Protein AF-0000000084903619 (afdb_homodimer)

pLDDT: mean 91.12, std 10.57, range [47.5, 98.88]

Structure (mmCIF, N/CA/C/O backbone):
data_AF-0000000084903619-model_v1
#
loop_
_entity.id
_entity.type
_entity.pdbx_description
1 polymer 'DNA damage-regulated autophagy modulator protein 2'
#
loop_
_atom_site.group_PDB
_atom_site.id
_atom_site.type_symbol
_atom_site.label_atom_id
_atom_site.label_alt_id
_atom_site.label_comp_id
_atom_site.label_asym_id
_atom_site.label_entity_id
_atom_site.label_seq_id
_atom_site.pdbx_PDB_ins_code
_atom_site.Cartn_x
_atom_site.Cartn_y
_atom_site.Cartn_z
_atom_site.occupancy
_atom_site.B_iso_or_equiv
_atom_site.auth_seq_id
_atom_site.auth_comp_id
_atom_site.auth_asym_id
_atom_site.auth_atom_id
_atom_site.pdbx_PDB_model_num
ATOM 1 N N . MET A 1 1 ? 3.465 -8.672 -31.781 1 47.5 1 MET A N 1
ATOM 2 C CA . MET A 1 1 ? 4.848 -8.477 -31.359 1 47.5 1 MET A CA 1
ATOM 3 C C . MET A 1 1 ? 4.906 -8.039 -29.906 1 47.5 1 MET A C 1
ATOM 5 O O . MET A 1 1 ? 4.336 -7.012 -29.531 1 47.5 1 MET A O 1
ATOM 9 N N . GLU A 1 2 ? 5.09 -8.898 -29.031 1 70.62 2 GLU A N 1
ATOM 10 C CA . GLU A 1 2 ? 5.184 -8.531 -27.625 1 70.62 2 GLU A CA 1
ATOM 11 C C . GLU A 1 2 ? 6.438 -7.703 -27.344 1 70.62 2 GLU A C 1
ATOM 13 O O . GLU A 1 2 ? 7.512 -8.008 -27.875 1 70.62 2 GLU A O 1
ATOM 18 N N . PHE A 1 3 ? 6.355 -6.449 -26.906 1 75.69 3 PHE A N 1
ATOM 19 C CA . PHE A 1 3 ? 7.484 -5.609 -26.531 1 75.69 3 PHE A CA 1
ATOM 20 C C . PHE A 1 3 ? 8.352 -6.316 -25.484 1 75.69 3 PHE A C 1
ATOM 22 O O . PHE A 1 3 ? 7.863 -7.145 -24.719 1 75.69 3 PHE A O 1
ATOM 29 N N . TRP A 1 4 ? 9.617 -6.031 -25.609 1 75.56 4 TRP A N 1
ATOM 30 C CA . TRP A 1 4 ? 10.602 -6.695 -24.75 1 75.56 4 TRP A CA 1
ATOM 31 C C . TRP A 1 4 ? 10.188 -6.602 -23.297 1 75.56 4 TRP A C 1
ATOM 33 O O . TRP A 1 4 ? 10.438 -7.527 -22.516 1 75.56 4 TRP A O 1
ATOM 43 N N . PHE A 1 5 ? 9.461 -5.539 -22.922 1 79.44 5 PHE A N 1
ATOM 44 C CA . PHE A 1 5 ? 9.094 -5.336 -21.531 1 79.44 5 PHE A CA 1
ATOM 45 C C . PHE A 1 5 ? 7.801 -6.066 -21.188 1 79.44 5 PHE A C 1
ATOM 47 O O . PHE A 1 5 ? 7.367 -6.078 -20.047 1 79.44 5 PHE A O 1
ATOM 54 N N . GLN A 1 6 ? 7.238 -6.703 -22.094 1 76.94 6 GLN A N 1
ATOM 55 C CA . GLN A 1 6 ? 6 -7.449 -21.875 1 76.94 6 GLN A CA 1
ATOM 56 C C . GLN A 1 6 ? 6.266 -8.953 -21.844 1 76.94 6 GLN A C 1
ATOM 58 O O . GLN A 1 6 ? 5.355 -9.742 -21.578 1 76.94 6 GLN A O 1
ATOM 63 N N . ARG A 1 7 ? 7.523 -9.242 -22.156 1 82.69 7 ARG A N 1
ATOM 64 C CA . ARG A 1 7 ? 7.871 -10.664 -22.141 1 82.69 7 ARG A CA 1
ATOM 65 C C . ARG A 1 7 ? 7.93 -11.188 -20.703 1 82.69 7 ARG A C 1
ATOM 67 O O . ARG A 1 7 ? 8.539 -10.562 -19.828 1 82.69 7 ARG A O 1
ATOM 74 N N . GLY A 1 8 ? 7.219 -12.25 -20.594 1 86.19 8 GLY A N 1
ATOM 75 C CA . GLY A 1 8 ? 7.199 -12.82 -19.25 1 86.19 8 GLY A CA 1
ATOM 76 C C . GLY A 1 8 ? 6.68 -11.859 -18.203 1 86.19 8 GLY A C 1
ATOM 77 O O . GLY A 1 8 ? 5.617 -11.258 -18.375 1 86.19 8 GLY A O 1
ATOM 78 N N . MET A 1 9 ? 7.449 -11.789 -17.203 1 89.75 9 MET A N 1
ATOM 79 C CA . MET A 1 9 ? 7.051 -10.922 -16.094 1 89.75 9 MET A CA 1
ATOM 80 C C . MET A 1 9 ? 7.898 -9.656 -16.062 1 89.75 9 MET A C 1
ATOM 82 O O . MET A 1 9 ? 7.965 -8.969 -15.047 1 89.75 9 MET A O 1
ATOM 86 N N . ALA A 1 10 ? 8.523 -9.305 -17.156 1 91.75 10 ALA A N 1
ATOM 87 C CA . ALA A 1 10 ? 9.477 -8.188 -17.203 1 91.75 10 ALA A CA 1
ATOM 88 C C . ALA A 1 10 ? 8.766 -6.859 -16.969 1 91.75 10 ALA A C 1
ATOM 90 O O . ALA A 1 10 ? 9.406 -5.863 -16.625 1 91.75 10 ALA A O 1
ATOM 91 N N . PHE A 1 11 ? 7.523 -6.84 -17.172 1 93.38 11 PHE A N 1
ATOM 92 C CA . PHE A 1 11 ? 6.77 -5.605 -16.984 1 93.38 11 PHE A CA 1
ATOM 93 C C . PHE A 1 11 ? 6.867 -5.141 -15.531 1 93.38 11 PHE A C 1
ATOM 95 O O . PHE A 1 11 ? 6.879 -3.936 -15.266 1 93.38 11 PHE A O 1
ATOM 102 N N . LEU A 1 12 ? 7.008 -6.055 -14.641 1 95.06 12 LEU A N 1
ATOM 103 C CA . LEU A 1 12 ? 6.922 -5.73 -13.219 1 95.06 12 LEU A CA 1
ATOM 104 C C . LEU A 1 12 ? 8.141 -4.938 -12.766 1 95.06 12 LEU A C 1
ATOM 106 O O . LEU A 1 12 ? 8.008 -3.844 -12.211 1 95.06 12 LEU A O 1
ATOM 110 N N . PRO A 1 13 ? 9.375 -5.383 -13.031 1 96.19 13 PRO A N 1
ATOM 111 C CA . PRO A 1 13 ? 10.523 -4.559 -12.648 1 96.19 13 PRO A CA 1
ATOM 112 C C . PRO A 1 13 ? 10.594 -3.248 -13.438 1 96.19 13 PRO A C 1
ATOM 114 O O . PRO A 1 13 ? 11.039 -2.229 -12.906 1 96.19 13 PRO A O 1
ATOM 117 N N . VAL A 1 14 ? 10.195 -3.246 -14.672 1 97.19 14 VAL A N 1
ATOM 118 C CA . VAL A 1 14 ? 10.164 -2.014 -15.453 1 97.19 14 VAL A CA 1
ATOM 119 C C . VAL A 1 14 ? 9.195 -1.022 -14.82 1 97.19 14 VAL A C 1
ATOM 121 O O . VAL A 1 14 ? 9.523 0.149 -14.633 1 97.19 14 VAL A O 1
ATOM 124 N N . PHE A 1 15 ? 8.031 -1.496 -14.516 1 97.94 15 PHE A N 1
ATOM 125 C CA . PHE A 1 15 ? 7.039 -0.649 -13.859 1 97.94 15 PHE A CA 1
ATOM 126 C C . PHE A 1 15 ? 7.582 -0.091 -12.555 1 97.94 15 PHE A C 1
ATOM 128 O O . PHE A 1 15 ? 7.445 1.104 -12.273 1 97.94 15 PHE A O 1
ATOM 135 N N . LEU A 1 16 ? 8.172 -0.926 -11.734 1 98.19 16 LEU A N 1
ATOM 136 C CA . LEU A 1 16 ? 8.711 -0.509 -10.445 1 98.19 16 LEU A CA 1
ATOM 137 C C . LEU A 1 16 ? 9.734 0.608 -10.617 1 98.19 16 LEU A C 1
ATOM 139 O O . LEU A 1 16 ? 9.656 1.635 -9.938 1 98.19 16 LEU A O 1
ATOM 143 N N . VAL A 1 17 ? 10.664 0.448 -11.523 1 98.12 17 VAL A N 1
ATOM 144 C CA . VAL A 1 17 ? 11.75 1.403 -11.727 1 98.12 17 VAL A CA 1
ATOM 145 C C . VAL A 1 17 ? 11.18 2.727 -12.234 1 98.12 17 VAL A C 1
ATOM 147 O O . VAL A 1 17 ? 11.453 3.787 -11.664 1 98.12 17 VAL A O 1
ATOM 150 N N . VAL A 1 18 ? 10.352 2.666 -13.219 1 98.12 18 VAL A N 1
ATOM 151 C CA . VAL A 1 18 ? 9.805 3.875 -13.836 1 98.12 18 VAL A CA 1
ATOM 152 C C . VAL A 1 18 ? 8.891 4.59 -12.844 1 98.12 18 VAL A C 1
ATOM 154 O O . VAL A 1 18 ? 9 5.805 -12.656 1 98.12 18 VAL A O 1
ATOM 157 N N . TRP A 1 19 ? 8.031 3.863 -12.195 1 98.62 19 TRP A N 1
ATOM 158 C CA . TRP A 1 19 ? 7.07 4.438 -11.258 1 98.62 19 TRP A CA 1
ATOM 159 C C . TRP A 1 19 ? 7.785 5.09 -10.078 1 98.62 19 TRP A C 1
ATOM 161 O O . TRP A 1 19 ? 7.395 6.172 -9.625 1 98.62 19 TRP A O 1
ATOM 171 N N . THR A 1 20 ? 8.836 4.48 -9.562 1 98.56 20 THR A N 1
ATOM 172 C CA . THR A 1 20 ? 9.555 5.027 -8.422 1 98.56 20 THR A CA 1
ATOM 173 C C . THR A 1 20 ? 10.328 6.289 -8.812 1 98.56 20 THR A C 1
ATOM 175 O O . THR A 1 20 ? 10.344 7.27 -8.07 1 98.56 20 THR A O 1
ATOM 178 N N . TYR A 1 21 ? 10.906 6.273 -9.992 1 98 21 TYR A N 1
ATOM 179 C CA . TYR A 1 21 ? 11.547 7.488 -10.484 1 98 21 TYR A CA 1
ATOM 180 C C . TYR A 1 21 ? 10.539 8.617 -10.641 1 98 21 TYR A C 1
ATOM 182 O O . TYR A 1 21 ? 10.82 9.766 -10.289 1 98 21 TYR A O 1
ATOM 190 N N . LEU A 1 22 ? 9.406 8.281 -11.148 1 98.5 22 LEU A N 1
ATOM 191 C CA . LEU A 1 22 ? 8.352 9.273 -11.297 1 98.5 22 LEU A CA 1
ATOM 192 C C . LEU A 1 22 ? 7.898 9.789 -9.938 1 98.5 22 LEU A C 1
ATOM 194 O O . LEU A 1 22 ? 7.602 10.977 -9.789 1 98.5 22 LEU A O 1
ATOM 198 N N . THR A 1 23 ? 7.82 8.922 -8.961 1 98.44 23 THR A N 1
ATOM 199 C CA . THR A 1 23 ? 7.441 9.32 -7.609 1 98.44 23 THR A CA 1
ATOM 200 C C . THR A 1 23 ? 8.375 10.406 -7.082 1 98.44 23 THR A C 1
ATOM 202 O O . THR A 1 23 ? 7.922 11.461 -6.629 1 98.44 23 THR A O 1
ATOM 205 N N . PHE A 1 24 ? 9.711 10.219 -7.191 1 98.06 24 PHE A N 1
ATOM 206 C CA . PHE A 1 24 ? 10.703 11.164 -6.691 1 98.06 24 PHE A CA 1
ATOM 207 C C . PHE A 1 24 ? 10.68 12.461 -7.5 1 98.06 24 PHE A C 1
ATOM 209 O O . PHE A 1 24 ? 10.781 13.555 -6.938 1 98.06 24 PHE A O 1
ATOM 216 N N . THR A 1 25 ? 10.461 12.312 -8.766 1 97.81 25 THR A N 1
ATOM 217 C CA . THR A 1 25 ? 10.469 13.477 -9.648 1 97.81 25 THR A CA 1
ATOM 218 C C . THR A 1 25 ? 9.242 14.352 -9.406 1 97.81 25 THR A C 1
ATOM 220 O O . THR A 1 25 ? 9.359 15.57 -9.273 1 97.81 25 THR A O 1
ATOM 223 N N . VAL A 1 26 ? 8.086 13.75 -9.289 1 98.44 26 VAL A N 1
ATOM 224 C CA . VAL A 1 26 ? 6.836 14.484 -9.109 1 98.44 26 VAL A CA 1
ATOM 225 C C . VAL A 1 26 ? 6.844 15.195 -7.758 1 98.44 26 VAL A C 1
ATOM 227 O O . VAL A 1 26 ? 6.543 16.391 -7.676 1 98.44 26 VAL A O 1
ATOM 230 N N . SER A 1 27 ? 7.188 14.484 -6.73 1 97.75 27 SER A N 1
ATOM 231 C CA . SER A 1 27 ? 7.223 15.109 -5.41 1 97.75 27 SER A CA 1
ATOM 232 C C . SER A 1 27 ? 8.258 16.219 -5.355 1 97.75 27 SER A C 1
ATOM 234 O O . SER A 1 27 ? 8.023 17.266 -4.746 1 97.75 27 SER A O 1
ATOM 236 N N . TYR A 1 28 ? 9.43 16.047 -6.012 1 98 28 TYR A N 1
ATOM 237 C CA . TYR A 1 28 ? 10.477 17.062 -6.09 1 98 28 TYR A CA 1
ATOM 238 C C . TYR A 1 28 ? 9.961 18.328 -6.77 1 98 28 TYR A C 1
ATOM 240 O O . TYR A 1 28 ? 10.117 19.438 -6.242 1 98 28 TYR A O 1
ATOM 248 N N . ILE A 1 29 ? 9.328 18.109 -7.906 1 98.5 29 ILE A N 1
ATOM 249 C CA . ILE A 1 29 ? 8.844 19.25 -8.688 1 98.5 29 ILE A CA 1
ATOM 250 C C . ILE A 1 29 ? 7.805 20.016 -7.883 1 98.5 29 ILE A C 1
ATOM 252 O O . ILE A 1 29 ? 7.859 21.25 -7.812 1 98.5 29 ILE A O 1
ATOM 256 N N . ILE A 1 30 ? 6.887 19.344 -7.23 1 98.19 30 ILE A N 1
ATOM 257 C CA . ILE A 1 30 ? 5.84 20.016 -6.461 1 98.19 30 ILE A CA 1
ATOM 258 C C . ILE A 1 30 ? 6.461 20.75 -5.27 1 98.19 30 ILE A C 1
ATOM 260 O O . ILE A 1 30 ? 6.16 21.922 -5.027 1 98.19 30 ILE A O 1
ATOM 264 N N . ALA A 1 31 ? 7.328 20.094 -4.547 1 98.12 31 ALA A N 1
ATOM 265 C CA . ALA A 1 31 ? 7.926 20.672 -3.34 1 98.12 31 ALA A CA 1
ATOM 266 C C . ALA A 1 31 ? 8.75 21.906 -3.67 1 98.12 31 ALA A C 1
ATOM 268 O O . ALA A 1 31 ? 8.68 22.922 -2.959 1 98.12 31 ALA A O 1
ATOM 269 N N . VAL A 1 32 ? 9.516 21.875 -4.695 1 97.94 32 VAL A N 1
ATOM 270 C CA . VAL A 1 32 ? 10.344 23.016 -5.105 1 97.94 32 VAL A CA 1
ATOM 271 C C . VAL A 1 32 ? 9.453 24.141 -5.605 1 97.94 32 VAL A C 1
ATOM 273 O O . VAL A 1 32 ? 9.664 25.312 -5.258 1 97.94 32 VAL A O 1
ATOM 276 N N . SER A 1 33 ? 8.445 23.766 -6.41 1 98.25 33 SER A N 1
ATOM 277 C CA . SER A 1 33 ? 7.555 24.766 -6.973 1 98.25 33 SER A CA 1
ATOM 278 C C . SER A 1 33 ? 6.793 25.5 -5.875 1 98.25 33 SER A C 1
ATOM 280 O O . SER A 1 33 ? 6.5 26.688 -6.012 1 98.25 33 SER A O 1
ATOM 282 N N . ARG A 1 34 ? 6.516 24.828 -4.777 1 97.69 34 ARG A N 1
ATOM 283 C CA . ARG A 1 34 ? 5.77 25.422 -3.672 1 97.69 34 ARG A CA 1
ATOM 284 C C . ARG A 1 34 ? 6.703 26.109 -2.682 1 97.69 34 ARG A C 1
ATOM 286 O O . ARG A 1 34 ? 6.246 26.703 -1.709 1 97.69 34 ARG A O 1
ATOM 293 N N . GLY A 1 35 ? 8.039 25.922 -2.861 1 97.81 35 GLY A N 1
ATOM 294 C CA . GLY A 1 35 ? 9.023 26.547 -1.988 1 97.81 35 GLY A CA 1
ATOM 295 C C . GLY A 1 35 ? 9.211 25.797 -0.677 1 97.81 35 GLY A C 1
ATOM 296 O O . GLY A 1 35 ? 9.734 26.359 0.288 1 97.81 35 GLY A O 1
ATOM 297 N N . ASP A 1 36 ? 8.711 24.562 -0.673 1 96.56 36 ASP A N 1
ATOM 298 C CA . ASP A 1 36 ? 8.805 23.766 0.552 1 96.56 36 ASP A CA 1
ATOM 299 C C . ASP A 1 36 ? 10.234 23.281 0.78 1 96.56 36 ASP A C 1
ATOM 301 O O . ASP A 1 36 ? 10.641 23.031 1.919 1 96.56 36 ASP A O 1
ATOM 305 N N . VAL A 1 37 ? 10.984 23.125 -0.295 1 96.5 37 VAL A N 1
ATOM 306 C CA . VAL A 1 37 ? 12.398 22.766 -0.237 1 96.5 37 VAL A CA 1
ATOM 307 C C . VAL A 1 37 ? 13.18 23.578 -1.273 1 96.5 37 VAL A C 1
ATOM 309 O O . VAL A 1 37 ? 12.586 24.156 -2.184 1 96.5 37 VAL A O 1
ATOM 312 N N . ASP A 1 38 ? 14.5 23.594 -1.056 1 95.81 38 ASP A N 1
ATOM 313 C CA . ASP A 1 38 ? 15.359 24.266 -2.025 1 95.81 38 ASP A CA 1
ATOM 314 C C . ASP A 1 38 ? 15.633 23.375 -3.234 1 95.81 38 ASP A C 1
ATOM 316 O O . ASP A 1 38 ? 15.781 22.156 -3.092 1 95.81 38 ASP A O 1
ATOM 320 N N . PRO A 1 39 ? 15.641 23.984 -4.414 1 95.31 39 PRO A N 1
ATOM 321 C CA . PRO A 1 39 ? 16.031 23.172 -5.566 1 95.31 39 PRO A CA 1
ATOM 322 C C . PRO A 1 39 ? 17.438 22.625 -5.449 1 95.31 39 PRO A C 1
ATOM 324 O O . PRO A 1 39 ? 18.234 23.109 -4.637 1 95.31 39 PRO A O 1
ATOM 327 N N . GLY A 1 40 ? 17.828 21.703 -6.262 1 93.31 40 GLY A N 1
ATOM 328 C CA . GLY A 1 40 ? 19.109 21 -6.191 1 93.31 40 GLY A CA 1
ATOM 329 C C . GLY A 1 40 ? 19 19.609 -5.602 1 93.31 40 GLY A C 1
ATOM 330 O O . GLY A 1 40 ? 18.391 18.719 -6.203 1 93.31 40 GLY A O 1
ATOM 331 N N . PHE A 1 41 ? 19.609 19.516 -4.301 1 93 41 PHE A N 1
ATOM 332 C CA . PHE A 1 41 ? 19.609 18.172 -3.715 1 93 41 PHE A CA 1
ATOM 333 C C . PHE A 1 41 ? 19.016 18.203 -2.309 1 93 41 PHE A C 1
ATOM 335 O O . PHE A 1 41 ? 19.75 18.062 -1.324 1 93 41 PHE A O 1
ATOM 342 N N . PRO A 1 42 ? 17.734 18.328 -2.324 1 95.75 42 PRO A N 1
ATOM 343 C CA . PRO A 1 42 ? 17.109 18.078 -1.025 1 95.75 42 PRO A CA 1
ATOM 344 C C . PRO A 1 42 ? 17.078 16.578 -0.677 1 95.75 42 PRO A C 1
ATOM 346 O O . PRO A 1 42 ? 17.281 15.734 -1.549 1 95.75 42 PRO A O 1
ATOM 349 N N . TYR A 1 43 ? 16.906 16.312 0.594 1 95.69 43 TYR A N 1
ATOM 350 C CA . TYR A 1 43 ? 16.594 14.922 0.901 1 95.69 43 TYR A CA 1
ATOM 351 C C . TYR A 1 43 ? 15.352 14.461 0.142 1 95.69 43 TYR A C 1
ATOM 353 O O . TYR A 1 43 ? 14.391 15.227 -0.012 1 95.69 43 TYR A O 1
ATOM 361 N N . ILE A 1 44 ? 15.344 13.234 -0.267 1 96.62 44 ILE A N 1
ATOM 362 C CA . ILE A 1 44 ? 14.188 12.664 -0.94 1 96.62 44 ILE A CA 1
ATOM 363 C C . ILE A 1 44 ? 12.961 12.766 -0.033 1 96.62 44 ILE A C 1
ATOM 365 O O . ILE A 1 44 ? 11.883 13.156 -0.479 1 96.62 44 ILE A O 1
ATOM 369 N N . SER A 1 45 ? 13.094 12.453 1.231 1 95.19 45 SER A N 1
ATOM 370 C CA . SER A 1 45 ? 11.992 12.484 2.189 1 95.19 45 SER A CA 1
ATOM 371 C C . SER A 1 45 ? 11.445 13.898 2.359 1 95.19 45 SER A C 1
ATOM 373 O O . SER A 1 45 ? 10.258 14.086 2.629 1 95.19 45 SER A O 1
ATOM 375 N N . ASP A 1 46 ? 12.328 14.953 2.207 1 96.19 46 ASP A N 1
ATOM 376 C CA . ASP A 1 46 ? 11.891 16.344 2.326 1 96.19 46 ASP A CA 1
ATOM 377 C C . ASP A 1 46 ? 10.898 16.703 1.222 1 96.19 46 ASP A C 1
ATOM 379 O O . ASP A 1 46 ? 9.992 17.516 1.433 1 96.19 46 ASP A O 1
ATOM 383 N N . THR A 1 47 ? 11.07 16.109 0.09 1 97.06 47 THR A N 1
ATOM 384 C CA . THR A 1 47 ? 10.203 16.422 -1.045 1 97.06 47 THR A CA 1
ATOM 385 C C . THR A 1 47 ? 8.805 15.852 -0.833 1 97.06 47 THR A C 1
ATOM 387 O O . THR A 1 47 ? 7.867 16.219 -1.548 1 97.06 47 THR A O 1
ATOM 390 N N . GLY A 1 48 ? 8.648 15.008 0.125 1 96.31 48 GLY A N 1
ATOM 391 C CA . GLY A 1 48 ? 7.355 14.445 0.476 1 96.31 48 GLY A CA 1
ATOM 392 C C . GLY A 1 48 ? 6.957 14.711 1.915 1 96.31 48 GLY A C 1
ATOM 393 O O . GLY A 1 48 ? 6.262 13.906 2.533 1 96.31 48 GLY A O 1
ATOM 394 N N . ALA A 1 49 ? 7.375 15.789 2.473 1 94.44 49 ALA A N 1
ATOM 395 C CA . ALA A 1 49 ? 7.203 16.016 3.904 1 94.44 49 ALA A CA 1
ATOM 396 C C . ALA A 1 49 ? 5.926 16.812 4.188 1 94.44 49 ALA A C 1
ATOM 398 O O . ALA A 1 49 ? 5.312 16.641 5.242 1 94.44 49 ALA A O 1
ATOM 399 N N . ARG A 1 50 ? 5.504 17.609 3.242 1 94.38 50 ARG A N 1
ATOM 400 C CA . ARG A 1 50 ? 4.375 18.516 3.473 1 94.38 50 ARG A CA 1
ATOM 401 C C . ARG A 1 50 ? 3.225 18.188 2.521 1 94.38 50 ARG A C 1
ATOM 403 O O . ARG A 1 50 ? 3.449 17.797 1.374 1 94.38 50 ARG A O 1
ATOM 410 N N . ARG A 1 51 ? 2.064 18.438 3.008 1 93.56 51 ARG A N 1
ATOM 411 C CA . ARG A 1 51 ? 0.897 18.312 2.141 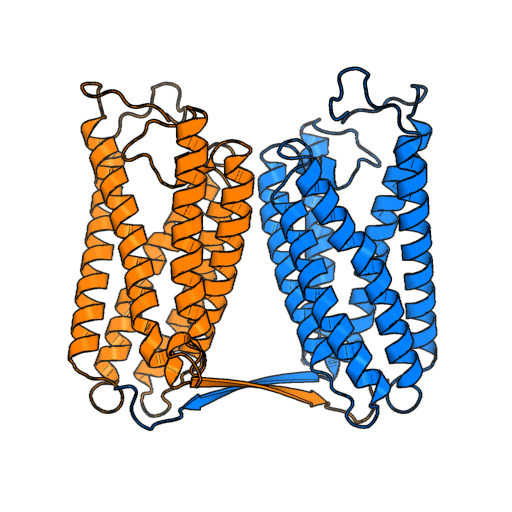1 93.56 51 ARG A CA 1
ATOM 412 C C . ARG A 1 51 ? 0.835 19.453 1.134 1 93.56 51 ARG A C 1
ATOM 414 O O . ARG A 1 51 ? 1.156 20.594 1.465 1 93.56 51 ARG A O 1
ATOM 421 N N . PRO A 1 52 ? 0.521 19.109 -0.117 1 95.5 52 PRO A N 1
ATOM 422 C CA . PRO A 1 52 ? -0.112 17.891 -0.619 1 95.5 52 PRO A CA 1
ATOM 423 C C . PRO A 1 52 ? 0.897 16.891 -1.17 1 95.5 52 PRO A C 1
ATOM 425 O O . PRO A 1 52 ? 0.536 15.75 -1.476 1 95.5 52 PRO A O 1
ATOM 428 N N . GLU A 1 53 ? 2.143 17.344 -1.392 1 96.75 53 GLU A N 1
ATOM 429 C CA . GLU A 1 53 ? 3.125 16.453 -2.002 1 96.75 53 GLU A CA 1
ATOM 430 C C . GLU A 1 53 ? 3.365 15.219 -1.138 1 96.75 53 GLU A C 1
ATOM 432 O O . GLU A 1 53 ? 3.684 14.148 -1.652 1 96.75 53 GLU A O 1
ATOM 437 N N . SER A 1 54 ? 3.17 15.359 0.146 1 97.19 54 SER A N 1
ATOM 438 C CA . SER A 1 54 ? 3.338 14.18 0.992 1 97.19 54 SER A CA 1
ATOM 439 C C . SER A 1 54 ? 2.289 13.117 0.679 1 97.19 54 SER A C 1
ATOM 441 O O . SER A 1 54 ? 2.574 11.922 0.734 1 97.19 54 SER A O 1
ATOM 443 N N . SER A 1 55 ? 1.049 13.516 0.368 1 97.88 55 SER A N 1
ATOM 444 C CA . SER A 1 55 ? -0.004 12.586 -0.012 1 97.88 55 SER A CA 1
ATOM 445 C C . SER A 1 55 ? 0.324 11.883 -1.326 1 97.88 55 SER A C 1
ATOM 447 O O . SER A 1 55 ? 0.134 10.672 -1.456 1 97.88 55 SER A O 1
ATOM 449 N N . ILE A 1 56 ? 0.781 12.664 -2.258 1 98.19 56 ILE A N 1
ATOM 450 C CA . ILE A 1 56 ? 1.157 12.133 -3.561 1 98.19 56 ILE A CA 1
ATOM 451 C C . ILE A 1 56 ? 2.342 11.18 -3.406 1 98.19 56 ILE A C 1
ATOM 453 O O . ILE A 1 56 ? 2.326 10.07 -3.938 1 98.19 56 ILE A O 1
ATOM 457 N N . PHE A 1 57 ? 3.369 11.68 -2.676 1 98.44 57 PHE A N 1
ATOM 458 C CA . PHE A 1 57 ? 4.535 10.859 -2.375 1 98.44 57 PHE A CA 1
ATOM 459 C C . PHE A 1 57 ? 4.125 9.555 -1.714 1 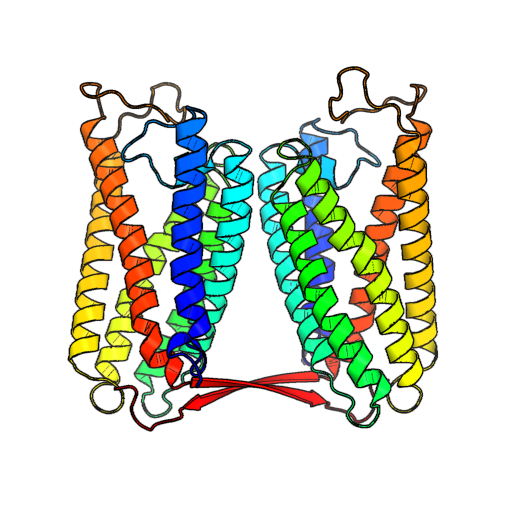98.44 57 PHE A C 1
ATOM 461 O O . PHE A 1 57 ? 4.555 8.477 -2.135 1 98.44 57 PHE A O 1
ATOM 468 N N . GLY A 1 58 ? 3.277 9.633 -0.706 1 98.38 58 GLY A N 1
ATOM 469 C CA . GLY A 1 58 ? 2.811 8.445 0.003 1 98.38 58 GLY A CA 1
ATOM 470 C C . GLY A 1 58 ? 2.066 7.473 -0.889 1 98.38 58 GLY A C 1
ATOM 471 O O . GLY A 1 58 ? 2.336 6.27 -0.86 1 98.38 58 GLY A O 1
ATOM 472 N N . GLN A 1 59 ? 1.148 7.945 -1.676 1 98.69 59 GLN A N 1
ATOM 473 C CA . GLN A 1 59 ? 0.379 7.113 -2.594 1 98.69 59 GLN A CA 1
ATOM 474 C C . GLN A 1 59 ? 1.295 6.363 -3.557 1 98.69 59 GLN A C 1
ATOM 476 O O . GLN A 1 59 ? 1.188 5.145 -3.703 1 98.69 59 GLN A O 1
ATOM 481 N N . MET A 1 60 ? 2.162 7.125 -4.156 1 98.75 60 MET A N 1
ATOM 482 C CA . MET A 1 60 ? 2.996 6.547 -5.207 1 98.75 60 MET A CA 1
ATOM 483 C C . MET A 1 60 ? 4.047 5.613 -4.621 1 98.75 60 MET A C 1
ATOM 485 O O . MET A 1 60 ? 4.344 4.562 -5.195 1 98.75 60 MET A O 1
ATOM 489 N N . LEU A 1 61 ? 4.594 6.004 -3.494 1 98.81 61 LEU A N 1
ATOM 490 C CA . LEU A 1 61 ? 5.637 5.18 -2.898 1 98.81 61 LEU A CA 1
ATOM 491 C C . LEU A 1 61 ? 5.051 3.893 -2.326 1 98.81 61 LEU A C 1
ATOM 493 O O . LEU A 1 61 ? 5.703 2.846 -2.346 1 98.81 61 LEU A O 1
ATOM 497 N N . ASN A 1 62 ? 3.818 3.902 -1.799 1 98.88 62 ASN A N 1
ATOM 498 C CA . ASN A 1 62 ? 3.164 2.668 -1.375 1 98.88 62 ASN A CA 1
ATOM 499 C C . ASN A 1 62 ? 2.938 1.721 -2.549 1 98.88 62 ASN A C 1
ATOM 501 O O . ASN A 1 62 ? 3.061 0.503 -2.404 1 98.88 62 ASN A O 1
ATOM 505 N N . ILE A 1 63 ? 2.594 2.262 -3.66 1 98.69 63 ILE A N 1
ATOM 506 C CA . ILE A 1 63 ? 2.471 1.437 -4.859 1 98.69 63 ILE A CA 1
ATOM 507 C C . ILE A 1 63 ? 3.828 0.827 -5.207 1 98.69 63 ILE A C 1
ATOM 509 O O . ILE A 1 63 ? 3.91 -0.347 -5.574 1 98.69 63 ILE A O 1
ATOM 513 N N . SER A 1 64 ? 4.887 1.626 -5.062 1 98.75 64 SER A N 1
ATOM 514 C CA . SER A 1 64 ? 6.234 1.106 -5.277 1 98.75 64 SER A CA 1
ATOM 515 C C . SER A 1 64 ? 6.547 -0.035 -4.312 1 98.75 64 SER A C 1
ATOM 517 O O . SER A 1 64 ? 7.156 -1.032 -4.703 1 98.75 64 SER A O 1
ATOM 519 N N . ALA A 1 65 ? 6.145 0.134 -3.062 1 98.75 65 ALA A N 1
ATOM 520 C CA . ALA A 1 65 ? 6.402 -0.894 -2.059 1 98.75 65 ALA A CA 1
ATOM 521 C C . ALA A 1 65 ? 5.738 -2.213 -2.439 1 98.75 65 ALA A C 1
ATOM 523 O O . ALA A 1 65 ? 6.352 -3.279 -2.328 1 98.75 65 ALA A O 1
ATOM 524 N N . VAL A 1 66 ? 4.555 -2.15 -2.906 1 98.38 66 VAL A N 1
ATOM 525 C CA . VAL A 1 66 ? 3.814 -3.348 -3.295 1 98.38 66 VAL A CA 1
ATOM 526 C C . VAL A 1 66 ? 4.449 -3.969 -4.535 1 98.38 66 VAL A C 1
ATOM 528 O O . VAL A 1 66 ? 4.629 -5.188 -4.605 1 98.38 66 VAL A O 1
ATOM 531 N N . ALA A 1 67 ? 4.742 -3.129 -5.516 1 98.06 67 ALA A N 1
ATOM 532 C CA . ALA A 1 67 ? 5.395 -3.619 -6.727 1 98.06 67 ALA A CA 1
ATOM 533 C C . ALA A 1 67 ? 6.734 -4.273 -6.402 1 98.06 67 ALA A C 1
ATOM 535 O O . ALA A 1 67 ? 7.086 -5.301 -6.984 1 98.06 67 ALA A O 1
ATOM 536 N N . ALA A 1 68 ? 7.461 -3.633 -5.508 1 98.62 68 ALA A N 1
ATOM 537 C CA . ALA A 1 68 ? 8.742 -4.199 -5.098 1 98.62 68 ALA A CA 1
ATOM 538 C C . ALA A 1 68 ? 8.555 -5.562 -4.438 1 98.62 68 ALA A C 1
ATOM 540 O O . ALA A 1 68 ? 9.297 -6.504 -4.715 1 98.62 68 ALA A O 1
ATOM 541 N N . LEU A 1 69 ? 7.598 -5.648 -3.59 1 98 69 LEU A N 1
ATOM 542 C CA . LEU A 1 69 ? 7.328 -6.922 -2.93 1 98 69 LEU A CA 1
ATOM 543 C C . LEU A 1 69 ? 6.984 -8 -3.951 1 98 69 LEU A C 1
ATOM 545 O O . LEU A 1 69 ? 7.461 -9.133 -3.848 1 98 69 LEU A O 1
ATOM 549 N N . ALA A 1 70 ? 6.148 -7.648 -4.922 1 95.62 70 ALA A N 1
ATOM 550 C CA . ALA A 1 70 ? 5.801 -8.594 -5.98 1 95.62 70 ALA A CA 1
ATOM 551 C C . ALA A 1 70 ? 7.043 -9.039 -6.746 1 95.62 70 ALA A C 1
ATOM 553 O O . ALA A 1 70 ? 7.219 -10.234 -7.02 1 95.62 70 ALA A O 1
ATOM 554 N N . CYS A 1 71 ? 7.895 -8.109 -7.078 1 95.75 71 CYS A N 1
ATOM 555 C CA . CYS A 1 71 ? 9.125 -8.414 -7.797 1 95.75 71 CYS A CA 1
ATOM 556 C C . CYS A 1 71 ? 10 -9.375 -6.992 1 95.75 71 CYS A C 1
ATOM 558 O O . CYS A 1 71 ? 10.469 -10.383 -7.52 1 95.75 71 CYS A O 1
ATOM 560 N N . LEU A 1 72 ? 10.148 -9.078 -5.758 1 96.5 72 LEU A N 1
ATOM 561 C CA . LEU A 1 72 ? 11.055 -9.859 -4.914 1 96.5 72 LEU A CA 1
ATOM 562 C C . LEU A 1 72 ? 10.469 -11.234 -4.621 1 96.5 72 LEU A C 1
ATOM 564 O O . LEU A 1 72 ? 11.211 -12.211 -4.477 1 96.5 72 LEU A O 1
ATOM 568 N N . TYR A 1 73 ? 9.203 -11.336 -4.586 1 94.12 73 TYR A N 1
ATOM 569 C CA . TYR A 1 73 ? 8.547 -12.633 -4.418 1 94.12 73 TYR A CA 1
ATOM 570 C C . TYR A 1 73 ? 8.766 -13.516 -5.641 1 94.12 73 TYR A C 1
ATOM 572 O O . TYR A 1 73 ? 9.062 -14.703 -5.508 1 94.12 73 TYR A O 1
ATOM 580 N N . ILE A 1 74 ? 8.539 -12.922 -6.758 1 91.31 74 ILE A N 1
ATOM 581 C CA . ILE A 1 74 ? 8.75 -13.68 -7.988 1 91.31 74 ILE A CA 1
ATOM 582 C C . ILE A 1 74 ? 10.203 -14.148 -8.062 1 91.31 74 ILE A C 1
ATOM 584 O O . ILE A 1 74 ? 10.469 -15.289 -8.453 1 91.31 74 ILE A O 1
ATOM 588 N N . ARG A 1 75 ? 11.078 -13.25 -7.723 1 91.31 75 ARG A N 1
ATOM 589 C CA . ARG A 1 75 ? 12.484 -13.641 -7.691 1 91.31 75 ARG A CA 1
ATOM 590 C C . ARG A 1 75 ? 12.711 -14.805 -6.734 1 91.31 75 ARG A C 1
ATOM 592 O O . ARG A 1 75 ? 13.453 -15.742 -7.047 1 91.31 75 ARG A O 1
ATOM 599 N N . TYR A 1 76 ? 12.148 -14.734 -5.598 1 91.62 76 TYR A N 1
ATOM 600 C CA . TYR A 1 76 ? 12.242 -15.797 -4.602 1 91.62 76 TYR A CA 1
ATOM 601 C C . TYR A 1 76 ? 11.727 -17.109 -5.168 1 91.62 76 TYR A C 1
ATOM 603 O O . TYR A 1 76 ? 12.305 -18.172 -4.91 1 91.62 76 TYR A O 1
ATOM 611 N N . LYS A 1 77 ? 10.672 -17.094 -5.961 1 86.81 77 LYS A N 1
ATOM 612 C CA . LYS A 1 77 ? 10.039 -18.312 -6.48 1 86.81 77 LYS A CA 1
ATOM 613 C C . LYS A 1 77 ? 10.828 -18.875 -7.656 1 86.81 77 LYS A C 1
ATOM 615 O O . LYS A 1 77 ? 10.562 -20 -8.102 1 86.81 77 LYS A O 1
ATOM 620 N N . GLN A 1 78 ? 11.742 -18.078 -8.094 1 77.5 78 GLN A N 1
ATOM 621 C CA . GLN A 1 78 ? 12.602 -18.625 -9.141 1 77.5 78 GLN A CA 1
ATOM 622 C C . GLN A 1 78 ? 13.539 -19.688 -8.578 1 77.5 78 GLN A C 1
ATOM 624 O O . GLN A 1 78 ? 14.445 -19.391 -7.809 1 77.5 78 GLN A O 1
ATOM 629 N N . GLN A 1 79 ? 13.117 -20.781 -7.867 1 61.81 79 GLN A N 1
ATOM 630 C CA . GLN A 1 79 ? 13.82 -21.844 -7.141 1 61.81 79 GLN A CA 1
ATOM 631 C C . GLN A 1 79 ? 14.828 -22.547 -8.039 1 61.81 79 GLN A C 1
ATOM 633 O O . GLN A 1 79 ? 14.562 -22.75 -9.227 1 61.81 79 GLN A O 1
ATOM 638 N N . TRP A 1 80 ? 15.969 -22.531 -7.438 1 64.81 80 TRP A N 1
ATOM 639 C CA . TRP A 1 80 ? 16.953 -23.359 -8.141 1 64.81 80 TRP A CA 1
ATOM 640 C C . TRP A 1 80 ? 17.312 -24.594 -7.312 1 64.81 80 TRP A C 1
ATOM 642 O O . TRP A 1 80 ? 18.219 -24.531 -6.48 1 64.81 80 TRP A O 1
ATOM 652 N N . GLU A 1 81 ? 16.406 -25.594 -7.371 1 60.62 81 GLU A N 1
ATOM 653 C CA . GLU A 1 81 ? 16.453 -26.797 -6.559 1 60.62 81 GLU A CA 1
ATOM 654 C C . GLU A 1 81 ? 17.859 -27.391 -6.504 1 60.62 81 GLU A C 1
ATOM 656 O O . GLU A 1 81 ? 18.234 -28.016 -5.512 1 60.62 81 GLU A O 1
ATOM 661 N N . LYS A 1 82 ? 18.594 -27.188 -7.5 1 67.38 82 LYS A N 1
ATOM 662 C CA . LYS A 1 82 ? 19.891 -27.844 -7.59 1 67.38 82 LYS A CA 1
ATOM 663 C C . LYS A 1 82 ? 20.891 -27.219 -6.609 1 67.38 82 LYS A C 1
ATOM 665 O O . LYS A 1 82 ? 21.906 -27.828 -6.289 1 67.38 82 LYS A O 1
ATOM 670 N N . PHE A 1 83 ? 20.531 -26.156 -6.027 1 71.44 83 PHE A N 1
ATOM 671 C CA . PHE A 1 83 ? 21.5 -25.453 -5.203 1 71.44 83 PHE A CA 1
ATOM 672 C C . PHE A 1 83 ? 20.969 -25.25 -3.791 1 71.44 83 PHE A C 1
ATOM 674 O O . PHE A 1 83 ? 20.328 -24.234 -3.506 1 71.44 83 PHE A O 1
ATOM 681 N N . ASN A 1 84 ? 21.328 -26.156 -2.852 1 74.5 84 ASN A N 1
ATOM 682 C CA . ASN A 1 84 ? 20.781 -26.125 -1.498 1 74.5 84 ASN A CA 1
ATOM 683 C C . ASN A 1 84 ? 21.125 -24.812 -0.791 1 74.5 84 ASN A C 1
ATOM 685 O O . ASN A 1 84 ? 20.266 -24.203 -0.143 1 74.5 84 ASN A O 1
ATOM 689 N N . THR A 1 85 ? 22.5 -24.484 -0.803 1 75.88 85 THR A N 1
ATOM 690 C CA . THR A 1 85 ? 22.922 -23.234 -0.172 1 75.88 85 THR A CA 1
ATOM 691 C C . THR A 1 85 ? 22.172 -22.047 -0.749 1 75.88 85 THR A C 1
ATOM 693 O O . THR A 1 85 ? 21.766 -21.141 -0.011 1 75.88 85 THR A O 1
ATOM 696 N N . VAL A 1 86 ? 21.891 -22.062 -1.944 1 82.38 86 VAL A N 1
ATOM 697 C CA . VAL A 1 86 ? 21.156 -21 -2.641 1 82.38 86 VAL A CA 1
ATOM 698 C C . VAL A 1 86 ? 19.719 -20.938 -2.135 1 82.38 86 VAL A C 1
ATOM 700 O O . VAL A 1 86 ? 19.188 -19.844 -1.933 1 82.38 86 VAL A O 1
ATOM 703 N N . ASN A 1 87 ? 19.281 -22.078 -1.73 1 83.69 87 ASN A N 1
ATOM 704 C CA . ASN A 1 87 ? 17.891 -22.109 -1.29 1 83.69 87 ASN A CA 1
ATOM 705 C C . ASN A 1 87 ? 17.719 -21.5 0.099 1 83.69 87 ASN A C 1
ATOM 707 O O . ASN A 1 87 ? 16.75 -20.797 0.359 1 83.69 87 ASN A O 1
ATOM 711 N N . ARG A 1 88 ? 18.672 -21.75 0.973 1 88.44 88 ARG A N 1
ATOM 712 C CA . ARG A 1 88 ? 18.609 -21.172 2.311 1 88.44 88 ARG A CA 1
ATOM 713 C C . ARG A 1 88 ? 18.781 -19.656 2.258 1 88.44 88 ARG A C 1
ATOM 715 O O . ARG A 1 88 ? 18.062 -18.922 2.943 1 88.44 88 ARG A O 1
ATOM 722 N N . LEU A 1 89 ? 19.672 -19.219 1.459 1 91.62 89 LEU A N 1
ATOM 723 C CA . LEU A 1 89 ? 19.906 -17.781 1.31 1 91.62 89 LEU A CA 1
ATOM 724 C C . LEU A 1 89 ? 18.703 -17.094 0.663 1 91.62 89 LEU A C 1
ATOM 726 O O . LEU A 1 89 ? 18.359 -15.969 1.021 1 91.62 89 LEU A O 1
ATOM 730 N N . ASN A 1 90 ? 18.156 -17.828 -0.174 1 92.44 90 ASN A N 1
ATOM 731 C CA . ASN A 1 90 ? 16.984 -17.312 -0.871 1 92.44 90 ASN A CA 1
ATOM 732 C C . ASN A 1 90 ? 15.805 -17.141 0.076 1 92.44 90 ASN A C 1
ATOM 734 O O . ASN A 1 90 ? 15.062 -16.156 -0.022 1 92.44 90 ASN A O 1
ATOM 738 N N . LYS A 1 91 ? 15.609 -18.047 0.96 1 93.44 91 LYS A N 1
ATOM 739 C CA . LYS A 1 91 ? 14.555 -17.938 1.963 1 93.44 91 LYS A CA 1
ATOM 740 C C . LYS A 1 91 ? 14.812 -16.75 2.891 1 93.44 91 LYS A C 1
ATOM 742 O O . LYS A 1 91 ? 13.883 -16.016 3.234 1 93.44 91 LYS A O 1
ATOM 747 N N . PHE A 1 92 ? 16.062 -16.609 3.271 1 95.94 92 PHE A N 1
ATOM 748 C CA . PHE A 1 92 ? 16.422 -15.469 4.105 1 95.94 92 PHE A CA 1
ATOM 749 C C . PHE A 1 92 ? 16.219 -14.156 3.357 1 95.94 92 PHE A C 1
ATOM 751 O O . PHE A 1 92 ? 15.703 -13.188 3.924 1 95.94 92 PHE A O 1
ATOM 758 N N . ALA A 1 93 ? 16.562 -14.125 2.084 1 96.19 93 ALA A N 1
ATOM 759 C CA . ALA A 1 93 ? 16.375 -12.938 1.25 1 96.19 93 ALA A CA 1
ATOM 760 C C . ALA A 1 93 ? 14.891 -12.578 1.135 1 96.19 93 ALA A C 1
ATOM 762 O O . ALA A 1 93 ? 14.539 -11.398 1.087 1 96.19 93 ALA A O 1
ATOM 763 N N . MET A 1 94 ? 14.062 -13.602 1.09 1 96.12 94 MET A N 1
ATOM 764 C CA . MET A 1 94 ? 12.625 -13.352 1.029 1 96.12 94 MET A CA 1
ATOM 765 C C . MET A 1 94 ? 12.133 -12.703 2.32 1 96.12 94 MET A C 1
ATOM 767 O O . MET A 1 94 ? 11.297 -11.805 2.287 1 96.12 94 MET A O 1
ATOM 771 N N . PHE A 1 95 ? 12.641 -13.195 3.418 1 97.69 95 PHE A N 1
ATOM 772 C CA . PHE A 1 95 ? 12.305 -12.594 4.703 1 97.69 95 PHE A CA 1
ATOM 773 C C . PHE A 1 95 ? 12.719 -11.125 4.734 1 97.69 95 PHE A C 1
ATOM 775 O O . PHE A 1 95 ? 11.938 -10.266 5.148 1 97.69 95 PHE A O 1
ATOM 782 N N . LEU A 1 96 ? 13.867 -10.797 4.258 1 98.25 96 LEU A N 1
ATOM 783 C CA . LEU A 1 96 ? 14.344 -9.422 4.195 1 98.25 96 LEU A CA 1
ATOM 784 C C . LEU A 1 96 ? 13.469 -8.578 3.277 1 98.25 96 LEU A C 1
ATOM 786 O O . LEU A 1 96 ? 13.227 -7.402 3.549 1 98.25 96 LEU A O 1
ATOM 790 N N . SER A 1 97 ? 13.023 -9.203 2.178 1 98.38 97 SER A N 1
ATOM 791 C CA . SER A 1 97 ? 12.211 -8.484 1.205 1 98.38 97 SER A CA 1
ATOM 792 C C . SER A 1 97 ? 10.938 -7.941 1.842 1 98.38 97 SER A C 1
ATOM 794 O O . SER A 1 97 ? 10.516 -6.816 1.556 1 98.38 97 SER A O 1
ATOM 796 N N . VAL A 1 98 ? 10.359 -8.695 2.723 1 98.38 98 VAL A N 1
ATOM 797 C CA . VAL A 1 98 ? 9.148 -8.258 3.408 1 98.38 98 VAL A CA 1
ATOM 798 C C . VAL A 1 98 ? 9.461 -7.047 4.281 1 98.38 98 VAL A C 1
ATOM 800 O O . VAL A 1 98 ? 8.719 -6.059 4.273 1 98.38 98 VAL A O 1
ATOM 803 N N . LEU A 1 99 ? 10.539 -7.078 4.949 1 98.75 99 LEU A N 1
ATOM 804 C CA . LEU A 1 99 ? 10.938 -5.98 5.824 1 98.75 99 LEU A CA 1
ATOM 805 C C . LEU A 1 99 ? 11.305 -4.742 5.012 1 98.75 99 LEU A C 1
ATOM 807 O O . LEU A 1 99 ? 11 -3.617 5.414 1 98.75 99 LEU A O 1
ATOM 811 N N . ILE A 1 100 ? 11.984 -4.973 3.924 1 98.81 100 ILE A N 1
ATOM 812 C CA . ILE A 1 100 ? 12.383 -3.879 3.041 1 98.81 100 ILE A CA 1
ATOM 813 C C . ILE A 1 100 ? 11.141 -3.152 2.531 1 98.81 100 ILE A C 1
ATOM 815 O O . ILE A 1 100 ? 11.062 -1.923 2.602 1 98.81 100 ILE A O 1
ATOM 819 N N . CYS A 1 101 ? 10.195 -3.883 2.059 1 98.81 101 CYS A N 1
ATOM 820 C CA . CYS A 1 101 ? 8.984 -3.287 1.492 1 98.81 101 CYS A CA 1
ATOM 821 C C . CYS A 1 101 ? 8.133 -2.646 2.578 1 98.81 101 CYS A C 1
ATOM 823 O O . CYS A 1 101 ? 7.477 -1.63 2.342 1 98.81 101 CYS A O 1
ATOM 825 N N . LEU A 1 102 ? 8.117 -3.26 3.756 1 98.75 102 LEU A N 1
ATOM 826 C CA . LEU A 1 102 ? 7.504 -2.592 4.898 1 98.75 102 LEU A CA 1
ATOM 827 C C . LEU A 1 102 ? 8.195 -1.266 5.191 1 98.75 102 LEU A C 1
ATOM 829 O O . LEU A 1 102 ? 7.535 -0.271 5.5 1 98.75 102 LEU A O 1
ATOM 833 N N . GLY A 1 103 ? 9.5 -1.277 5.172 1 98.81 103 GLY A N 1
ATOM 834 C CA . GLY A 1 103 ? 10.258 -0.051 5.367 1 98.81 103 GLY A CA 1
ATOM 835 C C . GLY A 1 103 ? 9.891 1.042 4.383 1 98.81 103 GLY A C 1
ATOM 836 O O . GLY A 1 103 ? 9.727 2.201 4.77 1 98.81 103 GLY A O 1
ATOM 837 N N . ILE A 1 104 ? 9.781 0.66 3.119 1 98.81 104 ILE A N 1
ATOM 838 C CA . ILE A 1 104 ? 9.375 1.614 2.092 1 98.81 104 ILE A CA 1
ATOM 839 C C . ILE A 1 104 ? 8 2.18 2.424 1 98.81 104 ILE A C 1
ATOM 841 O O . ILE A 1 104 ? 7.777 3.389 2.328 1 98.81 104 ILE A O 1
ATOM 845 N N . SER A 1 105 ? 7.102 1.354 2.865 1 98.81 105 SER A N 1
ATOM 846 C CA . SER A 1 105 ? 5.754 1.78 3.232 1 98.81 105 SER A CA 1
ATOM 847 C C . SER A 1 105 ? 5.777 2.695 4.453 1 98.81 105 SER A C 1
ATOM 849 O O . SER A 1 105 ? 5.02 3.668 4.52 1 98.81 105 SER A O 1
ATOM 851 N N . LEU A 1 106 ? 6.59 2.393 5.422 1 98.75 106 LEU A N 1
ATOM 852 C CA . LEU A 1 106 ? 6.723 3.254 6.59 1 98.75 106 LEU A CA 1
ATOM 853 C C . LEU A 1 106 ? 7.207 4.641 6.191 1 98.75 106 LEU A C 1
ATOM 855 O O . LEU A 1 106 ? 6.684 5.648 6.672 1 98.75 106 LEU A O 1
ATOM 859 N N . VAL A 1 107 ? 8.188 4.684 5.328 1 98.44 107 VAL A N 1
ATOM 860 C CA . VAL A 1 107 ? 8.703 5.965 4.859 1 98.44 107 VAL A CA 1
ATOM 861 C C . VAL A 1 107 ? 7.609 6.711 4.094 1 98.44 107 VAL A C 1
ATOM 863 O O . VAL A 1 107 ? 7.504 7.934 4.188 1 98.44 107 VAL A O 1
ATOM 866 N N . ALA A 1 108 ? 6.773 5.977 3.367 1 98.5 108 ALA A N 1
ATOM 867 C CA . ALA A 1 108 ? 5.695 6.562 2.57 1 98.5 108 ALA A CA 1
ATOM 868 C C . ALA A 1 108 ? 4.645 7.215 3.465 1 98.5 108 ALA A C 1
ATOM 870 O O . ALA A 1 108 ? 4.094 8.266 3.121 1 98.5 108 ALA A O 1
ATOM 871 N N . ASN A 1 109 ? 4.434 6.609 4.621 1 98.31 109 ASN A N 1
ATOM 872 C CA . ASN A 1 109 ? 3.275 7.023 5.406 1 98.31 109 ASN A CA 1
ATOM 873 C C . ASN A 1 109 ? 3.688 7.855 6.617 1 98.31 109 ASN A C 1
ATOM 875 O O . ASN A 1 109 ? 2.895 8.641 7.133 1 98.31 109 ASN A O 1
ATOM 879 N N . PHE A 1 110 ? 4.871 7.656 7.113 1 97.94 110 PHE A N 1
ATOM 880 C CA . PHE A 1 110 ? 5.383 8.422 8.242 1 97.94 110 PHE A CA 1
ATOM 881 C C . PHE A 1 110 ? 6.426 9.43 7.781 1 97.94 110 PHE A C 1
ATOM 883 O O . PHE A 1 110 ? 7.602 9.094 7.637 1 97.94 110 PHE A O 1
ATOM 890 N N . GLN A 1 111 ? 5.988 10.648 7.609 1 95.38 111 GLN A N 1
ATOM 891 C CA . GLN A 1 111 ? 6.918 11.719 7.281 1 95.38 111 GLN A CA 1
ATOM 892 C C . GLN A 1 111 ? 7.852 12.016 8.453 1 95.38 111 GLN A C 1
ATOM 894 O O . GLN A 1 111 ? 7.508 11.766 9.609 1 95.38 111 GLN A O 1
ATOM 899 N N . GLU A 1 112 ? 8.977 12.547 8.125 1 92.12 112 GLU A N 1
ATOM 900 C CA . GLU A 1 112 ? 9.93 12.883 9.18 1 92.12 112 GLU A CA 1
ATOM 901 C C . GLU A 1 112 ? 9.352 13.938 10.125 1 92.12 112 GLU A C 1
ATOM 903 O O . GLU A 1 112 ? 9.742 14.008 11.289 1 92.12 112 GLU A O 1
ATOM 908 N N . THR A 1 113 ? 8.359 14.703 9.625 1 89.25 113 THR A N 1
ATOM 909 C CA . THR A 1 113 ? 7.719 15.742 10.422 1 89.25 113 THR A CA 1
ATOM 910 C C . THR A 1 113 ? 6.594 15.164 11.273 1 89.25 113 THR A C 1
ATOM 912 O O . THR A 1 113 ? 6.062 15.836 12.156 1 89.25 113 THR A O 1
ATOM 915 N N . SER A 1 114 ? 6.184 13.984 11.07 1 90.62 114 SER A N 1
ATOM 916 C CA . SER A 1 114 ? 5.117 13.328 11.82 1 90.62 114 SER A CA 1
ATOM 917 C C . SER A 1 114 ? 5.672 12.516 12.984 1 90.62 114 SER A C 1
ATOM 919 O O . SER A 1 114 ? 5.695 12.977 14.125 1 90.62 114 SER A O 1
ATOM 921 N N . VAL A 1 115 ? 6.215 11.406 12.656 1 92.38 115 VAL A N 1
ATOM 922 C CA . VAL A 1 115 ? 6.898 10.57 13.641 1 92.38 115 VAL A CA 1
ATOM 923 C C . VAL A 1 115 ? 8.297 10.219 13.133 1 92.38 115 VAL A C 1
ATOM 925 O O . VAL A 1 115 ? 8.477 9.227 12.43 1 92.38 115 VAL A O 1
ATOM 928 N N . PHE A 1 116 ? 9.289 10.984 13.633 1 92.75 116 PHE A N 1
ATOM 929 C CA . PHE A 1 116 ? 10.648 10.922 13.117 1 92.75 116 PHE A CA 1
ATOM 930 C C . PHE A 1 116 ? 11.242 9.531 13.32 1 92.75 116 PHE A C 1
ATOM 932 O O . PHE A 1 116 ? 11.844 8.969 12.406 1 92.75 116 PHE A O 1
ATOM 939 N N . SER A 1 117 ? 11.039 8.938 14.461 1 94.75 117 SER A N 1
ATOM 940 C CA . SER A 1 117 ? 11.641 7.648 14.797 1 94.75 117 SER A CA 1
ATOM 941 C C . SER A 1 117 ? 11.125 6.547 13.875 1 94.75 117 SER A C 1
ATOM 943 O O . SER A 1 117 ? 11.883 5.676 13.453 1 94.75 117 SER A O 1
ATOM 945 N N . VAL A 1 118 ? 9.836 6.543 13.555 1 97.25 118 VAL A N 1
ATOM 946 C CA . VAL A 1 118 ? 9.266 5.523 12.68 1 97.25 118 VAL A CA 1
ATOM 947 C C . VAL A 1 118 ? 9.766 5.734 11.25 1 97.25 118 VAL A C 1
ATOM 949 O O . VAL A 1 118 ? 10.047 4.77 10.539 1 97.25 118 VAL A O 1
ATOM 952 N N . HIS A 1 119 ? 9.922 7.016 10.875 1 96.56 119 HIS A N 1
ATOM 953 C CA . HIS A 1 119 ? 10.469 7.32 9.555 1 96.56 119 HIS A CA 1
ATOM 954 C C . HIS A 1 119 ? 11.883 6.77 9.406 1 96.56 119 HIS A C 1
ATOM 956 O O . HIS A 1 119 ? 12.195 6.105 8.414 1 96.56 119 HIS A O 1
ATOM 962 N N . ILE A 1 120 ? 12.695 6.988 10.398 1 95.94 120 ILE A N 1
ATOM 963 C CA . ILE A 1 120 ? 14.086 6.547 10.328 1 95.94 120 ILE A CA 1
ATOM 964 C C . ILE A 1 120 ? 14.148 5.023 10.352 1 95.94 120 ILE A C 1
ATOM 966 O O . ILE A 1 120 ? 14.977 4.418 9.672 1 95.94 120 ILE A O 1
ATOM 970 N N . LEU A 1 121 ? 13.289 4.434 11.141 1 98 121 LEU A N 1
ATOM 971 C CA . LEU A 1 121 ? 13.211 2.977 11.109 1 98 121 LEU A CA 1
ATOM 972 C C . LEU A 1 121 ? 12.883 2.473 9.711 1 98 121 LEU A C 1
ATOM 974 O O . LEU A 1 121 ? 13.531 1.555 9.211 1 98 121 LEU A O 1
ATOM 978 N N . GLY A 1 122 ? 11.898 3.061 9.094 1 98.5 122 GLY A N 1
ATOM 979 C CA . GLY A 1 122 ? 11.555 2.701 7.727 1 98.5 122 GLY A CA 1
ATOM 980 C C . GLY A 1 122 ? 12.711 2.883 6.758 1 98.5 122 GLY A C 1
ATOM 981 O O . GLY A 1 122 ? 12.961 2.016 5.918 1 98.5 122 GLY A O 1
ATOM 982 N N . ALA A 1 123 ? 13.406 3.979 6.891 1 97.5 123 ALA A N 1
ATOM 983 C CA . ALA A 1 123 ? 14.539 4.27 6.02 1 97.5 123 ALA A CA 1
ATOM 984 C C . ALA A 1 123 ? 15.648 3.232 6.195 1 97.5 123 ALA A C 1
ATOM 986 O O . ALA A 1 123 ? 16.25 2.785 5.215 1 97.5 123 ALA A O 1
ATOM 987 N N . MET A 1 124 ? 15.859 2.84 7.438 1 97.5 124 MET A N 1
ATOM 988 C CA . MET A 1 124 ? 16.891 1.847 7.715 1 97.5 124 MET A CA 1
ATOM 989 C C . MET A 1 124 ? 16.5 0.483 7.152 1 97.5 124 MET A C 1
ATOM 991 O O . MET A 1 124 ? 17.344 -0.241 6.625 1 97.5 124 MET A O 1
ATOM 995 N N . LEU A 1 125 ? 15.266 0.148 7.258 1 98.62 125 LEU A N 1
ATOM 996 C CA . LEU A 1 125 ? 14.789 -1.106 6.684 1 98.62 125 LEU A CA 1
ATOM 997 C C . LEU A 1 125 ? 14.906 -1.086 5.164 1 98.62 125 LEU A C 1
ATOM 999 O O . LEU A 1 125 ? 15.406 -2.037 4.559 1 98.62 125 LEU A O 1
ATOM 1003 N N . ALA A 1 126 ? 14.484 -0.015 4.559 1 98.25 126 ALA A N 1
ATOM 1004 C CA . ALA A 1 126 ? 14.477 0.087 3.102 1 98.25 126 ALA A CA 1
ATOM 1005 C C . ALA A 1 126 ? 15.891 0.141 2.545 1 98.25 126 ALA A C 1
ATOM 1007 O O . ALA A 1 126 ? 16.25 -0.65 1.672 1 98.25 126 ALA A O 1
ATOM 1008 N N . PHE A 1 127 ? 16.734 1.021 3.113 1 98 127 PHE A N 1
ATOM 1009 C CA . PHE A 1 127 ? 18.047 1.27 2.561 1 98 127 PHE A CA 1
ATOM 1010 C C . PHE A 1 127 ? 19.078 0.295 3.139 1 98 127 PHE A C 1
ATOM 1012 O O . PHE A 1 127 ? 19.906 -0.242 2.41 1 98 127 PHE A O 1
ATOM 1019 N N . GLY A 1 128 ? 19.062 0.118 4.465 1 97.69 128 GLY A N 1
ATOM 1020 C CA . GLY A 1 128 ? 20.031 -0.775 5.098 1 97.69 128 GLY A CA 1
ATOM 1021 C C . GLY A 1 128 ? 19.844 -2.227 4.688 1 97.69 128 GLY A C 1
ATOM 1022 O O . GLY A 1 128 ? 20.766 -2.836 4.141 1 97.69 128 GLY A O 1
ATOM 1023 N N . LEU A 1 129 ? 18.625 -2.738 4.891 1 98.5 129 LEU A N 1
ATOM 1024 C CA . LEU A 1 129 ? 18.359 -4.117 4.504 1 98.5 129 LEU A CA 1
ATOM 1025 C C . LEU A 1 129 ? 18.344 -4.262 2.984 1 98.5 129 LEU A C 1
ATOM 1027 O O . LEU A 1 129 ? 18.703 -5.32 2.455 1 98.5 129 LEU A O 1
ATOM 1031 N N . GLY A 1 130 ? 17.938 -3.197 2.303 1 98.44 130 GLY A N 1
ATOM 1032 C CA . GLY A 1 130 ? 18.031 -3.227 0.851 1 98.44 130 GLY A CA 1
ATOM 1033 C C . GLY A 1 130 ? 19.453 -3.459 0.346 1 98.44 130 GLY A C 1
ATOM 1034 O O . GLY A 1 130 ? 19.656 -4.23 -0.594 1 98.44 130 GLY A O 1
ATOM 1035 N N . THR A 1 131 ? 20.375 -2.797 0.947 1 98.56 131 THR A N 1
ATOM 1036 C CA . THR A 1 131 ? 21.766 -2.967 0.582 1 98.56 131 THR A CA 1
ATOM 1037 C C . THR A 1 131 ? 22.234 -4.395 0.866 1 98.56 131 THR A C 1
ATOM 1039 O O . THR A 1 131 ? 22.891 -5.016 0.03 1 98.56 131 THR A O 1
ATOM 1042 N N . LEU A 1 132 ? 21.875 -4.879 2.012 1 98.38 132 LEU A N 1
ATOM 1043 C CA . LEU A 1 132 ? 22.203 -6.258 2.354 1 98.38 132 LEU A CA 1
ATOM 1044 C C . LEU A 1 132 ? 21.594 -7.227 1.345 1 98.38 132 LEU A C 1
ATOM 1046 O O . LEU A 1 132 ? 22.266 -8.164 0.895 1 98.38 132 LEU A O 1
ATOM 1050 N N . TYR A 1 133 ? 20.391 -7.016 1.031 1 98.06 133 TYR A N 1
ATOM 1051 C CA . TYR A 1 133 ? 19.688 -7.84 0.048 1 98.06 133 TYR A CA 1
ATOM 1052 C C . TYR A 1 133 ? 20.453 -7.855 -1.278 1 98.06 133 TYR A C 1
ATOM 1054 O O . TYR A 1 133 ? 20.578 -8.906 -1.911 1 98.06 133 TYR A O 1
ATOM 1062 N N . ALA A 1 134 ? 20.891 -6.719 -1.735 1 98 134 ALA A N 1
ATOM 1063 C CA . ALA A 1 134 ? 21.625 -6.625 -3 1 98 134 ALA A CA 1
ATOM 1064 C C . ALA A 1 134 ? 22.859 -7.504 -2.984 1 98 134 ALA A C 1
ATOM 1066 O O . ALA A 1 134 ? 23.156 -8.203 -3.959 1 98 134 ALA A O 1
ATOM 1067 N N . PHE A 1 135 ? 23.531 -7.543 -1.889 1 98.12 135 PHE A N 1
ATOM 1068 C CA . PHE A 1 135 ? 24.719 -8.383 -1.776 1 98.12 135 PHE A CA 1
ATOM 1069 C C . PHE A 1 135 ? 24.344 -9.859 -1.787 1 98.12 135 PHE A C 1
ATOM 1071 O O . PHE A 1 135 ? 25.031 -10.672 -2.414 1 98.12 135 PHE A O 1
ATOM 1078 N N . ILE A 1 136 ? 23.312 -10.195 -1.097 1 96.5 136 ILE A N 1
ATOM 1079 C CA . ILE A 1 136 ? 22.875 -11.586 -1.043 1 96.5 136 ILE A CA 1
ATOM 1080 C C . ILE A 1 136 ? 22.484 -12.055 -2.441 1 96.5 136 ILE A C 1
ATOM 1082 O O . ILE A 1 136 ? 22.875 -13.133 -2.877 1 96.5 136 ILE A O 1
ATOM 1086 N N . GLN A 1 137 ? 21.719 -11.242 -3.125 1 95.06 137 GLN A N 1
ATOM 1087 C CA . GLN A 1 137 ? 21.281 -11.617 -4.469 1 95.06 137 GLN A CA 1
ATOM 1088 C C . GLN A 1 137 ? 22.469 -11.695 -5.426 1 95.06 137 GLN A C 1
ATOM 1090 O O . GLN A 1 137 ? 22.469 -12.516 -6.348 1 95.06 137 GLN A O 1
ATOM 1095 N N . THR A 1 138 ? 23.422 -10.797 -5.25 1 95.69 138 THR A N 1
ATOM 1096 C CA . THR A 1 138 ? 24.641 -10.867 -6.039 1 95.69 138 THR A CA 1
ATOM 1097 C C . THR A 1 138 ? 25.359 -12.188 -5.801 1 95.69 138 THR A C 1
ATOM 1099 O O . THR A 1 138 ? 25.797 -12.852 -6.75 1 95.69 138 THR A O 1
ATOM 1102 N N . PHE A 1 139 ? 25.469 -12.57 -4.551 1 94 139 PHE A N 1
ATOM 1103 C CA . PHE A 1 139 ? 26.109 -13.828 -4.203 1 94 139 PHE A CA 1
ATOM 1104 C C . PHE A 1 139 ? 25.344 -15.008 -4.797 1 94 139 PHE A C 1
ATOM 1106 O O . PHE A 1 139 ? 25.953 -15.938 -5.332 1 94 139 PHE A O 1
ATOM 1113 N N . ILE A 1 140 ? 24.078 -15.008 -4.754 1 91 140 ILE A N 1
ATOM 1114 C CA . ILE A 1 140 ? 23.234 -16.062 -5.324 1 91 140 ILE A CA 1
ATOM 1115 C C . ILE A 1 140 ? 23.453 -16.141 -6.832 1 91 140 ILE A C 1
ATOM 1117 O O . ILE A 1 140 ? 23.609 -17.219 -7.391 1 91 140 ILE A O 1
ATOM 1121 N N . THR A 1 141 ? 23.469 -14.969 -7.445 1 90.06 141 THR A N 1
ATOM 1122 C CA . THR A 1 141 ? 23.719 -14.922 -8.875 1 90.06 141 THR A CA 1
ATOM 1123 C C . THR A 1 141 ? 25.078 -15.531 -9.203 1 90.06 141 THR A C 1
ATOM 1125 O O . THR A 1 141 ? 25.219 -16.266 -10.188 1 90.06 141 THR A O 1
ATOM 1128 N N . TYR A 1 142 ? 26.062 -15.25 -8.367 1 91.31 142 TYR A N 1
ATOM 1129 C CA . TYR A 1 142 ? 27.391 -15.805 -8.539 1 91.31 142 TYR A CA 1
ATOM 1130 C C . TYR A 1 142 ? 27.375 -17.328 -8.414 1 91.31 142 TYR A C 1
ATOM 1132 O O . TYR A 1 142 ? 28.016 -18.031 -9.211 1 91.31 142 TYR A O 1
ATOM 1140 N N . LYS A 1 143 ? 26.609 -17.828 -7.508 1 88.06 143 LYS A N 1
ATOM 1141 C CA . LYS A 1 143 ? 26.547 -19.266 -7.27 1 88.06 143 LYS A CA 1
ATOM 1142 C C . LYS A 1 143 ? 25.812 -19.969 -8.398 1 88.06 143 LYS A C 1
ATOM 1144 O O . LYS A 1 143 ? 26.047 -21.156 -8.664 1 88.06 143 LYS A O 1
ATOM 1149 N N . MET A 1 144 ? 24.984 -19.281 -9.008 1 83.81 144 MET A N 1
ATOM 1150 C CA . MET A 1 144 ? 24.203 -19.875 -10.086 1 83.81 144 MET A CA 1
ATOM 1151 C C . MET A 1 144 ? 24.969 -19.828 -11.398 1 83.81 144 MET A C 1
ATOM 1153 O O . MET A 1 144 ? 24.531 -20.406 -12.398 1 83.81 144 MET A O 1
ATOM 1157 N N . HIS A 1 145 ? 25.938 -19.109 -11.422 1 82.25 145 HIS A N 1
ATOM 1158 C CA . HIS A 1 145 ? 26.828 -19.109 -12.562 1 82.25 145 HIS A CA 1
ATOM 1159 C C . HIS A 1 145 ? 27.656 -20.391 -12.625 1 82.25 145 HIS A C 1
ATOM 1161 O O . HIS A 1 145 ? 28.094 -20.906 -11.594 1 82.25 145 HIS A O 1
ATOM 1167 N N . PRO A 1 146 ? 27.844 -20.891 -13.773 1 79.31 146 PRO A N 1
ATOM 1168 C CA . PRO A 1 146 ? 27.5 -20.453 -15.125 1 79.31 146 PRO A CA 1
ATOM 1169 C C . PRO A 1 146 ? 26.219 -21.094 -15.648 1 79.31 146 PRO A C 1
ATOM 1171 O O . PRO A 1 146 ? 25.797 -20.812 -16.766 1 79.31 146 PRO A O 1
ATOM 1174 N N . GLU A 1 147 ? 25.609 -21.875 -14.93 1 75.19 147 GLU A N 1
ATOM 1175 C CA . GLU A 1 147 ? 24.5 -22.688 -15.414 1 75.19 147 GLU A CA 1
ATOM 1176 C C . GLU A 1 147 ? 23.312 -21.812 -15.82 1 75.19 147 GLU A C 1
ATOM 1178 O O . GLU A 1 147 ? 22.625 -22.109 -16.797 1 75.19 147 GLU A O 1
ATOM 1183 N N . VAL A 1 148 ? 23.219 -20.734 -15.125 1 72.44 148 VAL A N 1
ATOM 1184 C CA . VAL A 1 148 ? 21.984 -19.969 -15.297 1 72.44 148 VAL A CA 1
ATOM 1185 C C . VAL A 1 148 ? 22.312 -18.562 -15.781 1 72.44 148 VAL A C 1
ATOM 1187 O O . VAL A 1 148 ? 21.594 -18 -16.609 1 72.44 148 VAL A O 1
ATOM 1190 N N . ASN A 1 149 ? 23.453 -18.031 -15.289 1 76.56 149 ASN A N 1
ATOM 1191 C CA . ASN A 1 149 ? 23.766 -16.625 -15.547 1 76.56 149 ASN A CA 1
ATOM 1192 C C . ASN A 1 149 ? 25.172 -16.453 -16.125 1 76.56 149 ASN A C 1
ATOM 1194 O O . ASN A 1 149 ? 25.984 -17.375 -16.047 1 76.56 149 ASN A O 1
ATOM 1198 N N . GLY A 1 150 ? 25.359 -15.352 -16.766 1 81.06 150 GLY A N 1
ATOM 1199 C CA . GLY A 1 150 ? 26.703 -15.016 -17.203 1 81.06 150 GLY A CA 1
ATOM 1200 C C . GLY A 1 150 ? 27.516 -14.273 -16.141 1 81.06 150 GLY A C 1
ATOM 1201 O O . GLY A 1 150 ? 26.953 -13.797 -15.156 1 81.06 150 GLY A O 1
ATOM 1202 N N . ARG A 1 151 ? 28.75 -14.211 -16.391 1 88.75 151 ARG A N 1
ATOM 1203 C CA . ARG A 1 151 ? 29.641 -13.539 -15.453 1 88.75 151 ARG A CA 1
ATOM 1204 C C . ARG A 1 151 ? 29.422 -12.031 -15.461 1 88.75 151 ARG A C 1
ATOM 1206 O O . ARG A 1 151 ? 29.594 -11.367 -14.445 1 88.75 151 ARG A O 1
ATOM 1213 N N . HIS A 1 152 ? 29 -11.508 -16.531 1 91.75 152 HIS A N 1
ATOM 1214 C CA . HIS A 1 152 ? 28.812 -10.07 -16.656 1 91.75 152 HIS A CA 1
ATOM 1215 C C . HIS A 1 152 ? 27.734 -9.562 -15.711 1 91.75 152 HIS A C 1
ATOM 1217 O O . HIS A 1 152 ? 27.859 -8.477 -15.141 1 91.75 152 HIS A O 1
ATOM 1223 N N . ILE A 1 153 ? 26.75 -10.359 -15.516 1 93.19 153 ILE A N 1
ATOM 1224 C CA . ILE A 1 153 ? 25.672 -9.922 -14.648 1 93.19 153 ILE A CA 1
ATOM 1225 C C . ILE A 1 153 ? 26.109 -9.977 -13.188 1 93.19 153 ILE A C 1
ATOM 1227 O O . ILE A 1 153 ? 25.703 -9.156 -12.375 1 93.19 153 ILE A O 1
ATOM 1231 N N . VAL A 1 154 ? 26.922 -10.922 -12.867 1 94.31 154 VAL A N 1
ATOM 1232 C CA . VAL A 1 154 ? 27.469 -11 -11.516 1 94.31 154 VAL A CA 1
ATOM 1233 C C . VAL A 1 154 ? 28.266 -9.742 -11.203 1 94.31 154 VAL A C 1
ATOM 1235 O O . VAL A 1 154 ? 28.078 -9.125 -10.156 1 94.31 154 VAL A O 1
ATOM 1238 N N . TYR A 1 155 ? 29.094 -9.344 -12.164 1 96.44 155 TYR A N 1
ATOM 1239 C CA . TYR A 1 155 ? 29.922 -8.164 -11.961 1 96.44 155 TYR A CA 1
ATOM 1240 C C . TYR A 1 155 ? 29.062 -6.906 -11.883 1 96.44 155 TYR A C 1
ATOM 1242 O O . TYR A 1 155 ? 29.312 -6.027 -11.047 1 96.44 155 TYR A O 1
ATOM 1250 N N . ALA A 1 156 ? 28.125 -6.801 -12.734 1 96.62 156 ALA A N 1
ATOM 1251 C CA . ALA A 1 156 ? 27.25 -5.633 -12.727 1 96.62 156 ALA A CA 1
ATOM 1252 C C . ALA A 1 156 ? 26.531 -5.488 -11.391 1 96.62 156 ALA A C 1
ATOM 1254 O O . ALA A 1 156 ? 26.5 -4.398 -10.805 1 96.62 156 ALA A O 1
ATOM 1255 N N . ARG A 1 157 ? 26 -6.59 -10.859 1 97.31 157 ARG A N 1
ATOM 1256 C CA . ARG A 1 157 ? 25.297 -6.566 -9.586 1 97.31 157 ARG A CA 1
ATOM 1257 C C . ARG A 1 157 ? 26.25 -6.289 -8.43 1 97.31 157 ARG A C 1
ATOM 1259 O O . ARG A 1 157 ? 25.891 -5.609 -7.469 1 97.31 157 ARG A O 1
ATOM 1266 N N . LEU A 1 158 ? 27.422 -6.801 -8.578 1 98.12 158 LEU A N 1
ATOM 1267 C CA . LEU A 1 158 ? 28.422 -6.547 -7.539 1 98.12 158 LEU A CA 1
ATOM 1268 C C . LEU A 1 158 ? 28.781 -5.066 -7.492 1 98.12 158 LEU A C 1
ATOM 1270 O O . LEU A 1 158 ? 28.859 -4.473 -6.414 1 98.12 158 LEU A O 1
ATOM 1274 N N . VAL A 1 159 ? 29.047 -4.48 -8.617 1 98.44 159 VAL A N 1
ATOM 1275 C CA . VAL A 1 159 ? 29.406 -3.068 -8.695 1 98.44 159 VAL A CA 1
ATOM 1276 C C . VAL A 1 159 ? 28.281 -2.215 -8.102 1 98.44 159 VAL A C 1
ATOM 1278 O O . VAL A 1 159 ? 28.531 -1.323 -7.289 1 98.44 159 VAL A O 1
ATOM 1281 N N . VAL A 1 160 ? 27.062 -2.475 -8.43 1 98.5 160 VAL A N 1
ATOM 1282 C CA . VAL A 1 160 ? 25.906 -1.725 -7.934 1 98.5 160 VAL A CA 1
ATOM 1283 C C . VAL A 1 160 ? 25.781 -1.9 -6.422 1 98.5 160 VAL A C 1
ATOM 1285 O O . VAL A 1 160 ? 25.5 -0.944 -5.703 1 98.5 160 VAL A O 1
ATOM 1288 N N . SER A 1 161 ? 26.016 -3.119 -5.938 1 98.69 161 SER A N 1
ATOM 1289 C CA . SER A 1 161 ? 25.938 -3.393 -4.508 1 98.69 161 SER A CA 1
ATOM 1290 C C . SER A 1 161 ? 26.984 -2.619 -3.729 1 98.69 161 SER A C 1
ATOM 1292 O O . SER A 1 161 ? 26.703 -2.057 -2.668 1 98.69 161 SER A O 1
ATOM 1294 N N . ILE A 1 162 ? 28.156 -2.582 -4.266 1 98.62 162 ILE A N 1
ATOM 1295 C CA . ILE A 1 162 ? 29.234 -1.849 -3.617 1 98.62 162 ILE A CA 1
ATOM 1296 C C . ILE A 1 162 ? 28.922 -0.354 -3.623 1 98.62 162 ILE A C 1
ATOM 1298 O O . ILE A 1 162 ? 29.141 0.336 -2.625 1 98.62 162 ILE A O 1
ATOM 1302 N N . PHE A 1 163 ? 28.438 0.102 -4.773 1 98.38 163 PHE A N 1
ATOM 1303 C CA . PHE A 1 163 ? 28.047 1.499 -4.883 1 98.38 163 PHE A CA 1
ATOM 1304 C C . PHE A 1 163 ? 26.953 1.83 -3.861 1 98.38 163 PHE A C 1
ATOM 1306 O O . PHE A 1 163 ? 27.016 2.877 -3.211 1 98.38 163 PHE A O 1
ATOM 1313 N N . ALA A 1 164 ? 26 0.983 -3.656 1 98.56 164 ALA A N 1
ATOM 1314 C CA . ALA A 1 164 ? 24.922 1.17 -2.682 1 98.56 164 ALA A CA 1
ATOM 1315 C C . ALA A 1 164 ? 25.484 1.221 -1.26 1 98.56 164 ALA A C 1
ATOM 1317 O O . ALA A 1 164 ? 25.094 2.08 -0.466 1 98.56 164 ALA A O 1
ATOM 1318 N N . LEU A 1 165 ? 26.375 0.331 -0.965 1 98.69 165 LEU A N 1
ATOM 1319 C CA . LEU A 1 165 ? 26.969 0.299 0.367 1 98.69 165 LEU A CA 1
ATOM 1320 C C . LEU A 1 165 ? 27.734 1.585 0.651 1 98.69 165 LEU A C 1
ATOM 1322 O O . LEU A 1 165 ? 27.609 2.158 1.736 1 98.69 165 LEU A O 1
ATOM 1326 N N . THR A 1 166 ? 28.516 2.041 -0.3 1 98.56 166 THR A N 1
ATOM 1327 C CA . THR A 1 166 ? 29.297 3.262 -0.147 1 98.56 166 THR A CA 1
ATOM 1328 C C . THR A 1 166 ? 28.391 4.473 0.031 1 98.56 166 THR A C 1
ATOM 1330 O O . THR A 1 166 ? 28.625 5.316 0.898 1 98.56 166 THR A O 1
ATOM 1333 N N . ALA A 1 167 ? 27.359 4.516 -0.772 1 98.62 167 ALA A N 1
ATOM 1334 C CA . ALA A 1 167 ? 26.406 5.613 -0.658 1 98.62 167 ALA A CA 1
ATOM 1335 C C . ALA A 1 167 ? 25.688 5.578 0.688 1 98.62 167 ALA A C 1
ATOM 1337 O O . ALA A 1 167 ? 25.469 6.621 1.312 1 98.62 167 ALA A O 1
ATOM 1338 N N . PHE A 1 168 ? 25.344 4.41 1.133 1 98.38 168 PHE A N 1
ATOM 1339 C CA . PHE A 1 168 ? 24.641 4.254 2.404 1 98.38 168 PHE A CA 1
ATOM 1340 C C . PHE A 1 168 ? 25.516 4.715 3.562 1 98.38 168 PHE A C 1
ATOM 1342 O O . PHE A 1 168 ? 25.109 5.555 4.363 1 98.38 168 PHE A O 1
ATOM 1349 N N . LEU A 1 169 ? 26.719 4.188 3.627 1 98.06 169 LEU A N 1
ATOM 1350 C CA . LEU A 1 169 ? 27.625 4.531 4.707 1 98.06 169 LEU A CA 1
ATOM 1351 C C . LEU A 1 169 ? 28.047 5.996 4.625 1 98.06 169 LEU A C 1
ATOM 1353 O O . LEU A 1 169 ? 28.094 6.691 5.641 1 98.06 169 LEU A O 1
ATOM 1357 N N . GLY A 1 170 ? 28.406 6.469 3.449 1 97.62 170 GLY A N 1
ATOM 1358 C CA . GLY A 1 170 ? 28.75 7.867 3.264 1 97.62 170 GLY A CA 1
ATOM 1359 C C . GLY A 1 170 ? 27.641 8.812 3.684 1 97.62 170 GLY A C 1
ATOM 1360 O O . GLY A 1 170 ? 27.891 9.82 4.355 1 97.62 170 GLY A O 1
ATOM 1361 N N . GLY A 1 171 ? 26.406 8.508 3.256 1 96.62 171 GLY A N 1
ATOM 1362 C CA . GLY A 1 171 ? 25.266 9.328 3.662 1 96.62 171 GLY A CA 1
ATOM 1363 C C . GLY A 1 171 ? 25.062 9.359 5.164 1 96.62 171 GLY A C 1
ATOM 1364 O O . GLY A 1 171 ? 24.781 10.414 5.734 1 96.62 171 GLY A O 1
ATOM 1365 N N . PHE A 1 172 ? 25.203 8.195 5.742 1 94.31 172 PHE A N 1
ATOM 1366 C CA . PHE A 1 172 ? 25.031 8.086 7.191 1 94.31 172 PHE A CA 1
ATOM 1367 C C . PHE A 1 172 ? 26.094 8.914 7.91 1 94.31 172 PHE A C 1
ATOM 1369 O O . PHE A 1 172 ? 25.781 9.656 8.836 1 94.31 172 PHE A O 1
ATOM 1376 N N . ILE A 1 173 ? 27.297 8.844 7.516 1 95.44 173 ILE A N 1
ATOM 1377 C CA . ILE A 1 173 ? 28.406 9.594 8.117 1 95.44 173 ILE A CA 1
ATOM 1378 C C . ILE A 1 173 ? 28.203 11.086 7.891 1 95.44 173 ILE A C 1
ATOM 1380 O O . ILE A 1 173 ? 28.359 11.891 8.812 1 95.44 173 ILE A O 1
ATOM 1384 N N . ALA A 1 174 ? 27.812 11.469 6.715 1 95.62 174 ALA A N 1
ATOM 1385 C CA . ALA A 1 174 ? 27.594 12.883 6.395 1 95.62 174 ALA A CA 1
ATOM 1386 C C . ALA A 1 174 ? 26.469 13.461 7.238 1 95.62 174 ALA A C 1
ATOM 1388 O O . ALA A 1 174 ? 26.547 14.602 7.699 1 95.62 174 ALA A O 1
ATOM 1389 N N . THR A 1 175 ? 25.438 12.688 7.383 1 91.75 175 THR A N 1
ATOM 1390 C CA . THR A 1 175 ? 24.297 13.148 8.18 1 91.75 175 THR A CA 1
ATOM 1391 C C . THR A 1 175 ? 24.734 13.477 9.602 1 91.75 175 THR A C 1
ATOM 1393 O O . THR A 1 175 ? 24.234 14.43 10.211 1 91.75 175 THR A O 1
ATOM 1396 N N . ALA A 1 176 ? 25.656 12.742 10.156 1 89.12 176 ALA A N 1
ATOM 1397 C CA . ALA A 1 176 ? 26.125 12.938 11.523 1 89.12 176 ALA A CA 1
ATOM 1398 C C . ALA A 1 176 ? 26.812 14.289 11.68 1 89.12 176 ALA A C 1
ATOM 1400 O O . ALA A 1 176 ? 26.938 14.812 12.789 1 89.12 176 ALA A O 1
ATOM 1401 N N . PHE A 1 177 ? 27.219 14.898 10.586 1 90.25 177 PHE A N 1
ATOM 1402 C CA . PHE A 1 177 ? 27.938 16.172 10.648 1 90.25 177 PHE A CA 1
ATOM 1403 C C . PHE A 1 177 ? 27.016 17.328 10.289 1 90.25 177 PHE A C 1
ATOM 1405 O O . PHE A 1 177 ? 27.469 18.469 10.195 1 90.25 177 PHE A O 1
ATOM 1412 N N . THR A 1 178 ? 25.781 16.953 10.008 1 87.25 178 THR A N 1
ATOM 1413 C CA . THR A 1 178 ? 24.812 18.031 9.773 1 87.25 178 THR A CA 1
ATOM 1414 C C . THR A 1 178 ? 24.391 18.672 11.094 1 87.25 178 THR A C 1
ATOM 1416 O O . THR A 1 178 ? 24.297 17.984 12.117 1 87.25 178 THR A O 1
ATOM 1419 N N . THR A 1 179 ? 24.469 19.984 11.164 1 71.19 179 THR A N 1
ATOM 1420 C CA . THR A 1 179 ? 24.062 20.656 12.391 1 71.19 179 THR A CA 1
ATOM 1421 C C . THR A 1 179 ? 22.547 20.719 12.5 1 71.19 179 THR A C 1
ATOM 1423 O O . THR A 1 179 ? 21.859 21.016 11.516 1 71.19 179 THR A O 1
ATOM 1426 N N . GLN A 1 180 ? 21.984 19.875 13.328 1 60.5 180 GLN A N 1
ATOM 1427 C CA . GLN A 1 180 ? 20.547 20.031 13.562 1 60.5 180 GLN A CA 1
ATOM 1428 C C . GLN A 1 180 ? 20.25 21.359 14.258 1 60.5 180 GLN A C 1
ATOM 1430 O O . GLN A 1 180 ? 21.078 21.859 15.023 1 60.5 180 GLN A O 1
ATOM 1435 N N . ASP A 1 181 ? 19.406 22.172 13.609 1 56.44 181 ASP A N 1
ATOM 1436 C CA . ASP A 1 181 ? 18.984 23.344 14.359 1 56.44 181 ASP A CA 1
ATOM 1437 C C . ASP A 1 181 ? 18.812 23.016 15.836 1 56.44 181 ASP A C 1
ATOM 1439 O O . ASP A 1 181 ? 18.484 21.875 16.188 1 56.44 181 ASP A O 1
ATOM 1443 N N . SER A 1 182 ? 19.406 23.844 16.766 1 52.38 182 SER A N 1
ATOM 1444 C CA . SER A 1 182 ? 19.391 23.734 18.219 1 52.38 182 SER A CA 1
ATOM 1445 C C . SER A 1 182 ? 18.031 23.281 18.734 1 52.38 182 SER A C 1
ATOM 1447 O O . SER A 1 182 ? 17.922 22.703 19.812 1 52.38 182 SER A O 1
ATOM 1449 N N . ALA A 1 183 ? 16.922 23.734 18.172 1 53.81 183 ALA A N 1
ATOM 1450 C CA . ALA A 1 183 ? 15.594 23.484 18.734 1 53.81 183 ALA A CA 1
ATOM 1451 C C . ALA A 1 183 ? 15.047 22.141 18.266 1 53.81 183 ALA A C 1
ATOM 1453 O O . ALA A 1 183 ? 13.914 21.781 18.594 1 53.81 183 ALA A O 1
ATOM 1454 N N . GLY A 1 184 ? 15.914 21.25 17.531 1 60.5 184 GLY A N 1
ATOM 1455 C CA . GLY A 1 184 ? 15.477 19.906 17.203 1 60.5 184 GLY A CA 1
ATOM 1456 C C . GLY A 1 184 ? 14.539 19.859 16 1 60.5 184 GLY A C 1
ATOM 1457 O O . GLY A 1 184 ? 13.867 18.859 15.773 1 60.5 184 GLY A O 1
ATOM 1458 N N . HIS A 1 185 ? 14.422 20.938 15.312 1 72.62 185 HIS A N 1
ATOM 1459 C CA . HIS A 1 185 ? 13.469 21 14.211 1 72.62 185 HIS A CA 1
ATOM 1460 C C . HIS A 1 185 ? 14.109 20.531 12.906 1 72.62 185 HIS A C 1
ATOM 1462 O O . HIS A 1 185 ? 15.312 20.688 12.703 1 72.62 185 HIS A O 1
ATOM 1468 N N . ILE A 1 186 ? 13.352 19.844 12.125 1 81.38 186 ILE A N 1
ATOM 1469 C CA . ILE A 1 186 ? 13.773 19.391 10.805 1 81.38 186 ILE A CA 1
ATOM 1470 C C . ILE A 1 186 ? 13.992 20.594 9.891 1 81.38 186 ILE A C 1
ATOM 1472 O O . ILE A 1 186 ? 13.109 21.453 9.758 1 81.38 186 ILE A O 1
ATOM 1476 N N . LYS A 1 187 ? 15.188 20.75 9.438 1 87.19 187 LYS A N 1
ATOM 1477 C CA . LYS A 1 187 ? 15.562 21.859 8.562 1 87.19 187 LYS A CA 1
ATOM 1478 C C . LYS A 1 187 ? 15.383 21.484 7.094 1 87.19 187 LYS A C 1
ATOM 1480 O O . LYS A 1 187 ? 15.977 20.516 6.617 1 87.19 187 LYS A O 1
ATOM 1485 N N . PHE A 1 188 ? 14.633 22.328 6.328 1 90.38 188 PHE A N 1
ATOM 1486 C CA . PHE A 1 188 ? 14.312 22.031 4.941 1 90.38 188 PHE A CA 1
ATOM 1487 C C . PHE A 1 188 ? 15.078 22.938 3.992 1 90.38 188 PHE A C 1
ATOM 1489 O O . PHE A 1 188 ? 15.172 22.656 2.795 1 90.38 188 PHE A O 1
ATOM 1496 N N . HIS A 1 189 ? 15.602 24.031 4.5 1 92.25 189 HIS A N 1
ATOM 1497 C CA . HIS A 1 189 ? 16.297 25.016 3.674 1 92.25 189 HIS A CA 1
ATOM 1498 C C . HIS A 1 189 ? 17.719 25.234 4.152 1 92.25 189 HIS A C 1
ATOM 1500 O O . HIS A 1 189 ? 17.953 25.578 5.316 1 92.25 189 HIS A O 1
ATOM 1506 N N . TRP A 1 190 ? 18.609 24.984 3.213 1 90.69 190 TRP A N 1
ATOM 1507 C CA . TRP A 1 190 ? 20.031 25.094 3.504 1 90.69 190 TRP A CA 1
ATOM 1508 C C . TRP A 1 190 ? 20.703 26.125 2.6 1 90.69 190 TRP A C 1
ATOM 1510 O O . TRP A 1 190 ? 20.484 26.125 1.388 1 90.69 190 TRP A O 1
ATOM 1520 N N . LYS A 1 191 ? 21.453 27.047 3.191 1 90.12 191 LYS A N 1
ATOM 1521 C CA . LYS A 1 191 ? 22.172 28.047 2.432 1 90.12 191 LYS A CA 1
ATOM 1522 C C . LYS A 1 191 ? 23.672 27.75 2.391 1 90.12 191 LYS A C 1
ATOM 1524 O O . LYS A 1 191 ? 24.266 27.406 3.412 1 90.12 191 LYS A O 1
ATOM 1529 N N . PRO A 1 192 ? 24.172 27.906 1.171 1 91.56 192 PRO A N 1
ATOM 1530 C CA . PRO A 1 192 ? 25.625 27.688 1.098 1 91.56 192 PRO A CA 1
ATOM 1531 C C . PRO A 1 192 ? 26.391 28.531 2.105 1 91.56 192 PRO A C 1
ATOM 1533 O O . PRO A 1 192 ? 26.062 29.703 2.311 1 91.56 192 PRO A O 1
ATOM 1536 N N . GLY A 1 193 ? 27.312 27.984 2.832 1 90.31 193 GLY A N 1
ATOM 1537 C CA . GLY A 1 193 ? 28.156 28.703 3.779 1 90.31 193 GLY A CA 1
ATOM 1538 C C . GLY A 1 193 ? 27.719 28.516 5.219 1 90.31 193 GLY A C 1
ATOM 1539 O O . GLY A 1 193 ? 28.484 28.781 6.145 1 90.31 193 GLY A O 1
ATOM 1540 N N . GLU A 1 194 ? 26.5 28.094 5.426 1 88.81 194 GLU A N 1
ATOM 1541 C CA . GLU A 1 194 ? 26.062 27.891 6.797 1 88.81 194 GLU A CA 1
ATOM 1542 C C . GLU A 1 194 ? 26.625 26.594 7.371 1 88.81 194 GLU A C 1
ATOM 1544 O O . GLU A 1 194 ? 26.969 25.672 6.621 1 88.81 194 GLU A O 1
ATOM 1549 N N . PRO A 1 195 ? 26.734 26.672 8.656 1 88.56 195 PRO A N 1
ATOM 1550 C CA . PRO A 1 195 ? 27.25 25.453 9.281 1 88.56 195 PRO A CA 1
ATOM 1551 C C . PRO A 1 195 ? 26.422 24.219 8.938 1 88.56 195 PRO A C 1
ATOM 1553 O O . PRO A 1 195 ? 25.203 24.25 9 1 88.56 195 PRO A O 1
ATOM 1556 N N . GLY A 1 196 ? 27.156 23.156 8.406 1 91.44 196 GLY A N 1
ATOM 1557 C CA . GLY A 1 196 ? 26.5 21.891 8.133 1 91.44 196 GLY A CA 1
ATOM 1558 C C . GLY A 1 196 ? 26.031 21.75 6.691 1 91.44 196 GLY A C 1
ATOM 1559 O O . GLY A 1 196 ? 25.578 20.688 6.277 1 91.44 196 GLY A O 1
ATOM 1560 N N . TYR A 1 197 ? 26.125 22.797 5.988 1 92.94 197 TYR A N 1
ATOM 1561 C CA . TYR A 1 197 ? 25.609 22.797 4.621 1 92.94 197 TYR A CA 1
ATOM 1562 C C . TYR A 1 197 ? 26.328 21.75 3.777 1 92.94 197 TYR A C 1
ATOM 1564 O O . TYR A 1 197 ? 25.688 20.969 3.059 1 92.94 197 TYR A O 1
ATOM 1572 N N . ALA A 1 198 ? 27.656 21.781 3.873 1 94.31 198 ALA A N 1
ATOM 1573 C CA . ALA A 1 198 ? 28.438 20.844 3.07 1 94.31 198 ALA A CA 1
ATOM 1574 C C . ALA A 1 198 ? 28.094 19.406 3.432 1 94.31 198 ALA A C 1
ATOM 1576 O O . ALA A 1 198 ? 27.969 18.547 2.553 1 94.31 198 ALA A O 1
ATOM 1577 N N . ALA A 1 199 ? 27.938 19.141 4.672 1 95.06 199 ALA A N 1
ATOM 1578 C CA . ALA A 1 199 ? 27.547 17.812 5.133 1 95.06 199 ALA A CA 1
ATOM 1579 C C . ALA A 1 199 ? 26.156 17.438 4.648 1 95.06 199 ALA A C 1
ATOM 1581 O O . ALA A 1 199 ? 25.906 16.297 4.23 1 95.06 199 ALA A O 1
ATOM 1582 N N . HIS A 1 200 ? 25.266 18.375 4.738 1 94.56 200 HIS A N 1
ATOM 1583 C CA . HIS A 1 200 ? 23.906 18.156 4.25 1 94.56 200 HIS A CA 1
ATOM 1584 C C . HIS A 1 200 ? 23.906 17.844 2.758 1 94.56 200 HIS A C 1
ATOM 1586 O O . HIS A 1 200 ? 23.25 16.891 2.326 1 94.56 200 HIS A O 1
ATOM 1592 N N . LEU A 1 201 ? 24.672 18.625 2.037 1 95.75 201 LEU A N 1
ATOM 1593 C CA . LEU A 1 201 ? 24.75 18.422 0.596 1 95.75 201 LEU A CA 1
ATOM 1594 C C . LEU A 1 201 ? 25.312 17.031 0.273 1 95.75 201 LEU A C 1
ATOM 1596 O O . LEU A 1 201 ? 24.766 16.328 -0.574 1 95.75 201 LEU A O 1
ATOM 1600 N N . ALA A 1 202 ? 26.359 16.688 0.943 1 97 202 ALA A N 1
ATOM 1601 C CA . ALA A 1 202 ? 26.938 15.367 0.74 1 97 202 ALA A CA 1
ATOM 1602 C C . ALA A 1 202 ? 25.938 14.266 1.081 1 97 202 ALA A C 1
ATOM 1604 O O . ALA A 1 202 ? 25.781 13.312 0.32 1 97 202 ALA A O 1
ATOM 1605 N N . SER A 1 203 ? 25.297 14.406 2.172 1 96.75 203 SER A N 1
ATOM 1606 C CA . SER A 1 203 ? 24.344 13.398 2.625 1 96.75 203 SER A CA 1
ATOM 1607 C C . SER A 1 203 ? 23.203 13.227 1.619 1 96.75 203 SER A C 1
ATOM 1609 O O . SER A 1 203 ? 22.812 12.102 1.313 1 96.75 203 SER A O 1
ATOM 1611 N N . THR A 1 204 ? 22.719 14.289 1.104 1 97.12 204 THR A N 1
ATOM 1612 C CA . THR A 1 204 ? 21.609 14.234 0.162 1 97.12 204 THR A CA 1
ATOM 1613 C C . THR A 1 204 ? 22.062 13.625 -1.164 1 97.12 204 THR A C 1
ATOM 1615 O O . THR A 1 204 ? 21.328 12.828 -1.767 1 97.12 204 THR A O 1
ATOM 1618 N N . ILE A 1 205 ? 23.234 13.961 -1.635 1 97.81 205 ILE A N 1
ATOM 1619 C CA . ILE A 1 205 ? 23.766 13.367 -2.857 1 97.81 205 ILE A CA 1
ATOM 1620 C C . ILE A 1 205 ? 23.891 11.852 -2.682 1 97.81 205 ILE A C 1
ATOM 1622 O O . ILE A 1 205 ? 23.484 11.086 -3.553 1 97.81 205 ILE A O 1
ATOM 1626 N N . PHE A 1 206 ? 24.391 11.453 -1.541 1 98.12 206 PHE A N 1
ATOM 1627 C CA . PHE A 1 206 ? 24.516 10.023 -1.25 1 98.12 206 PHE A CA 1
ATOM 1628 C C . PHE A 1 206 ? 23.156 9.352 -1.224 1 98.12 206 PHE A C 1
ATOM 1630 O O . PHE A 1 206 ? 23 8.219 -1.68 1 98.12 206 PHE A O 1
ATOM 1637 N N . GLU A 1 207 ? 22.234 10 -0.708 1 97.69 207 GLU A N 1
ATOM 1638 C CA . GLU A 1 207 ? 20.875 9.445 -0.646 1 97.69 207 GLU A CA 1
ATOM 1639 C C . GLU A 1 207 ? 20.328 9.203 -2.045 1 97.69 207 GLU A C 1
ATOM 1641 O O . GLU A 1 207 ? 19.766 8.133 -2.32 1 97.69 207 GLU A O 1
ATOM 1646 N N . TRP A 1 208 ? 20.422 10.18 -2.895 1 97.94 208 TRP A N 1
ATOM 1647 C CA . TRP A 1 208 ? 19.922 10.055 -4.262 1 97.94 208 TRP A CA 1
ATOM 1648 C C . TRP A 1 208 ? 20.672 8.961 -5.016 1 97.94 208 TRP A C 1
ATOM 1650 O O . TRP A 1 208 ? 20.078 8.195 -5.773 1 97.94 208 TRP A O 1
ATOM 1660 N N . LEU A 1 209 ? 21.953 8.922 -4.777 1 97.81 209 LEU A N 1
ATOM 1661 C CA . LEU A 1 209 ? 22.766 7.867 -5.395 1 97.81 209 LEU A CA 1
ATOM 1662 C C . LEU A 1 209 ? 22.344 6.496 -4.879 1 97.81 209 LEU A C 1
ATOM 1664 O O . LEU A 1 209 ? 22.281 5.531 -5.645 1 97.81 209 LEU A O 1
ATOM 1668 N N . LEU A 1 210 ? 22.094 6.418 -3.631 1 98.38 210 LEU A N 1
ATOM 1669 C CA . LEU A 1 210 ? 21.641 5.172 -3.021 1 98.38 210 LEU A CA 1
ATOM 1670 C C . LEU A 1 210 ? 20.328 4.715 -3.629 1 98.38 210 LEU A C 1
ATOM 1672 O O . LEU A 1 210 ? 20.188 3.559 -4.043 1 98.38 210 LEU A O 1
ATOM 1676 N N . ALA A 1 211 ? 19.375 5.594 -3.689 1 98 211 ALA A N 1
ATOM 1677 C CA . ALA A 1 211 ? 18.094 5.281 -4.316 1 98 211 ALA A CA 1
ATOM 1678 C C . ALA A 1 211 ? 18.297 4.828 -5.762 1 98 211 ALA A C 1
ATOM 1680 O O . ALA A 1 211 ? 17.688 3.84 -6.195 1 98 211 ALA A O 1
ATOM 1681 N N . GLY A 1 212 ? 19.141 5.535 -6.504 1 98.06 212 GLY A N 1
ATOM 1682 C CA . GLY A 1 212 ? 19.453 5.156 -7.875 1 98.06 212 GLY A CA 1
ATOM 1683 C C . GLY A 1 212 ? 20.062 3.771 -7.992 1 98.06 212 GLY A C 1
ATOM 1684 O O . GLY A 1 212 ? 19.781 3.047 -8.953 1 98.06 212 GLY A O 1
ATOM 1685 N N . SER A 1 213 ? 20.875 3.434 -7.062 1 98.12 213 SER A N 1
ATOM 1686 C CA . SER A 1 213 ? 21.5 2.115 -7.07 1 98.12 213 SER A CA 1
ATOM 1687 C C . SER A 1 213 ? 20.469 1.01 -6.91 1 98.12 213 SER A C 1
ATOM 1689 O O . SER A 1 213 ? 20.531 -0.019 -7.586 1 98.12 213 SER A O 1
ATOM 1691 N N . PHE A 1 214 ? 19.516 1.188 -6.066 1 98.12 214 PHE A N 1
ATOM 1692 C CA . PHE A 1 214 ? 18.469 0.188 -5.871 1 98.12 214 PHE A CA 1
ATOM 1693 C C . PHE A 1 214 ? 17.641 0.032 -7.137 1 98.12 214 PHE A C 1
ATOM 1695 O O . PHE A 1 214 ? 17.297 -1.087 -7.523 1 98.12 214 PHE A O 1
ATOM 1702 N N . LEU A 1 215 ? 17.328 1.129 -7.723 1 98.12 215 LEU A N 1
ATOM 1703 C CA . LEU A 1 215 ? 16.547 1.062 -8.953 1 98.12 215 LEU A CA 1
ATOM 1704 C C . LEU A 1 215 ? 17.344 0.39 -10.07 1 98.12 215 LEU A C 1
ATOM 1706 O O . LEU A 1 215 ? 16.781 -0.37 -10.859 1 98.12 215 LEU A O 1
ATOM 1710 N N . ALA A 1 216 ? 18.625 0.708 -10.109 1 97.81 216 ALA A N 1
ATOM 1711 C CA . ALA A 1 216 ? 19.5 0.029 -11.062 1 97.81 216 ALA A CA 1
ATOM 1712 C C . ALA A 1 216 ? 19.531 -1.475 -10.805 1 97.81 216 ALA A C 1
ATOM 1714 O O . ALA A 1 216 ? 19.562 -2.273 -11.742 1 97.81 216 ALA A O 1
ATOM 1715 N N . PHE A 1 217 ? 19.547 -1.842 -9.586 1 97.69 217 PHE A N 1
ATOM 1716 C CA . PHE A 1 217 ? 19.547 -3.26 -9.25 1 97.69 217 PHE A CA 1
ATOM 1717 C C . PHE A 1 217 ? 18.281 -3.936 -9.742 1 97.69 217 PHE A C 1
ATOM 1719 O O . PHE A 1 217 ? 18.328 -5.02 -10.328 1 97.69 217 PHE A O 1
ATOM 1726 N N . PHE A 1 218 ? 17.141 -3.324 -9.523 1 96.88 218 PHE A N 1
ATOM 1727 C CA . PHE A 1 218 ? 15.883 -3.863 -10.031 1 96.88 218 PHE A CA 1
ATOM 1728 C C . PHE A 1 218 ? 15.891 -3.91 -11.555 1 96.88 218 PHE A C 1
ATOM 1730 O O . PHE A 1 218 ? 15.305 -4.809 -12.156 1 96.88 218 PHE A O 1
ATOM 1737 N N . PHE A 1 219 ? 16.531 -2.895 -12.133 1 95.06 219 PHE A N 1
ATOM 1738 C CA . PHE A 1 219 ? 16.672 -2.889 -13.578 1 95.06 219 PHE A CA 1
ATOM 1739 C C . PHE A 1 219 ? 17.391 -4.145 -14.062 1 95.06 219 PHE A C 1
ATOM 1741 O O . PHE A 1 219 ? 17.031 -4.703 -15.102 1 95.06 219 PHE A O 1
ATOM 1748 N N . SER A 1 220 ? 18.297 -4.66 -13.344 1 94.25 220 SER A N 1
ATOM 1749 C CA . SER A 1 220 ? 19.047 -5.844 -13.719 1 94.25 220 SER A CA 1
ATOM 1750 C C . SER A 1 220 ? 18.188 -7.098 -13.68 1 94.25 220 SER A C 1
ATOM 1752 O O . SER A 1 220 ? 18.547 -8.133 -14.242 1 94.25 220 SER A O 1
ATOM 1754 N N . PHE A 1 221 ? 17.047 -7.031 -13.008 1 92.88 221 PHE A N 1
ATOM 1755 C CA . PHE A 1 221 ? 16.172 -8.188 -12.914 1 92.88 221 PHE A CA 1
ATOM 1756 C C . PHE A 1 221 ? 15.352 -8.352 -14.188 1 92.88 221 PHE A C 1
ATOM 1758 O O . PHE A 1 221 ? 14.75 -9.398 -14.414 1 92.88 221 PHE A O 1
ATOM 1765 N N . ILE A 1 222 ? 15.32 -7.34 -15.047 1 91.69 222 ILE A N 1
ATOM 1766 C CA . ILE A 1 222 ? 14.398 -7.32 -16.172 1 91.69 222 ILE A CA 1
ATOM 1767 C C . ILE A 1 222 ? 14.672 -8.523 -17.078 1 91.69 222 ILE A C 1
ATOM 1769 O O . ILE A 1 222 ? 13.742 -9.242 -17.453 1 91.69 222 ILE A O 1
ATOM 1773 N N . ARG A 1 223 ? 15.883 -8.766 -17.391 1 87.5 223 ARG A N 1
ATOM 1774 C CA . ARG A 1 223 ? 16.203 -9.883 -18.281 1 87.5 223 ARG A CA 1
ATOM 1775 C C . ARG A 1 223 ? 15.867 -11.219 -17.625 1 87.5 223 ARG A C 1
ATOM 1777 O O . ARG A 1 223 ? 15.406 -12.141 -18.297 1 87.5 223 ARG A O 1
ATOM 1784 N N . ASP A 1 224 ? 16.125 -11.336 -16.344 1 87.5 224 ASP A N 1
ATOM 1785 C CA . ASP A 1 224 ? 15.758 -12.547 -15.617 1 87.5 224 ASP A CA 1
ATOM 1786 C C . ASP A 1 224 ? 14.258 -12.789 -15.688 1 87.5 224 ASP A C 1
ATOM 1788 O O . ASP A 1 224 ? 13.812 -13.93 -15.875 1 87.5 224 ASP A O 1
ATOM 1792 N N . PHE A 1 225 ? 13.508 -11.75 -15.617 1 89.69 225 PHE A N 1
ATOM 1793 C CA . PHE A 1 225 ? 12.062 -11.844 -15.508 1 89.69 225 PHE A CA 1
ATOM 1794 C C . PHE A 1 225 ? 11.43 -12.109 -16.859 1 89.69 225 PHE A C 1
ATOM 1796 O O . PHE A 1 225 ? 10.273 -12.539 -16.953 1 89.69 225 PHE A O 1
ATOM 1803 N N . GLN A 1 226 ? 12.156 -11.805 -17.938 1 87.31 226 GLN A N 1
ATOM 1804 C CA . GLN A 1 226 ? 11.656 -12.094 -19.281 1 87.31 226 GLN A CA 1
ATOM 1805 C C . GLN A 1 226 ? 11.5 -13.594 -19.5 1 87.31 226 GLN A C 1
ATOM 1807 O O . GLN A 1 226 ? 10.742 -14.023 -20.375 1 87.31 226 GLN A O 1
ATOM 1812 N N . GLN A 1 227 ? 12.148 -14.344 -18.672 1 83.81 227 GLN A N 1
ATOM 1813 C CA . GLN A 1 227 ? 12.172 -15.789 -18.859 1 83.81 227 GLN A CA 1
ATOM 1814 C C . GLN A 1 227 ? 11.242 -16.5 -17.859 1 83.81 227 GLN A C 1
ATOM 1816 O O . GLN A 1 227 ? 11.242 -17.719 -17.781 1 83.81 227 GLN A O 1
ATOM 1821 N N . ILE A 1 228 ? 10.492 -15.766 -17.188 1 83.06 228 ILE A N 1
ATOM 1822 C CA . ILE A 1 228 ? 9.688 -16.344 -16.109 1 83.06 228 ILE A CA 1
ATOM 1823 C C . ILE A 1 228 ? 8.211 -16.031 -16.359 1 83.06 228 ILE A C 1
ATOM 1825 O O . ILE A 1 228 ? 7.867 -14.914 -16.75 1 83.06 228 ILE A O 1
ATOM 1829 N N . SER A 1 229 ? 7.418 -17 -16.172 1 83.56 229 SER A N 1
ATOM 1830 C CA . SER A 1 229 ? 5.973 -16.812 -16.078 1 83.56 229 SER A CA 1
ATOM 1831 C C . SER A 1 229 ? 5.418 -17.406 -14.797 1 83.56 229 SER A C 1
ATOM 1833 O O . SER A 1 229 ? 5.941 -18.406 -14.289 1 83.56 229 SER A O 1
ATOM 1835 N N . ILE A 1 230 ? 4.461 -16.641 -14.281 1 79.75 230 ILE A N 1
ATOM 1836 C CA . ILE A 1 230 ? 3.85 -17.125 -13.055 1 79.75 230 ILE A CA 1
ATOM 1837 C C . ILE A 1 230 ? 2.395 -17.516 -13.312 1 79.75 230 ILE A C 1
ATOM 1839 O O . ILE A 1 230 ? 1.685 -16.812 -14.039 1 79.75 230 ILE A O 1
ATOM 1843 N N . GLN A 1 231 ? 2.057 -18.703 -12.922 1 79.38 231 GLN A N 1
ATOM 1844 C CA . GLN A 1 231 ? 0.674 -19.156 -12.969 1 79.38 231 GLN A CA 1
ATOM 1845 C C . GLN A 1 231 ? 0.139 -19.438 -11.57 1 79.38 231 GLN A C 1
ATOM 1847 O O . GLN A 1 231 ? 0.797 -20.109 -10.766 1 79.38 231 GLN A O 1
ATOM 1852 N N . ALA A 1 232 ? -0.986 -18.734 -11.305 1 76.88 232 ALA A N 1
ATOM 1853 C CA . ALA A 1 232 ? -1.662 -18.984 -10.039 1 76.88 232 ALA A CA 1
ATOM 1854 C C . ALA A 1 232 ? -2.869 -19.891 -10.227 1 76.88 232 ALA A C 1
ATOM 1856 O O . ALA A 1 232 ? -3.809 -19.547 -10.953 1 76.88 232 ALA A O 1
ATOM 1857 N N . ASN A 1 233 ? -2.748 -21.031 -9.672 1 78.56 233 ASN A N 1
ATOM 1858 C CA . ASN A 1 233 ? -3.838 -22 -9.758 1 78.56 233 ASN A CA 1
ATOM 1859 C C . ASN A 1 233 ? -4.527 -22.188 -8.414 1 78.56 233 ASN A C 1
ATOM 1861 O O . ASN A 1 233 ? -3.863 -22.281 -7.379 1 78.56 233 ASN A O 1
ATOM 1865 N N . THR A 1 234 ? -5.852 -22.031 -8.508 1 76.81 234 THR A N 1
ATOM 1866 C CA . THR A 1 234 ? -6.641 -22.281 -7.305 1 76.81 234 THR A CA 1
ATOM 1867 C C . THR A 1 234 ? -7.203 -23.703 -7.32 1 76.81 234 THR A C 1
ATOM 1869 O O . THR A 1 234 ? -7.656 -24.188 -8.359 1 76.81 234 THR A O 1
ATOM 1872 N N . HIS A 1 235 ? -6.941 -24.375 -6.246 1 78.88 235 HIS A N 1
ATOM 1873 C CA . HIS A 1 235 ? -7.465 -25.734 -6.09 1 78.88 235 HIS A CA 1
ATOM 1874 C C . HIS A 1 235 ? -8.578 -25.781 -5.043 1 78.88 235 HIS A C 1
ATOM 1876 O O . HIS A 1 235 ? -8.414 -25.25 -3.941 1 78.88 235 HIS A O 1
ATOM 1882 N N . LEU A 1 236 ? -9.703 -26.297 -5.512 1 75.88 236 LEU A N 1
ATOM 1883 C CA . LEU A 1 236 ? -10.812 -26.5 -4.586 1 75.88 236 LEU A CA 1
ATOM 1884 C C . LEU A 1 236 ? -10.711 -27.859 -3.9 1 75.88 236 LEU A C 1
ATOM 1886 O O . LEU A 1 236 ? -10.57 -28.891 -4.566 1 75.88 236 LEU A O 1
ATOM 1890 N N . HIS A 1 237 ? -10.68 -27.812 -2.643 1 75.69 237 HIS A N 1
ATOM 1891 C CA . HIS A 1 237 ? -10.477 -29.062 -1.902 1 75.69 237 HIS A CA 1
ATOM 1892 C C . HIS A 1 237 ? -11.711 -29.953 -1.971 1 75.69 237 HIS A C 1
ATOM 1894 O O . HIS A 1 237 ? -11.594 -31.172 -2.004 1 75.69 237 HIS A O 1
ATOM 1900 N N . PHE A 1 238 ? -12.844 -29.25 -1.855 1 67.56 238 PHE A N 1
ATOM 1901 C CA . PHE A 1 238 ? -14.062 -30.047 -1.902 1 67.56 238 PHE A CA 1
ATOM 1902 C C . PHE A 1 238 ? -15.016 -29.531 -2.969 1 67.56 238 PHE A C 1
ATOM 1904 O O . PHE A 1 238 ? -14.914 -28.375 -3.383 1 67.56 238 PHE A O 1
ATOM 1911 N N . GLY A 1 239 ? -15.703 -30.344 -3.689 1 59.94 239 GLY A N 1
ATOM 1912 C CA . GLY A 1 239 ? -16.625 -30 -4.766 1 59.94 239 GLY A CA 1
ATOM 1913 C C . GLY A 1 239 ? -17.641 -28.953 -4.375 1 59.94 239 GLY A C 1
ATOM 1914 O O . GLY A 1 239 ? -18.312 -28.375 -5.238 1 59.94 239 GLY A O 1
ATOM 1915 N N . THR A 1 240 ? -17.891 -28.828 -3.021 1 61.53 240 THR A N 1
ATOM 1916 C CA . THR A 1 240 ? -18.891 -27.844 -2.58 1 61.53 240 THR A CA 1
ATOM 1917 C C . THR A 1 240 ? -18.281 -26.891 -1.555 1 61.53 240 THR A C 1
ATOM 1919 O O . THR A 1 240 ? -17.344 -27.266 -0.83 1 61.53 240 THR A O 1
ATOM 1922 N N . LEU A 1 241 ? -18.656 -25.656 -1.565 1 65.5 241 LEU A N 1
ATOM 1923 C CA . LEU A 1 241 ? -18.188 -24.688 -0.574 1 65.5 241 LEU A CA 1
ATOM 1924 C C . LEU A 1 241 ? -18.969 -24.828 0.728 1 65.5 241 LEU A C 1
ATOM 1926 O O . LEU A 1 241 ? -18.5 -24.422 1.789 1 65.5 241 LEU A O 1
ATOM 1930 N N . TYR A 1 242 ? -20.156 -25.344 0.599 1 64.88 242 TYR A N 1
ATOM 1931 C CA . TYR A 1 242 ? -21 -25.547 1.765 1 64.88 242 TYR A CA 1
ATOM 1932 C C . TYR A 1 242 ? -21.562 -26.969 1.785 1 64.88 242 TYR A C 1
ATOM 1934 O O . TYR A 1 242 ? -21.766 -27.578 0.733 1 64.88 242 TYR A O 1
ATOM 1942 N N . MET B 1 1 ? -2.912 -29.641 14.453 1 47.72 1 MET B N 1
ATOM 1943 C CA . MET B 1 1 ? -4.293 -29.188 14.32 1 47.72 1 MET B CA 1
ATOM 1944 C C . MET B 1 1 ? -4.352 -27.797 13.695 1 47.72 1 MET B C 1
ATOM 1946 O O . MET B 1 1 ? -3.781 -26.859 14.234 1 47.72 1 MET B O 1
ATOM 1950 N N . GLU B 1 2 ? -4.531 -27.719 12.492 1 70.5 2 GLU B N 1
ATOM 1951 C CA . GLU B 1 2 ? -4.621 -26.422 11.844 1 70.5 2 GLU B CA 1
ATOM 1952 C C . GLU B 1 2 ? -5.883 -25.672 12.273 1 70.5 2 GLU B C 1
ATOM 1954 O O . GLU B 1 2 ? -6.957 -26.266 12.375 1 70.5 2 GLU B O 1
ATOM 1959 N N . PHE B 1 3 ? -5.812 -24.516 12.914 1 75.31 3 PHE B N 1
ATOM 1960 C CA . PHE B 1 3 ? -6.949 -23.688 13.289 1 75.31 3 PHE B CA 1
ATOM 1961 C C . PHE B 1 3 ? -7.816 -23.375 12.07 1 75.31 3 PHE B C 1
ATOM 1963 O O . PHE B 1 3 ? -7.316 -23.344 10.945 1 75.31 3 PHE B O 1
ATOM 1970 N N . TRP B 1 4 ? -9.078 -23.281 12.367 1 75.38 4 TRP B N 1
ATOM 1971 C CA . TRP B 1 4 ? -10.055 -23.078 11.297 1 75.38 4 TRP B CA 1
ATOM 1972 C C . TRP B 1 4 ? -9.648 -21.906 10.398 1 75.38 4 TRP B C 1
ATOM 1974 O O . TRP B 1 4 ? -9.891 -21.938 9.188 1 75.38 4 TRP B O 1
ATOM 1984 N N . PHE B 1 5 ? -8.93 -20.938 10.953 1 79.5 5 PHE B N 1
ATOM 1985 C CA . PHE B 1 5 ? -8.562 -19.75 10.18 1 79.5 5 PHE B CA 1
ATOM 1986 C C . PHE B 1 5 ? -7.262 -19.984 9.422 1 79.5 5 PHE B C 1
ATOM 1988 O O . PHE B 1 5 ? -6.832 -19.125 8.648 1 79.5 5 PHE B O 1
ATOM 1995 N N . GLN B 1 6 ? -6.688 -21.062 9.555 1 76.19 6 GLN B N 1
ATOM 1996 C CA . GLN B 1 6 ? -5.445 -21.391 8.852 1 76.19 6 GLN B CA 1
ATOM 1997 C C . GLN B 1 6 ? -5.699 -22.344 7.699 1 76.19 6 GLN B C 1
ATOM 1999 O O . GLN B 1 6 ? -4.789 -22.656 6.93 1 76.19 6 GLN B O 1
ATOM 2004 N N . ARG B 1 7 ? -6.953 -22.797 7.684 1 82.62 7 ARG B N 1
ATOM 2005 C CA . ARG B 1 7 ? -7.293 -23.703 6.602 1 82.62 7 ARG B CA 1
ATOM 2006 C C . ARG B 1 7 ? -7.352 -22.984 5.262 1 82.62 7 ARG B C 1
ATOM 2008 O O . ARG B 1 7 ? -7.973 -21.922 5.152 1 82.62 7 ARG B O 1
ATOM 2015 N N . GLY B 1 8 ? -6.645 -23.594 4.395 1 86.31 8 GLY B N 1
ATOM 2016 C CA . GLY B 1 8 ? -6.625 -22.969 3.084 1 86.31 8 GLY B CA 1
ATOM 2017 C C . GLY B 1 8 ? -6.113 -21.547 3.113 1 86.31 8 GLY B C 1
ATOM 2018 O O . GLY B 1 8 ? -5.059 -21.266 3.686 1 86.31 8 GLY B O 1
ATOM 2019 N N . MET B 1 9 ? -6.891 -20.734 2.506 1 89.69 9 MET B N 1
ATOM 2020 C CA . MET B 1 9 ? -6.504 -19.328 2.422 1 89.69 9 MET B CA 1
ATOM 2021 C C . MET B 1 9 ? -7.359 -18.484 3.354 1 89.69 9 MET B C 1
ATOM 2023 O O . MET B 1 9 ? -7.43 -17.266 3.191 1 89.69 9 MET B O 1
ATOM 2027 N N . ALA B 1 10 ? -7.977 -19.078 4.34 1 91.75 10 ALA B N 1
ATOM 2028 C CA . ALA B 1 10 ? -8.93 -18.375 5.199 1 91.75 10 ALA B CA 1
ATOM 2029 C C . ALA B 1 10 ? -8.234 -17.312 6.051 1 91.75 10 ALA B C 1
ATOM 2031 O O . ALA B 1 10 ? -8.883 -16.406 6.562 1 91.75 10 ALA B O 1
ATOM 2032 N N . PHE B 1 11 ? -6.988 -17.453 6.203 1 93.38 11 PHE B N 1
ATOM 2033 C CA . PHE B 1 11 ? -6.246 -16.484 7 1 93.38 11 PHE B CA 1
ATOM 2034 C C . PHE B 1 11 ? -6.352 -15.086 6.395 1 93.38 11 PHE B C 1
ATOM 2036 O O . PHE B 1 11 ? -6.371 -14.086 7.117 1 93.38 11 PHE B O 1
ATOM 2043 N N . LEU B 1 12 ? -6.492 -15.016 5.113 1 95.06 12 LEU B N 1
ATOM 2044 C CA . LEU B 1 12 ? -6.414 -13.734 4.414 1 95.06 12 LEU B CA 1
ATOM 2045 C C . LEU B 1 12 ? -7.641 -12.883 4.711 1 95.06 12 LEU B C 1
ATOM 2047 O O . LEU B 1 12 ? -7.512 -11.742 5.16 1 95.06 12 LEU B O 1
ATOM 2051 N N . PRO B 1 13 ? -8.875 -13.383 4.551 1 96.25 13 PRO B N 1
ATOM 2052 C CA . PRO B 1 13 ? -10.031 -12.562 4.922 1 96.25 13 PRO B CA 1
ATOM 2053 C C . PRO B 1 13 ? -10.102 -12.281 6.422 1 96.25 13 PRO B C 1
ATOM 2055 O O . PRO B 1 13 ? -10.555 -11.211 6.832 1 96.25 13 PRO B O 1
ATOM 2058 N N . VAL B 1 14 ? -9.688 -13.211 7.238 1 97.12 14 VAL B N 1
ATOM 2059 C CA . VAL B 1 14 ? -9.664 -12.984 8.68 1 97.12 14 VAL B CA 1
ATOM 2060 C C . VAL B 1 14 ? -8.695 -11.844 9 1 97.12 14 VAL B C 1
ATOM 2062 O O . VAL B 1 14 ? -9.039 -10.93 9.758 1 97.12 14 VAL B O 1
ATOM 2065 N N . PHE B 1 15 ? -7.543 -11.914 8.445 1 97.94 15 PHE B N 1
ATOM 2066 C CA . PHE B 1 15 ? -6.555 -10.859 8.648 1 97.94 15 PHE B CA 1
ATOM 2067 C C . PHE B 1 15 ? -7.105 -9.508 8.203 1 97.94 15 PHE B C 1
ATOM 2069 O O . PHE B 1 15 ? -6.977 -8.516 8.914 1 97.94 15 PHE B O 1
ATOM 2076 N N . LEU B 1 16 ? -7.691 -9.461 7.035 1 98.19 16 LEU B N 1
ATOM 2077 C CA . LEU B 1 16 ? -8.234 -8.219 6.496 1 98.19 16 LEU B CA 1
ATOM 2078 C C . LEU B 1 16 ? -9.266 -7.617 7.445 1 98.19 16 LEU B C 1
ATOM 2080 O O . LEU B 1 16 ? -9.203 -6.426 7.766 1 98.19 16 LEU B O 1
ATOM 2084 N N . VAL B 1 17 ? -10.195 -8.406 7.926 1 98.19 17 VAL B N 1
ATOM 2085 C CA . VAL B 1 17 ? -11.281 -7.938 8.781 1 98.19 17 VAL B CA 1
ATOM 2086 C C . VAL B 1 17 ? -10.719 -7.438 10.109 1 98.19 17 VAL B C 1
ATOM 2088 O O . VAL B 1 17 ? -11.008 -6.312 10.523 1 98.19 17 VAL B O 1
ATOM 2091 N N . VAL B 1 18 ? -9.891 -8.211 10.711 1 98.19 18 VAL B N 1
ATOM 2092 C CA . VAL B 1 18 ? -9.352 -7.871 12.023 1 98.19 18 VAL B CA 1
ATOM 2093 C C . VAL B 1 18 ? -8.445 -6.645 11.906 1 98.19 18 VAL B C 1
ATOM 2095 O O . VAL B 1 18 ? -8.562 -5.703 12.695 1 98.19 18 VAL B O 1
ATOM 2098 N N . TRP B 1 19 ? -7.582 -6.637 10.93 1 98.62 19 TRP B N 1
ATOM 2099 C CA . TRP B 1 19 ? -6.633 -5.547 10.742 1 98.62 19 TRP B CA 1
ATOM 2100 C C . TRP B 1 19 ? -7.355 -4.234 10.445 1 98.62 19 TRP B C 1
ATOM 2102 O O . TRP B 1 19 ? -6.973 -3.182 10.961 1 98.62 19 TRP B O 1
ATOM 2112 N N . THR B 1 20 ? -8.406 -4.266 9.648 1 98.56 20 THR B N 1
ATOM 2113 C CA . THR B 1 20 ? -9.141 -3.053 9.305 1 98.56 20 THR B CA 1
ATOM 2114 C C . THR B 1 20 ? -9.914 -2.521 10.508 1 98.56 20 THR B C 1
ATOM 2116 O O . THR B 1 20 ? -9.945 -1.314 10.75 1 98.56 20 THR B O 1
ATOM 2119 N N . TYR B 1 21 ? -10.484 -3.414 11.273 1 98 21 TYR B N 1
ATOM 2120 C CA . TYR B 1 21 ? -11.133 -2.982 12.508 1 98 21 TYR B CA 1
ATOM 2121 C C . TYR B 1 21 ? -10.133 -2.342 13.461 1 98 21 TYR B C 1
ATOM 2123 O O . TYR B 1 21 ? -10.422 -1.326 14.094 1 98 21 TYR B O 1
ATOM 2131 N N . LEU B 1 22 ? -9 -2.938 13.547 1 98.5 22 LEU B N 1
ATOM 2132 C CA . LEU B 1 22 ? -7.945 -2.381 14.391 1 98.5 22 LEU B CA 1
ATOM 2133 C C . LEU B 1 22 ? -7.508 -1.013 13.883 1 98.5 22 LEU B C 1
ATOM 2135 O O . LEU B 1 22 ? -7.219 -0.114 14.672 1 98.5 22 LEU B O 1
ATOM 2139 N N . THR B 1 23 ? -7.43 -0.864 12.578 1 98.44 23 THR B N 1
ATOM 2140 C CA . THR B 1 23 ? -7.062 0.416 11.984 1 98.44 23 THR B CA 1
ATOM 2141 C C . THR B 1 23 ? -8.008 1.52 12.453 1 98.44 23 THR B C 1
ATOM 2143 O O . THR B 1 23 ? -7.562 2.561 12.945 1 98.44 23 THR B O 1
ATOM 2146 N N . PHE B 1 24 ? -9.336 1.303 12.383 1 98.06 24 PHE B N 1
ATOM 2147 C CA . PHE B 1 24 ? -10.336 2.293 12.758 1 98.06 24 PHE B CA 1
ATOM 2148 C C . PHE B 1 24 ? -10.312 2.543 14.258 1 98.06 24 PHE B C 1
ATOM 2150 O O . PHE B 1 24 ? -10.43 3.686 14.703 1 98.06 24 PHE B O 1
ATOM 2157 N N . THR B 1 25 ? -10.094 1.503 14.992 1 97.88 25 THR B N 1
ATOM 2158 C CA . THR B 1 25 ? -10.102 1.612 16.453 1 97.88 25 THR B CA 1
ATOM 2159 C C . THR B 1 25 ? -8.883 2.383 16.938 1 97.88 25 THR B C 1
ATOM 2161 O O . THR B 1 25 ? -9 3.287 17.766 1 97.88 25 THR B O 1
ATOM 2164 N N . VAL B 1 26 ? -7.723 2.088 16.422 1 98.44 26 VAL B N 1
ATOM 2165 C CA . VAL B 1 26 ? -6.48 2.717 16.859 1 98.44 26 VAL B CA 1
ATOM 2166 C C . VAL B 1 26 ? -6.496 4.199 16.484 1 98.44 26 VAL B C 1
ATOM 2168 O O . VAL B 1 26 ? -6.207 5.055 17.328 1 98.44 26 VAL B O 1
ATOM 2171 N N . SER B 1 27 ? -6.832 4.496 15.281 1 97.75 27 SER B N 1
ATOM 2172 C CA . SER B 1 27 ? -6.875 5.895 14.875 1 97.75 27 SER B CA 1
ATOM 2173 C C . SER B 1 27 ? -7.918 6.668 15.672 1 97.75 27 SER B C 1
ATOM 2175 O O . SER B 1 27 ? -7.691 7.82 16.047 1 97.75 27 SER B O 1
ATOM 2177 N N . TYR B 1 28 ? -9.086 6.051 15.969 1 98 28 TYR B N 1
ATOM 2178 C CA . TYR B 1 28 ? -10.133 6.656 16.781 1 98 28 TYR B CA 1
ATOM 2179 C C . TYR B 1 28 ? -9.625 6.988 18.172 1 98 28 TYR B C 1
ATOM 2181 O O . TYR B 1 28 ? -9.789 8.117 18.656 1 98 28 TYR B O 1
ATOM 2189 N N . ILE B 1 29 ? -8.992 5.992 18.781 1 98.5 29 ILE B N 1
ATOM 2190 C CA . ILE B 1 29 ? -8.508 6.156 20.141 1 98.5 29 ILE B CA 1
ATOM 2191 C C . ILE B 1 29 ? -7.484 7.285 20.203 1 98.5 29 ILE B C 1
ATOM 2193 O O . ILE B 1 29 ? -7.543 8.148 21.078 1 98.5 29 ILE B O 1
ATOM 2197 N N . ILE B 1 30 ? -6.562 7.34 19.266 1 98.19 30 ILE B N 1
ATOM 2198 C CA . ILE B 1 30 ? -5.523 8.367 19.266 1 98.19 30 ILE B CA 1
ATOM 2199 C C . ILE B 1 30 ? -6.152 9.734 19.016 1 98.19 30 ILE B C 1
ATOM 2201 O O . ILE B 1 30 ? -5.859 10.695 19.734 1 98.19 30 ILE B O 1
ATOM 2205 N N . ALA B 1 31 ? -7.02 9.844 18.047 1 98.12 31 ALA B N 1
ATOM 2206 C CA . ALA B 1 31 ? -7.625 11.117 17.672 1 98.12 31 ALA B CA 1
ATOM 2207 C C . ALA B 1 31 ? -8.453 11.688 18.828 1 98.12 31 ALA B C 1
ATOM 2209 O O . ALA B 1 31 ? -8.391 12.891 19.109 1 98.12 31 ALA B O 1
ATOM 2210 N N . VAL B 1 32 ? -9.211 10.891 19.469 1 97.94 32 VAL B N 1
ATOM 2211 C CA . VAL B 1 32 ? -10.047 11.328 20.594 1 97.94 32 VAL B CA 1
ATOM 2212 C C . VAL B 1 32 ? -9.164 11.711 21.781 1 97.94 32 VAL B C 1
ATOM 2214 O O . VAL B 1 32 ? -9.383 12.742 22.422 1 97.94 32 VAL B O 1
ATOM 2217 N N . SER B 1 33 ? -8.156 10.859 22.016 1 98.25 33 SER B N 1
ATOM 2218 C CA . SER B 1 33 ? -7.266 11.109 23.141 1 98.25 33 SER B CA 1
ATOM 2219 C C . SER B 1 33 ? -6.516 12.43 22.969 1 98.25 33 SER B C 1
ATOM 2221 O O . SER B 1 33 ? -6.227 13.117 23.953 1 98.25 33 SER B O 1
ATOM 2223 N N . ARG B 1 34 ? -6.238 12.805 21.75 1 97.62 34 ARG B N 1
ATOM 2224 C CA . ARG B 1 34 ? -5.496 14.023 21.469 1 97.62 34 ARG B CA 1
ATOM 2225 C C . ARG B 1 34 ? -6.438 15.219 21.328 1 97.62 34 ARG B C 1
ATOM 2227 O O . ARG B 1 34 ? -5.992 16.344 21.125 1 97.62 34 ARG B O 1
ATOM 2234 N N . GLY B 1 35 ? -7.773 14.945 21.297 1 97.81 35 GLY B N 1
ATOM 2235 C CA . GLY B 1 35 ? -8.766 16 21.188 1 97.81 35 GLY B CA 1
ATOM 2236 C C . GLY B 1 35 ? -8.945 16.5 19.766 1 97.81 35 GLY B C 1
ATOM 2237 O O . GLY B 1 35 ? -9.484 17.578 19.531 1 97.81 35 GLY B O 1
ATOM 2238 N N . ASP B 1 36 ? -8.438 15.688 18.828 1 96.56 36 ASP B N 1
ATOM 2239 C CA . ASP B 1 36 ? -8.531 16.078 17.422 1 96.56 36 ASP B CA 1
ATOM 2240 C C . ASP B 1 36 ? -9.961 15.922 16.906 1 96.56 36 ASP B C 1
ATOM 2242 O O . ASP B 1 36 ? -10.367 16.625 15.969 1 96.56 36 ASP B O 1
ATOM 2246 N N . VAL B 1 37 ? -10.711 15.008 17.484 1 96.56 37 VAL B N 1
ATOM 2247 C CA . VAL B 1 37 ? -12.117 14.812 17.188 1 96.56 37 VAL B CA 1
ATOM 2248 C C . VAL B 1 37 ? -12.898 14.562 18.469 1 96.56 37 VAL B C 1
ATOM 2250 O O . VAL B 1 37 ? -12.305 14.266 19.516 1 96.56 37 VAL B O 1
ATOM 2253 N N . ASP B 1 38 ? -14.211 14.711 18.344 1 95.81 38 ASP B N 1
ATOM 2254 C CA . ASP B 1 38 ? -15.07 14.422 19.5 1 95.81 38 ASP B CA 1
ATOM 2255 C C . ASP B 1 38 ? -15.336 12.93 19.625 1 95.81 38 ASP B C 1
ATOM 2257 O O . ASP B 1 38 ? -15.484 12.234 18.609 1 95.81 38 ASP B O 1
ATOM 2261 N N . PRO B 1 39 ? -15.352 12.445 20.859 1 95.31 39 PRO B N 1
ATOM 2262 C CA . PRO B 1 39 ? -15.727 11.039 21 1 95.31 39 PRO B CA 1
ATOM 2263 C C . PRO B 1 39 ? -17.141 10.75 20.516 1 95.31 39 PRO B C 1
ATOM 2265 O O . PRO B 1 39 ? -17.938 11.68 20.328 1 95.31 39 PRO B O 1
ATOM 2268 N N . GLY B 1 40 ? -17.516 9.523 20.375 1 93.38 40 GLY B N 1
ATOM 2269 C CA . GLY B 1 40 ? -18.781 9.109 19.797 1 93.38 40 GLY B CA 1
ATOM 2270 C C . GLY B 1 40 ? -18.672 8.641 18.359 1 93.38 40 GLY B C 1
ATOM 2271 O O . GLY B 1 40 ? -18.047 7.613 18.078 1 93.38 40 GL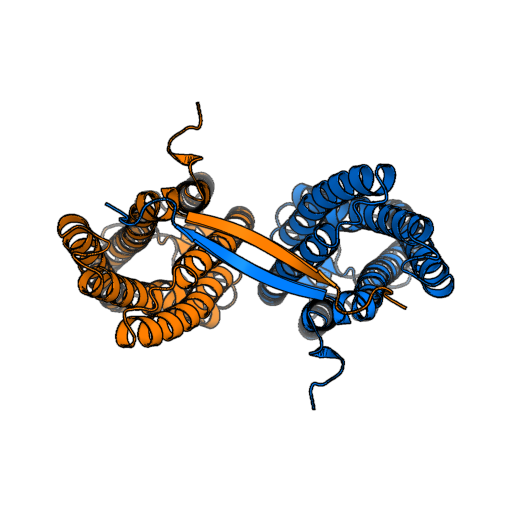Y B O 1
ATOM 2272 N N . PHE B 1 41 ? -19.281 9.539 17.422 1 92.88 41 PHE B N 1
ATOM 2273 C CA . PHE B 1 41 ? -19.281 9.102 16.031 1 92.88 41 PHE B CA 1
ATOM 2274 C C . PHE B 1 41 ? -18.703 10.172 15.125 1 92.88 41 PHE B C 1
ATOM 2276 O O . PHE B 1 41 ? -19.438 10.812 14.367 1 92.88 41 PHE B O 1
ATOM 2283 N N . PRO B 1 42 ? -17.438 10.266 15.234 1 95.81 42 PRO B N 1
ATOM 2284 C CA . PRO B 1 42 ? -16.812 11.07 14.18 1 95.81 42 PRO B CA 1
ATOM 2285 C C . PRO B 1 42 ? -16.766 10.352 12.836 1 95.81 42 PRO B C 1
ATOM 2287 O O . PRO B 1 42 ? -16.969 9.133 12.773 1 95.81 42 PRO B O 1
ATOM 2290 N N . TYR B 1 43 ? -16.594 11.117 11.789 1 95.75 43 TYR B N 1
ATOM 2291 C CA . TYR B 1 43 ? -16.266 10.438 10.547 1 95.75 43 TYR B CA 1
ATOM 2292 C C . TYR B 1 43 ? -15.023 9.578 10.703 1 95.75 43 TYR B C 1
ATOM 2294 O O . TYR B 1 43 ? -14.07 9.969 11.383 1 95.75 43 TYR B O 1
ATOM 2302 N N . ILE B 1 44 ? -15.008 8.461 10.055 1 96.69 44 ILE B N 1
ATOM 2303 C CA . ILE B 1 44 ? -13.844 7.586 10.07 1 96.69 44 ILE B CA 1
ATOM 2304 C C . ILE B 1 44 ? -12.625 8.344 9.555 1 96.69 44 ILE B C 1
ATOM 2306 O O . ILE B 1 44 ? -11.547 8.281 10.156 1 96.69 44 ILE B O 1
ATOM 2310 N N . SER B 1 45 ? -12.766 9.078 8.484 1 95.31 45 SER B N 1
ATOM 2311 C CA . SER B 1 45 ? -11.664 9.828 7.879 1 95.31 45 SER B CA 1
ATOM 2312 C C . SER B 1 45 ? -11.133 10.891 8.828 1 95.31 45 SER B C 1
ATOM 2314 O O . SER B 1 45 ? -9.945 11.227 8.789 1 95.31 45 SER B O 1
ATOM 2316 N N . ASP B 1 46 ? -12.016 11.469 9.711 1 96.19 46 ASP B N 1
ATOM 2317 C CA . ASP B 1 46 ? -11.586 12.484 10.68 1 96.19 46 ASP B CA 1
ATOM 2318 C C . ASP B 1 46 ? -10.594 11.898 11.68 1 96.19 46 ASP B C 1
ATOM 2320 O O . ASP B 1 46 ? -9.695 12.594 12.141 1 96.19 46 ASP B O 1
ATOM 2324 N N . THR B 1 47 ? -10.766 10.656 11.977 1 97.06 47 THR B N 1
ATOM 2325 C CA . THR B 1 47 ? -9.898 10.023 12.969 1 97.06 47 THR B CA 1
ATOM 2326 C C . THR B 1 47 ? -8.492 9.812 12.406 1 97.06 47 THR B C 1
ATOM 2328 O O . THR B 1 47 ? -7.559 9.531 13.156 1 97.06 47 THR B O 1
ATOM 2331 N N . GLY B 1 48 ? -8.336 9.961 11.133 1 96.38 48 GLY B N 1
ATOM 2332 C CA . GLY B 1 48 ? -7.043 9.859 10.484 1 96.38 48 GLY B CA 1
ATOM 2333 C C . GLY B 1 48 ? -6.652 11.117 9.734 1 96.38 48 GLY B C 1
ATOM 2334 O O . GLY B 1 48 ? -5.945 11.055 8.727 1 96.38 48 GLY B O 1
ATOM 2335 N N . ALA B 1 49 ? -7.074 12.258 10.172 1 94.5 49 ALA B N 1
ATOM 2336 C CA . ALA B 1 49 ? -6.906 13.484 9.391 1 94.5 49 ALA B CA 1
ATOM 2337 C C . ALA B 1 49 ? -5.637 14.227 9.805 1 94.5 49 ALA B C 1
ATOM 2339 O O . ALA B 1 49 ? -5.023 14.922 8.992 1 94.5 49 ALA B O 1
ATOM 2340 N N . ARG B 1 50 ? -5.215 14.055 11.039 1 94.38 50 ARG B N 1
ATOM 2341 C CA . ARG B 1 50 ? -4.094 14.828 11.562 1 94.38 50 ARG B CA 1
ATOM 2342 C C . ARG B 1 50 ? -2.938 13.914 11.953 1 94.38 50 ARG B C 1
ATOM 2344 O O . ARG B 1 50 ? -3.154 12.797 12.43 1 94.38 50 ARG B O 1
ATOM 2351 N N . ARG B 1 51 ? -1.794 14.453 11.812 1 93.56 51 ARG B N 1
ATOM 2352 C CA . ARG B 1 51 ? -0.624 13.727 12.297 1 93.56 51 ARG B CA 1
ATOM 2353 C C . ARG B 1 51 ? -0.564 13.734 13.82 1 93.56 51 ARG B C 1
ATOM 2355 O O . ARG B 1 51 ? -0.887 14.734 14.453 1 93.56 51 ARG B O 1
ATOM 2362 N N . PRO B 1 52 ? -0.235 12.57 14.398 1 95.44 52 PRO B N 1
ATOM 2363 C CA . PRO B 1 52 ? 0.41 11.391 13.82 1 95.44 52 PRO B CA 1
ATOM 2364 C C . PRO B 1 52 ? -0.589 10.305 13.43 1 95.44 52 PRO B C 1
ATOM 2366 O O . PRO B 1 52 ? -0.218 9.32 12.773 1 95.44 52 PRO B O 1
ATOM 2369 N N . GLU B 1 53 ? -1.838 10.422 13.906 1 96.75 53 GLU B N 1
ATOM 2370 C CA . GLU B 1 53 ? -2.809 9.367 13.641 1 96.75 53 GLU B CA 1
ATOM 2371 C C . GLU B 1 53 ? -3.047 9.195 12.148 1 96.75 53 GLU B C 1
ATOM 2373 O O . GLU B 1 53 ? -3.352 8.094 11.68 1 96.75 53 GLU B O 1
ATOM 2378 N N . SER B 1 54 ? -2.857 10.25 11.391 1 97.19 54 SER B N 1
ATOM 2379 C CA . SER B 1 54 ? -3.023 10.102 9.953 1 97.19 54 SER B CA 1
ATOM 2380 C C . SER B 1 54 ? -1.968 9.172 9.367 1 97.19 54 SER B C 1
ATOM 2382 O O . SER B 1 54 ? -2.248 8.414 8.43 1 97.19 54 SER B O 1
ATOM 2384 N N . SER B 1 55 ?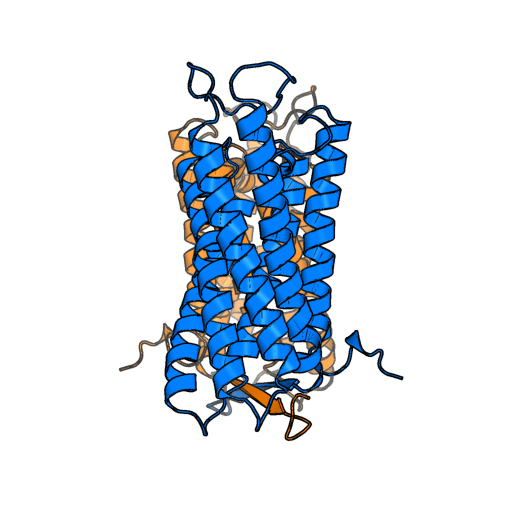 -0.728 9.219 9.875 1 97.88 55 SER B N 1
ATOM 2385 C CA . SER B 1 55 ? 0.333 8.328 9.43 1 97.88 55 SER B CA 1
ATOM 2386 C C . SER B 1 55 ? 0.013 6.875 9.773 1 97.88 55 SER B C 1
ATOM 2388 O O . SER B 1 55 ? 0.21 5.977 8.953 1 97.88 55 SER B O 1
ATOM 2390 N N . ILE B 1 56 ? -0.448 6.691 10.977 1 98.19 56 ILE B N 1
ATOM 2391 C CA . ILE B 1 56 ? -0.815 5.359 11.438 1 98.19 56 ILE B CA 1
ATOM 2392 C C . ILE B 1 56 ? -1.994 4.836 10.617 1 98.19 56 ILE B C 1
ATOM 2394 O O . ILE B 1 56 ? -1.97 3.701 10.141 1 98.19 56 ILE B O 1
ATOM 2398 N N . PHE B 1 57 ? -3.021 5.703 10.508 1 98.44 57 PHE B N 1
ATOM 2399 C CA . PHE B 1 57 ? -4.184 5.379 9.695 1 98.44 57 PHE B CA 1
ATOM 2400 C C . PHE B 1 57 ? -3.768 5.012 8.273 1 98.44 57 PHE B C 1
ATOM 2402 O O . PHE B 1 57 ? -4.188 3.98 7.746 1 98.44 57 PHE B O 1
ATOM 2409 N N . GLY B 1 58 ? -2.922 5.82 7.664 1 98.38 58 GLY B N 1
ATOM 2410 C CA . GLY B 1 58 ? -2.449 5.574 6.312 1 98.38 58 GLY B CA 1
ATOM 2411 C C . GLY B 1 58 ? -1.697 4.266 6.172 1 98.38 58 GLY B C 1
ATOM 2412 O O . GLY B 1 58 ? -1.957 3.49 5.25 1 98.38 58 GLY B O 1
ATOM 2413 N N . GLN B 1 59 ? -0.783 3.994 7.055 1 98.69 59 GLN B N 1
ATOM 2414 C CA . GLN B 1 59 ? -0.005 2.76 7.039 1 98.69 59 GLN B CA 1
ATOM 2415 C C . GLN B 1 59 ? -0.914 1.536 7.109 1 98.69 59 GLN B C 1
ATOM 2417 O O . GLN B 1 59 ? -0.798 0.623 6.289 1 98.69 59 GLN B O 1
ATOM 2422 N N . MET B 1 60 ? -1.785 1.586 8.07 1 98.75 60 MET B N 1
ATOM 2423 C CA . MET B 1 60 ? -2.611 0.411 8.328 1 98.75 60 MET B CA 1
ATOM 2424 C C . MET B 1 60 ? -3.66 0.229 7.238 1 98.75 60 MET B C 1
ATOM 2426 O O . MET B 1 60 ? -3.947 -0.898 6.832 1 98.75 60 MET B O 1
ATOM 2430 N N . LEU B 1 61 ? -4.215 1.321 6.785 1 98.81 61 LEU B N 1
ATOM 2431 C CA . LEU B 1 61 ? -5.254 1.217 5.77 1 98.81 61 LEU B CA 1
ATOM 2432 C C . LEU B 1 61 ? -4.664 0.8 4.426 1 98.81 61 LEU B C 1
ATOM 2434 O O . LEU B 1 61 ? -5.309 0.088 3.654 1 98.81 61 LEU B O 1
ATOM 2438 N N . ASN B 1 62 ? -3.428 1.216 4.082 1 98.88 62 ASN B N 1
ATOM 2439 C CA . ASN B 1 62 ? -2.768 0.722 2.879 1 98.88 62 ASN B CA 1
ATOM 2440 C C . ASN B 1 62 ? -2.533 -0.784 2.945 1 98.88 62 ASN B C 1
ATOM 2442 O O . ASN B 1 62 ? -2.648 -1.48 1.936 1 98.88 62 ASN B O 1
ATOM 2446 N N . ILE B 1 63 ? -2.189 -1.264 4.09 1 98.75 63 ILE B N 1
ATOM 2447 C CA . ILE B 1 63 ? -2.057 -2.705 4.266 1 98.75 63 ILE B CA 1
ATOM 2448 C C . ILE B 1 63 ? -3.406 -3.379 4.035 1 98.75 63 ILE B C 1
ATOM 2450 O O . ILE B 1 63 ? -3.482 -4.434 3.398 1 98.75 63 ILE B O 1
ATOM 2454 N N . SER B 1 64 ? -4.473 -2.748 4.535 1 98.81 64 SER B N 1
ATOM 2455 C CA . SER B 1 64 ? -5.816 -3.264 4.285 1 98.81 64 SER B CA 1
ATOM 2456 C C . SER B 1 64 ? -6.125 -3.299 2.793 1 98.81 64 SER B C 1
ATOM 2458 O O . SER B 1 64 ? -6.727 -4.254 2.301 1 98.81 64 SER B O 1
ATOM 2460 N N . ALA B 1 65 ? -5.734 -2.246 2.092 1 98.81 65 ALA B N 1
ATOM 2461 C CA . ALA B 1 65 ? -5.992 -2.174 0.656 1 98.81 65 ALA B CA 1
ATOM 2462 C C . ALA B 1 65 ? -5.32 -3.33 -0.08 1 98.81 65 ALA B C 1
ATOM 2464 O O . ALA B 1 65 ? -5.93 -3.955 -0.953 1 98.81 65 ALA B O 1
ATOM 2465 N N . VAL B 1 66 ? -4.125 -3.625 0.277 1 98.38 66 VAL B N 1
ATOM 2466 C CA . VAL B 1 66 ? -3.377 -4.703 -0.362 1 98.38 66 VAL B CA 1
ATOM 2467 C C . VAL B 1 66 ? -4.008 -6.047 -0.007 1 98.38 66 VAL B C 1
ATOM 2469 O O . VAL B 1 66 ? -4.18 -6.91 -0.873 1 98.38 66 VAL B O 1
ATOM 2472 N N . ALA B 1 67 ? -4.309 -6.23 1.272 1 98.06 67 ALA B N 1
ATOM 2473 C CA . ALA B 1 67 ? -4.953 -7.465 1.707 1 98.06 67 ALA B CA 1
ATOM 2474 C C . ALA B 1 67 ? -6.293 -7.664 1 1 98.06 67 ALA B C 1
ATOM 2476 O O . ALA B 1 67 ? -6.637 -8.781 0.613 1 98.06 67 ALA B O 1
ATOM 2477 N N . ALA B 1 68 ? -7.016 -6.574 0.878 1 98.62 68 ALA B N 1
ATOM 2478 C CA . ALA B 1 68 ? -8.297 -6.648 0.179 1 98.62 68 ALA B CA 1
ATOM 2479 C C . ALA B 1 68 ? -8.102 -7.055 -1.279 1 98.62 68 ALA B C 1
ATOM 2481 O O . ALA B 1 68 ? -8.836 -7.895 -1.801 1 98.62 68 ALA B O 1
ATOM 2482 N N . LEU B 1 69 ? -7.156 -6.469 -1.904 1 98 69 LEU B N 1
ATOM 2483 C CA . LEU B 1 69 ? -6.883 -6.816 -3.295 1 98 69 LEU B CA 1
ATOM 2484 C C . LEU B 1 69 ? -6.527 -8.297 -3.428 1 98 69 LEU B C 1
ATOM 2486 O O . LEU B 1 69 ? -6.992 -8.969 -4.348 1 98 69 LEU B O 1
ATOM 2490 N N . ALA B 1 70 ? -5.68 -8.781 -2.516 1 95.69 70 ALA B N 1
ATOM 2491 C CA . ALA B 1 70 ? -5.32 -10.195 -2.523 1 95.69 70 ALA B CA 1
ATOM 2492 C C . ALA B 1 70 ? -6.559 -11.078 -2.354 1 95.69 70 ALA B C 1
ATOM 2494 O O . ALA B 1 70 ? -6.723 -12.07 -3.066 1 95.69 70 ALA B O 1
ATOM 2495 N N . CYS B 1 71 ? -7.418 -10.719 -1.436 1 96 71 CYS B N 1
ATOM 2496 C CA . CYS B 1 71 ? -8.641 -11.469 -1.196 1 96 71 CYS B CA 1
ATOM 2497 C C . CYS B 1 71 ? -9.516 -11.508 -2.447 1 96 71 CYS B C 1
ATOM 2499 O O . CYS B 1 71 ? -9.969 -12.578 -2.859 1 96 71 CYS B O 1
ATOM 2501 N N . LEU B 1 72 ? -9.672 -10.383 -3.039 1 96.69 72 LEU B N 1
ATOM 2502 C CA . LEU B 1 72 ? -10.578 -10.273 -4.18 1 96.69 72 LEU B CA 1
ATOM 2503 C C . LEU B 1 72 ? -9.984 -10.961 -5.406 1 96.69 72 LEU B C 1
ATOM 2505 O O . LEU B 1 72 ? -10.727 -11.508 -6.234 1 96.69 72 LEU B O 1
ATOM 2509 N N . TYR B 1 73 ? -8.711 -10.992 -5.508 1 94.25 73 TYR B N 1
ATOM 2510 C CA . TYR B 1 73 ? -8.055 -11.719 -6.586 1 94.25 73 TYR B CA 1
ATOM 2511 C C . TYR B 1 73 ? -8.258 -13.219 -6.441 1 94.25 73 TYR B C 1
ATOM 2513 O O . TYR B 1 73 ? -8.547 -13.906 -7.422 1 94.25 73 TYR B O 1
ATOM 2521 N N . ILE B 1 74 ? -8.039 -13.664 -5.254 1 91.5 74 ILE B N 1
ATOM 2522 C CA . ILE B 1 74 ? -8.234 -15.086 -5.008 1 91.5 74 ILE B CA 1
ATOM 2523 C C . ILE B 1 74 ? -9.68 -15.469 -5.316 1 91.5 74 ILE B C 1
ATOM 2525 O O . ILE B 1 74 ? -9.938 -16.516 -5.922 1 91.5 74 ILE B O 1
ATOM 2529 N N . ARG B 1 75 ? -10.57 -14.625 -4.875 1 91.56 75 ARG B N 1
ATOM 2530 C CA . ARG B 1 75 ? -11.969 -14.875 -5.191 1 91.56 75 ARG B CA 1
ATOM 2531 C C . ARG B 1 75 ? -12.188 -14.922 -6.699 1 91.56 75 ARG B C 1
ATOM 2533 O O . ARG B 1 75 ? -12.93 -15.781 -7.199 1 91.56 75 ARG B O 1
ATOM 2540 N N . TYR B 1 76 ? -11.633 -14.016 -7.395 1 91.81 76 TYR B N 1
ATOM 2541 C CA . TYR B 1 76 ? -11.719 -13.977 -8.852 1 91.81 76 TYR B CA 1
ATOM 2542 C C . TYR B 1 76 ? -11.195 -15.266 -9.469 1 91.81 76 TYR B C 1
ATOM 2544 O O . TYR B 1 76 ? -11.766 -15.773 -10.438 1 91.81 76 TYR B O 1
ATOM 2552 N N . LYS B 1 77 ? -10.133 -15.828 -8.922 1 87.25 77 LYS B N 1
ATOM 2553 C CA . LYS B 1 77 ? -9.484 -17.016 -9.484 1 87.25 77 LYS B CA 1
ATOM 2554 C C . LYS B 1 77 ? -10.266 -18.281 -9.148 1 87.25 77 LYS B C 1
ATOM 2556 O O . LYS B 1 77 ? -10 -19.344 -9.711 1 87.25 77 LYS B O 1
ATOM 2561 N N . GLN B 1 78 ? -11.188 -18.062 -8.266 1 78.12 78 GLN B N 1
ATOM 2562 C CA . GLN B 1 78 ? -12.047 -19.203 -7.996 1 78.12 78 GLN B CA 1
ATOM 2563 C C . GLN B 1 78 ? -12.977 -19.484 -9.172 1 78.12 78 GLN B C 1
ATOM 2565 O O . GLN B 1 78 ? -13.922 -18.734 -9.414 1 78.12 78 GLN B O 1
ATOM 2570 N N . GLN B 1 79 ? -12.555 -19.797 -10.43 1 63.19 79 GLN B N 1
ATOM 2571 C CA . GLN B 1 79 ? -13.258 -19.953 -11.703 1 63.19 79 GLN B CA 1
ATOM 2572 C C . GLN B 1 79 ? -14.273 -21.094 -11.625 1 63.19 79 GLN B C 1
ATOM 2574 O O . GLN B 1 79 ? -14.016 -22.125 -11 1 63.19 79 GLN B O 1
ATOM 2579 N N . TRP B 1 80 ? -15.422 -20.609 -12.008 1 65.44 80 TRP B N 1
ATOM 2580 C CA . TRP B 1 80 ? -16.406 -21.672 -12.164 1 65.44 80 TRP B CA 1
ATOM 2581 C C . TRP B 1 80 ? -16.781 -21.859 -13.633 1 65.44 80 TRP B C 1
ATOM 2583 O O . TRP B 1 80 ? -17.703 -21.203 -14.133 1 65.44 80 TRP B O 1
ATOM 2593 N N . GLU B 1 81 ? -15.898 -22.562 -14.359 1 61.38 81 GLU B N 1
ATOM 2594 C CA . GLU B 1 81 ? -15.938 -22.734 -15.812 1 61.38 81 GLU B CA 1
ATOM 2595 C C . GLU B 1 81 ? -17.344 -23.109 -16.281 1 61.38 81 GLU B C 1
ATOM 2597 O O . GLU B 1 81 ? -17.734 -22.781 -17.406 1 61.38 81 GLU B O 1
ATOM 2602 N N . LYS B 1 82 ? -18.047 -23.734 -15.453 1 67.81 82 LYS B N 1
ATOM 2603 C CA . LYS B 1 82 ? -19.344 -24.25 -15.867 1 67.81 82 LYS B CA 1
ATOM 2604 C C . LYS B 1 82 ? -20.359 -23.125 -16.047 1 67.81 82 LYS B C 1
ATOM 2606 O O . LYS B 1 82 ? -21.375 -23.297 -16.719 1 67.81 82 LYS B O 1
ATOM 2611 N N . PHE B 1 83 ? -20.016 -21.984 -15.617 1 72.25 83 PHE B N 1
ATOM 2612 C CA . PHE B 1 83 ? -20.984 -20.891 -15.641 1 72.25 83 PHE B CA 1
ATOM 2613 C C . PHE B 1 83 ? -20.453 -19.703 -16.422 1 72.25 83 PHE B C 1
ATOM 2615 O O . PHE B 1 83 ? -19.828 -18.812 -15.859 1 72.25 83 PHE B O 1
ATOM 2622 N N . ASN B 1 84 ? -20.781 -19.609 -17.734 1 75.25 84 ASN B N 1
ATOM 2623 C CA . ASN B 1 84 ? -20.25 -18.578 -18.609 1 75.25 84 ASN B CA 1
ATOM 2624 C C . ASN B 1 84 ? -20.594 -17.172 -18.109 1 75.25 84 ASN B C 1
ATOM 2626 O O . ASN B 1 84 ? -19.734 -16.297 -18.078 1 75.25 84 ASN B O 1
ATOM 2630 N N . THR B 1 85 ? -21.969 -16.969 -17.859 1 75.94 85 THR B N 1
ATOM 2631 C CA . THR B 1 85 ? -22.406 -15.672 -17.344 1 75.94 85 THR B CA 1
ATOM 2632 C C . THR B 1 85 ? -21.641 -15.305 -16.062 1 75.94 85 THR B C 1
ATOM 2634 O O . THR B 1 85 ? -21.234 -14.156 -15.891 1 75.94 85 THR B O 1
ATOM 2637 N N . VAL B 1 86 ? -21.375 -16.219 -15.297 1 83.25 86 VAL B N 1
ATOM 2638 C CA . VAL B 1 86 ? -20.656 -16.031 -14.039 1 83.25 86 VAL B CA 1
ATOM 2639 C C . VAL B 1 86 ? -19.219 -15.602 -14.328 1 83.25 86 VAL B C 1
ATOM 2641 O O . VAL B 1 86 ? -18.672 -14.719 -13.648 1 83.25 86 VAL B O 1
ATOM 2644 N N . ASN B 1 87 ? -18.75 -16.062 -15.43 1 84.88 87 ASN B N 1
ATOM 2645 C CA . ASN B 1 87 ? -17.375 -15.75 -15.766 1 84.88 87 ASN B CA 1
ATOM 2646 C C . ASN B 1 87 ? -17.219 -14.305 -16.219 1 84.88 87 ASN B C 1
ATOM 2648 O O . ASN B 1 87 ? -16.234 -13.641 -15.867 1 84.88 87 ASN B O 1
ATOM 2652 N N . ARG B 1 88 ? -18.156 -13.82 -16.984 1 89.44 88 ARG B N 1
ATOM 2653 C CA . ARG B 1 88 ? -18.109 -12.438 -17.438 1 89.44 88 ARG B CA 1
ATOM 2654 C C . ARG B 1 88 ? -18.281 -11.469 -16.281 1 89.44 88 ARG B C 1
ATOM 2656 O O . ARG B 1 88 ? -17.578 -10.469 -16.188 1 89.44 88 ARG B O 1
ATOM 2663 N N . LEU B 1 89 ? -19.172 -11.766 -15.414 1 92.12 89 LEU B N 1
ATOM 2664 C CA . LEU B 1 89 ? -19.406 -10.93 -14.242 1 92.12 89 LEU B CA 1
ATOM 2665 C C . LEU B 1 89 ? -18.219 -10.945 -13.305 1 92.12 89 LEU B C 1
ATOM 2667 O O . LEU B 1 89 ? -17.875 -9.93 -12.695 1 92.12 89 LEU B O 1
ATOM 2671 N N . ASN B 1 90 ? -17.672 -12.047 -13.289 1 92.88 90 ASN B N 1
ATOM 2672 C CA . ASN B 1 90 ? -16.5 -12.211 -12.43 1 92.88 90 ASN B CA 1
ATOM 2673 C C . ASN B 1 90 ? -15.312 -11.383 -12.93 1 92.88 90 ASN B C 1
ATOM 2675 O O . ASN B 1 90 ? -14.586 -10.797 -12.133 1 92.88 90 ASN B O 1
ATOM 2679 N N . LYS B 1 91 ? -15.125 -11.336 -14.203 1 93.88 91 LYS B N 1
ATOM 2680 C CA . LYS B 1 91 ? -14.07 -10.5 -14.773 1 93.88 91 LYS B CA 1
ATOM 2681 C C . LYS B 1 91 ? -14.336 -9.023 -14.508 1 93.88 91 LYS B C 1
ATOM 2683 O O . LYS B 1 91 ? -13.414 -8.273 -14.188 1 93.88 91 LYS B O 1
ATOM 2688 N N . PHE B 1 92 ? -15.578 -8.656 -14.664 1 96.19 92 PHE B N 1
ATOM 2689 C CA . PHE B 1 92 ? -15.961 -7.281 -14.367 1 96.19 92 PHE B CA 1
ATOM 2690 C C . PHE B 1 92 ? -15.742 -6.969 -12.891 1 96.19 92 PHE B C 1
ATOM 2692 O O . PHE B 1 92 ? -15.242 -5.898 -12.539 1 96.19 92 PHE B O 1
ATOM 2699 N N . ALA B 1 93 ? -16.094 -7.895 -12.016 1 96.44 93 ALA B N 1
ATOM 2700 C CA . ALA B 1 93 ? -15.898 -7.73 -10.578 1 96.44 93 ALA B CA 1
ATOM 2701 C C . ALA B 1 93 ? -14.422 -7.57 -10.227 1 96.44 93 ALA B C 1
ATOM 2703 O O . ALA B 1 93 ? -14.07 -6.824 -9.312 1 96.44 93 ALA B O 1
ATOM 2704 N N . MET B 1 94 ? -13.586 -8.273 -10.961 1 96.38 94 MET B N 1
ATOM 2705 C CA . MET B 1 94 ? -12.156 -8.141 -10.727 1 96.38 94 MET B CA 1
ATOM 2706 C C . MET B 1 94 ? -11.672 -6.742 -11.102 1 96.38 94 MET B C 1
ATOM 2708 O O . MET B 1 94 ? -10.844 -6.164 -10.398 1 96.38 94 MET B O 1
ATOM 2712 N N . PHE B 1 95 ? -12.172 -6.25 -12.203 1 97.81 95 PHE B N 1
ATOM 2713 C CA . PHE B 1 95 ? -11.852 -4.883 -12.602 1 97.81 95 PHE B CA 1
ATOM 2714 C C . PHE B 1 95 ? -12.266 -3.891 -11.523 1 97.81 95 PHE B C 1
ATOM 2716 O O . PHE B 1 95 ? -11.492 -3.01 -11.148 1 97.81 95 PHE B O 1
ATOM 2723 N N . LEU B 1 96 ? -13.422 -4.043 -10.961 1 98.38 96 LEU B N 1
ATOM 2724 C CA . LEU B 1 96 ? -13.906 -3.182 -9.891 1 98.38 96 LEU B CA 1
ATOM 2725 C C . LEU B 1 96 ? -13.031 -3.309 -8.648 1 98.38 96 LEU B C 1
ATOM 2727 O O . LEU B 1 96 ? -12.797 -2.322 -7.945 1 98.38 96 LEU B O 1
ATOM 2731 N N . SER B 1 97 ? -12.57 -4.531 -8.398 1 98.44 97 SER B N 1
ATOM 2732 C CA . SER B 1 97 ? -11.758 -4.773 -7.211 1 98.44 97 SER B CA 1
ATOM 2733 C C . SER B 1 97 ? -10.492 -3.934 -7.227 1 98.44 97 SER B C 1
ATOM 2735 O O . SER B 1 97 ? -10.078 -3.402 -6.195 1 98.44 97 SER B O 1
ATOM 2737 N N . VAL B 1 98 ? -9.914 -3.781 -8.375 1 98.44 98 VAL B N 1
ATOM 2738 C CA . VAL B 1 98 ? -8.711 -2.969 -8.492 1 98.44 98 VAL B CA 1
ATOM 2739 C C . VAL B 1 98 ? -9.031 -1.513 -8.164 1 98.44 98 VAL B C 1
ATOM 2741 O O . VAL B 1 98 ? -8.297 -0.862 -7.422 1 98.44 98 VAL B O 1
ATOM 2744 N N . LEU B 1 99 ? -10.109 -1.035 -8.633 1 98.75 99 LEU B N 1
ATOM 2745 C CA . LEU B 1 99 ? -10.516 0.344 -8.391 1 98.75 99 LEU B CA 1
ATOM 2746 C C . LEU B 1 99 ? -10.883 0.551 -6.926 1 98.75 99 LEU B C 1
ATOM 2748 O O . LEU B 1 99 ? -10.586 1.599 -6.348 1 98.75 99 LEU B O 1
ATOM 2752 N N . ILE B 1 100 ? -11.562 -0.423 -6.379 1 98.81 100 ILE B N 1
ATOM 2753 C CA . ILE B 1 100 ? -11.969 -0.363 -4.977 1 98.81 100 ILE B CA 1
ATOM 2754 C C . ILE B 1 100 ? -10.727 -0.258 -4.09 1 98.81 100 ILE B C 1
ATOM 2756 O O . ILE B 1 100 ? -10.656 0.607 -3.215 1 98.81 100 ILE B O 1
ATOM 2760 N N . CYS B 1 101 ? -9.773 -1.09 -4.324 1 98.81 101 CYS B N 1
ATOM 2761 C CA . CYS B 1 101 ? -8.57 -1.112 -3.498 1 98.81 101 CYS B CA 1
ATOM 2762 C C . CYS B 1 101 ? -7.723 0.131 -3.734 1 98.81 101 CYS B C 1
ATOM 276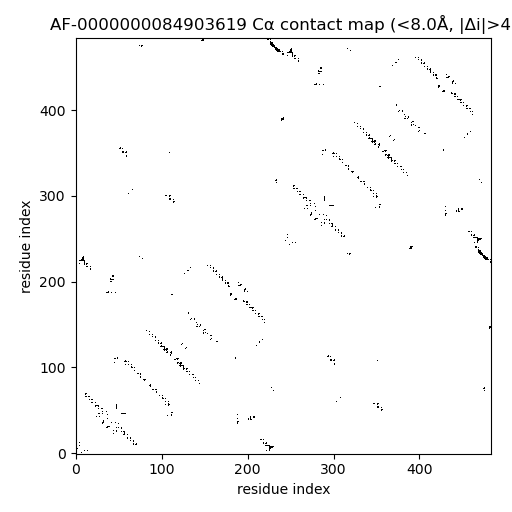4 O O . CYS B 1 101 ? -7.078 0.632 -2.812 1 98.81 101 CYS B O 1
ATOM 2766 N N . LEU B 1 102 ? -7.711 0.603 -4.973 1 98.75 102 LEU B N 1
ATOM 2767 C CA . LEU B 1 102 ? -7.105 1.905 -5.227 1 98.75 102 LEU B CA 1
ATOM 2768 C C . LEU B 1 102 ? -7.809 2.996 -4.426 1 98.75 102 LEU B C 1
ATOM 2770 O O . LEU B 1 102 ? -7.156 3.891 -3.881 1 98.75 102 LEU B O 1
ATOM 2774 N N . GLY B 1 103 ? -9.109 2.967 -4.426 1 98.88 103 GLY B N 1
ATOM 2775 C CA . GLY B 1 103 ? -9.875 3.918 -3.637 1 98.88 103 GLY B CA 1
ATOM 2776 C C . GLY B 1 103 ? -9.508 3.906 -2.166 1 98.88 103 GLY B C 1
ATOM 2777 O O . GLY B 1 103 ? -9.352 4.965 -1.55 1 98.88 103 GLY B O 1
ATOM 2778 N N . ILE B 1 104 ? -9.391 2.707 -1.613 1 98.81 104 ILE B N 1
ATOM 2779 C CA . ILE B 1 104 ? -8.984 2.57 -0.218 1 98.81 104 ILE B CA 1
ATOM 2780 C C . ILE B 1 104 ? -7.613 3.205 -0.012 1 98.81 104 ILE B C 1
ATOM 2782 O O . ILE B 1 104 ? -7.398 3.934 0.959 1 98.81 104 ILE B O 1
ATOM 2786 N N . SER B 1 105 ? -6.707 2.998 -0.917 1 98.88 105 SER B N 1
ATOM 2787 C CA . SER B 1 105 ? -5.363 3.564 -0.837 1 98.88 105 SER B CA 1
ATOM 2788 C C . SER B 1 105 ? -5.398 5.086 -0.958 1 98.88 105 SER B C 1
ATOM 2790 O O . SER B 1 105 ? -4.648 5.785 -0.273 1 98.88 105 SER B O 1
ATOM 2792 N N . LEU B 1 106 ? -6.219 5.609 -1.823 1 98.75 106 LEU B N 1
ATOM 2793 C CA . LEU B 1 106 ? -6.359 7.055 -1.951 1 98.75 106 LEU B CA 1
ATOM 2794 C C . LEU B 1 106 ? -6.852 7.672 -0.646 1 98.75 106 LEU B C 1
ATOM 2796 O O . LEU B 1 106 ? -6.34 8.703 -0.209 1 98.75 106 LEU B O 1
ATOM 2800 N N . VAL B 1 107 ? -7.832 7.035 -0.054 1 98.44 107 VAL B N 1
ATOM 2801 C CA . VAL B 1 107 ? -8.352 7.523 1.219 1 98.44 107 VAL B CA 1
ATOM 2802 C C . VAL B 1 107 ? -7.258 7.453 2.285 1 98.44 107 VAL B C 1
ATOM 2804 O O . VAL B 1 107 ? -7.164 8.336 3.145 1 98.44 107 VAL B O 1
ATOM 2807 N N . ALA B 1 108 ? -6.41 6.441 2.225 1 98.5 108 ALA B N 1
ATOM 2808 C CA . ALA B 1 108 ? -5.336 6.238 3.189 1 98.5 108 ALA B CA 1
ATOM 2809 C C . ALA B 1 108 ? -4.293 7.348 3.092 1 98.5 108 ALA B C 1
ATOM 2811 O O . ALA B 1 108 ? -3.75 7.789 4.105 1 98.5 108 ALA B O 1
ATOM 2812 N N . ASN B 1 109 ? -4.082 7.809 1.875 1 98.31 109 ASN B N 1
ATOM 2813 C CA . ASN B 1 109 ? -2.932 8.68 1.667 1 98.31 109 ASN B CA 1
ATOM 2814 C C . ASN B 1 109 ? -3.354 10.133 1.488 1 98.31 109 ASN B C 1
ATOM 2816 O O . ASN B 1 109 ? -2.566 11.047 1.745 1 98.31 109 ASN B O 1
ATOM 2820 N N . PHE B 1 110 ? -4.531 10.367 1.003 1 98 110 PHE B N 1
ATOM 2821 C CA . PHE B 1 110 ? -5.051 11.719 0.831 1 98 110 PHE B CA 1
ATOM 2822 C C . PHE B 1 110 ? -6.098 12.039 1.89 1 98 110 PHE B C 1
ATOM 2824 O O . PHE B 1 110 ? -7.273 11.695 1.728 1 98 110 PHE B O 1
ATOM 283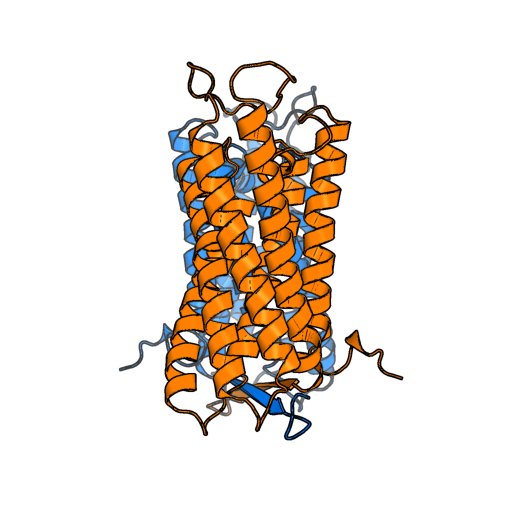1 N N . GLN B 1 111 ? -5.672 12.711 2.926 1 95.38 111 GLN B N 1
ATOM 2832 C CA . GLN B 1 111 ? -6.609 13.164 3.943 1 95.38 111 GLN B CA 1
ATOM 2833 C C . GLN B 1 111 ? -7.551 14.234 3.389 1 95.38 111 GLN B C 1
ATOM 2835 O O . GLN B 1 111 ? -7.207 14.93 2.432 1 95.38 111 GLN B O 1
ATOM 2840 N N . GLU B 1 112 ? -8.664 14.336 3.992 1 92.06 112 GLU B N 1
ATOM 2841 C CA . GLU B 1 112 ? -9.625 15.344 3.545 1 92.06 112 GLU B CA 1
ATOM 2842 C C . GLU B 1 112 ? -9.062 16.75 3.713 1 92.06 112 GLU B C 1
ATOM 2844 O O . GLU B 1 112 ? -9.453 17.672 2.988 1 92.06 112 GLU B O 1
ATOM 2849 N N . THR B 1 113 ? -8.062 16.906 4.621 1 89.38 113 THR B N 1
ATOM 2850 C CA . THR B 1 113 ? -7.438 18.188 4.875 1 89.38 113 THR B CA 1
ATOM 2851 C C . THR B 1 113 ? -6.312 18.453 3.877 1 89.38 113 THR B C 1
ATOM 2853 O O . THR B 1 113 ? -5.789 19.562 3.799 1 89.38 113 THR B O 1
ATOM 2856 N N . SER B 1 114 ? -5.895 17.516 3.143 1 90.62 114 SER B N 1
ATOM 2857 C CA . SER B 1 114 ? -4.824 17.656 2.16 1 90.62 114 SER B CA 1
ATOM 2858 C C . SER B 1 114 ? -5.383 17.984 0.777 1 90.62 114 SER B C 1
ATOM 2860 O O . SER B 1 114 ? -5.402 19.141 0.369 1 90.62 114 SER B O 1
ATOM 2862 N N . VAL B 1 115 ? -5.926 17 0.158 1 92.56 115 VAL B N 1
ATOM 2863 C CA . VAL B 1 115 ? -6.609 17.172 -1.119 1 92.56 115 VAL B CA 1
ATOM 2864 C C . VAL B 1 115 ? -8 16.547 -1.052 1 92.56 115 VAL B C 1
ATOM 2866 O O . VAL B 1 115 ? -8.172 15.359 -1.332 1 92.56 115 VAL B O 1
ATOM 2869 N N . PHE B 1 116 ? -9 17.406 -0.805 1 92.75 116 PHE B N 1
ATOM 2870 C CA . PHE B 1 116 ? -10.359 16.969 -0.517 1 92.75 116 PHE B CA 1
ATOM 2871 C C . PHE B 1 116 ? -10.945 16.203 -1.695 1 92.75 116 PHE B C 1
ATOM 2873 O O . PHE B 1 116 ? -11.539 15.141 -1.513 1 92.75 116 PHE B O 1
ATOM 2880 N N . SER B 1 117 ? -10.734 16.688 -2.889 1 94.75 117 SER B N 1
ATOM 2881 C CA . SER B 1 117 ? -11.328 16.078 -4.074 1 94.75 117 SER B CA 1
ATOM 2882 C C . SER B 1 117 ? -10.797 14.664 -4.297 1 94.75 117 SER B C 1
ATOM 2884 O O . SER B 1 117 ? -11.555 13.766 -4.672 1 94.75 117 SER B O 1
ATOM 2886 N N . VAL B 1 118 ? -9.516 14.43 -4.09 1 97.31 118 VAL B N 1
ATOM 2887 C CA . VAL B 1 118 ? -8.938 13.102 -4.273 1 97.31 118 VAL B CA 1
ATOM 2888 C C . VAL B 1 118 ? -9.43 12.164 -3.172 1 97.31 118 VAL B C 1
ATOM 2890 O O . VAL B 1 118 ? -9.703 10.992 -3.426 1 97.31 118 VAL B O 1
ATOM 2893 N N . HIS B 1 119 ? -9.594 12.727 -1.968 1 96.56 119 HIS B N 1
ATOM 2894 C CA . HIS B 1 119 ? -10.133 11.938 -0.867 1 96.56 119 HIS B CA 1
ATOM 2895 C C . HIS B 1 119 ? -11.547 11.445 -1.18 1 96.56 119 HIS B C 1
ATOM 2897 O O . HIS B 1 119 ? -11.844 10.258 -1.021 1 96.56 119 HIS B O 1
ATOM 2903 N N . ILE B 1 120 ? -12.367 12.328 -1.67 1 95.94 120 ILE B N 1
ATOM 2904 C CA . ILE B 1 120 ? -13.75 11.977 -1.956 1 95.94 120 ILE B CA 1
ATOM 2905 C C . ILE B 1 120 ? -13.805 10.984 -3.117 1 95.94 120 ILE B C 1
ATOM 2907 O O . ILE B 1 120 ? -14.625 10.07 -3.121 1 95.94 120 ILE B O 1
ATOM 2911 N N . LEU B 1 121 ? -12.953 11.188 -4.078 1 98.06 121 LEU B N 1
ATOM 2912 C CA . LEU B 1 121 ? -12.867 10.211 -5.156 1 98.06 121 LEU B CA 1
ATOM 2913 C C . LEU B 1 121 ? -12.531 8.828 -4.605 1 98.06 121 LEU B C 1
ATOM 2915 O O . LEU B 1 121 ? -13.18 7.836 -4.961 1 98.06 121 LEU B O 1
ATOM 2919 N N . GLY B 1 122 ? -11.547 8.766 -3.758 1 98.56 122 GLY B N 1
ATOM 2920 C CA . GLY B 1 122 ? -11.195 7.5 -3.121 1 98.56 122 GLY B CA 1
ATOM 2921 C C . GLY B 1 122 ? -12.344 6.887 -2.344 1 98.56 122 GLY B C 1
ATOM 2922 O O . GLY B 1 122 ? -12.594 5.684 -2.441 1 98.56 122 GLY B O 1
ATOM 2923 N N . ALA B 1 123 ? -13.047 7.703 -1.621 1 97.5 123 ALA B N 1
ATOM 2924 C CA . ALA B 1 123 ? -14.18 7.238 -0.826 1 97.5 123 ALA B CA 1
ATOM 2925 C C . ALA B 1 123 ? -15.281 6.672 -1.72 1 97.5 123 ALA B C 1
ATOM 2927 O O . ALA B 1 123 ? -15.867 5.637 -1.406 1 97.5 123 ALA B O 1
ATOM 2928 N N . MET B 1 124 ? -15.5 7.344 -2.834 1 97.56 124 MET B N 1
ATOM 2929 C CA . MET B 1 124 ? -16.531 6.887 -3.762 1 97.56 124 MET B CA 1
ATOM 2930 C C . MET B 1 124 ? -16.141 5.57 -4.418 1 97.56 124 MET B C 1
ATOM 2932 O O . MET B 1 124 ? -16.969 4.688 -4.609 1 97.56 124 MET B O 1
ATOM 2936 N N . LEU B 1 125 ? -14.891 5.434 -4.734 1 98.62 125 LEU B N 1
ATOM 2937 C CA . LEU B 1 125 ? -14.406 4.18 -5.297 1 98.62 125 LEU B CA 1
ATOM 2938 C C . LEU B 1 125 ? -14.516 3.049 -4.277 1 98.62 125 LEU B C 1
ATOM 2940 O O . LEU B 1 125 ? -15 1.964 -4.594 1 98.62 125 LEU B O 1
ATOM 2944 N N . ALA B 1 126 ? -14.102 3.309 -3.078 1 98.25 126 ALA B N 1
ATOM 2945 C CA . ALA B 1 126 ? -14.086 2.283 -2.039 1 98.25 126 ALA B CA 1
ATOM 2946 C C . ALA B 1 126 ? -15.5 1.895 -1.629 1 98.25 126 ALA B C 1
ATOM 2948 O O . ALA B 1 126 ? -15.859 0.715 -1.651 1 98.25 126 ALA B O 1
ATOM 2949 N N . PHE B 1 127 ? -16.344 2.896 -1.341 1 98 127 PHE B N 1
ATOM 2950 C CA . PHE B 1 127 ? -17.672 2.639 -0.791 1 98 127 PHE B CA 1
ATOM 2951 C C . PHE B 1 127 ? -18.688 2.422 -1.905 1 98 127 PHE B C 1
ATOM 2953 O O . PHE B 1 127 ? -19.516 1.515 -1.826 1 98 127 PHE B O 1
ATOM 2960 N N . GLY B 1 128 ? -18.688 3.295 -2.91 1 97.69 128 GLY B N 1
ATOM 2961 C CA . GLY B 1 128 ? -19.641 3.176 -4 1 97.69 128 GLY B CA 1
ATOM 2962 C C . GLY B 1 128 ? -19.453 1.91 -4.816 1 97.69 128 GLY B C 1
ATOM 2963 O O . GLY B 1 128 ? -20.375 1.085 -4.906 1 97.69 128 GLY B O 1
ATOM 2964 N N . LEU B 1 129 ? -18.234 1.733 -5.34 1 98.56 129 LEU B N 1
ATOM 2965 C CA . LEU B 1 129 ? -17.953 0.53 -6.121 1 98.56 129 LEU B CA 1
ATOM 2966 C C . LEU B 1 129 ? -17.938 -0.705 -5.223 1 98.56 129 LEU B C 1
ATOM 2968 O O . LEU B 1 129 ? -18.281 -1.803 -5.668 1 98.56 129 LEU B O 1
ATOM 2972 N N . GLY B 1 130 ? -17.547 -0.507 -3.977 1 98.44 130 GLY B N 1
ATOM 2973 C CA . GLY B 1 130 ? -17.625 -1.615 -3.039 1 98.44 130 GLY B CA 1
ATOM 2974 C C . GLY B 1 130 ? -19.031 -2.158 -2.879 1 98.44 130 GLY B C 1
ATOM 2975 O O . GLY B 1 130 ? -19.234 -3.373 -2.838 1 98.44 130 GLY B O 1
ATOM 2976 N N . THR B 1 131 ? -19.953 -1.277 -2.771 1 98.62 131 THR B N 1
ATOM 2977 C CA . THR B 1 131 ? -21.359 -1.676 -2.66 1 98.62 131 THR B CA 1
ATOM 2978 C C . THR B 1 131 ? -21.812 -2.408 -3.918 1 98.62 131 THR B C 1
ATOM 2980 O O . THR B 1 131 ? -22.469 -3.453 -3.834 1 98.62 131 THR B O 1
ATOM 2983 N N . LEU B 1 132 ? -21.453 -1.871 -5.043 1 98.44 132 LEU B N 1
ATOM 2984 C CA . LEU B 1 132 ? -21.781 -2.529 -6.305 1 98.44 132 LEU B CA 1
ATOM 2985 C C . LEU B 1 132 ? -21.172 -3.922 -6.367 1 98.44 132 LEU B C 1
ATOM 2987 O O . LEU B 1 132 ? -21.828 -4.883 -6.77 1 98.44 132 LEU B O 1
ATOM 2991 N N . TYR B 1 133 ? -19.953 -4.008 -6 1 98.12 133 TYR B N 1
ATOM 2992 C CA . TYR B 1 133 ? -19.25 -5.285 -5.969 1 98.12 133 TYR B CA 1
ATOM 2993 C C . TYR B 1 133 ? -20 -6.293 -5.102 1 98.12 133 TYR B C 1
ATOM 2995 O O . TYR B 1 133 ? -20.125 -7.465 -5.473 1 98.12 133 TYR B O 1
ATOM 3003 N N . ALA B 1 134 ? -20.453 -5.891 -3.943 1 98.06 134 ALA B N 1
ATOM 3004 C CA . ALA B 1 134 ? -21.172 -6.781 -3.039 1 98.06 134 ALA B CA 1
ATOM 3005 C C . ALA B 1 134 ? -22.406 -7.363 -3.711 1 98.06 134 ALA B C 1
ATOM 3007 O O . ALA B 1 134 ? -22.688 -8.555 -3.59 1 98.06 134 ALA B O 1
ATOM 3008 N N . PHE B 1 135 ? -23.078 -6.574 -4.457 1 98.19 135 PHE B N 1
ATOM 3009 C CA . PHE B 1 135 ? -24.266 -7.047 -5.16 1 98.19 135 PHE B CA 1
ATOM 3010 C C . PHE B 1 135 ? -23.891 -8.031 -6.262 1 98.19 135 PHE B C 1
ATOM 3012 O O . PHE B 1 135 ? -24.562 -9.047 -6.457 1 98.19 135 PHE B O 1
ATOM 3019 N N . ILE B 1 136 ? -22.859 -7.723 -6.969 1 96.69 136 ILE B N 1
ATOM 3020 C CA . ILE B 1 136 ? -22.406 -8.594 -8.047 1 96.69 136 ILE B CA 1
ATOM 3021 C C . ILE B 1 136 ? -22 -9.953 -7.473 1 96.69 136 ILE B C 1
ATOM 3023 O O . ILE B 1 136 ? -22.406 -11 -8 1 96.69 136 ILE B O 1
ATOM 3027 N N . GLN B 1 137 ? -21.25 -9.93 -6.422 1 95.25 137 GLN B N 1
ATOM 3028 C CA . GLN B 1 137 ? -20.812 -11.18 -5.812 1 95.25 137 GLN B CA 1
ATOM 3029 C C . GLN B 1 137 ? -21.984 -11.961 -5.238 1 95.25 137 GLN B C 1
ATOM 3031 O O . GLN B 1 137 ? -21.984 -13.195 -5.246 1 95.25 137 GLN B O 1
ATOM 3036 N N . THR B 1 138 ? -22.938 -11.234 -4.68 1 95.81 138 THR B N 1
ATOM 3037 C CA . THR B 1 138 ? -24.156 -11.891 -4.211 1 95.81 138 THR B CA 1
ATOM 3038 C C . THR B 1 138 ? -24.875 -12.586 -5.359 1 95.81 138 THR B C 1
ATOM 3040 O O . THR B 1 138 ? -25.297 -13.742 -5.227 1 95.81 138 THR B O 1
ATOM 3043 N N . PHE B 1 139 ? -24.984 -11.906 -6.465 1 94.25 139 PHE B N 1
ATOM 3044 C CA . PHE B 1 139 ? -25.625 -12.484 -7.641 1 94.25 139 PHE B CA 1
ATOM 3045 C C . PHE B 1 139 ? -24.859 -13.703 -8.133 1 94.25 139 PHE B C 1
ATOM 3047 O O . PHE B 1 139 ? -25.453 -14.727 -8.477 1 94.25 139 PHE B O 1
ATOM 3054 N N . ILE B 1 140 ? -23.578 -13.656 -8.164 1 91.31 140 ILE B N 1
ATOM 3055 C CA . ILE B 1 140 ? -22.734 -14.773 -8.57 1 91.31 140 ILE B CA 1
ATOM 3056 C C . ILE B 1 140 ? -22.953 -15.953 -7.633 1 91.31 140 ILE B C 1
ATOM 3058 O O . ILE B 1 140 ? -23.078 -17.094 -8.086 1 91.31 140 ILE B O 1
ATOM 3062 N N . THR B 1 141 ? -22.953 -15.656 -6.355 1 90.31 141 THR B N 1
ATOM 3063 C CA . THR B 1 141 ? -23.203 -16.703 -5.371 1 90.31 141 THR B CA 1
ATOM 3064 C C . THR B 1 141 ? -24.562 -17.359 -5.617 1 90.31 141 THR B C 1
ATOM 3066 O O . THR B 1 141 ? -24.703 -18.578 -5.512 1 90.31 141 THR B O 1
ATOM 3069 N N . TYR B 1 142 ? -25.547 -16.547 -5.957 1 91.5 142 TYR B N 1
ATOM 3070 C CA . TYR B 1 142 ? -26.875 -17.047 -6.258 1 91.5 142 TYR B CA 1
ATOM 3071 C C . TYR B 1 142 ? -26.859 -17.969 -7.477 1 91.5 142 TYR B C 1
ATOM 3073 O O . TYR B 1 142 ? -27.484 -19.031 -7.477 1 91.5 142 TYR B O 1
ATOM 3081 N N . LYS B 1 143 ? -26.094 -17.609 -8.453 1 88.38 143 LYS B N 1
ATOM 3082 C CA . LYS B 1 143 ? -26.031 -18.391 -9.695 1 88.38 143 LYS B CA 1
ATOM 3083 C C . LYS B 1 143 ? -25.281 -19.703 -9.477 1 88.38 143 LYS B C 1
ATOM 3085 O O . LYS B 1 143 ? -25.516 -20.672 -10.195 1 88.38 143 LYS B O 1
ATOM 3090 N N . MET B 1 144 ? -24.453 -19.688 -8.555 1 83.94 144 MET B N 1
ATOM 3091 C CA . MET B 1 144 ? -23.672 -20.875 -8.289 1 83.94 144 MET B CA 1
ATOM 3092 C C . MET B 1 144 ? -24.438 -21.844 -7.391 1 83.94 144 MET B C 1
ATOM 3094 O O . MET B 1 144 ? -23.984 -22.969 -7.164 1 83.94 144 MET B O 1
ATOM 3098 N N . HIS B 1 145 ? -25.391 -21.406 -6.84 1 82.5 145 HIS B N 1
ATOM 3099 C CA . HIS B 1 145 ? -26.297 -22.266 -6.086 1 82.5 145 HIS B CA 1
ATOM 3100 C C . HIS B 1 145 ? -27.109 -23.172 -7.012 1 82.5 145 HIS B C 1
ATOM 3102 O O . HIS B 1 145 ? -27.547 -22.734 -8.078 1 82.5 145 HIS B O 1
ATOM 3108 N N . PRO B 1 146 ? -27.281 -24.359 -6.629 1 79.56 146 PRO B N 1
ATOM 3109 C CA . PRO B 1 146 ? -26.938 -25.078 -5.398 1 79.56 146 PRO B CA 1
ATOM 3110 C C . PRO B 1 146 ? -25.641 -25.891 -5.531 1 79.56 146 PRO B C 1
ATOM 3112 O O . PRO B 1 146 ? -25.219 -26.531 -4.566 1 79.56 146 PRO B O 1
ATOM 3115 N N . GLU B 1 147 ? -25.047 -25.859 -6.574 1 75.44 147 GLU B N 1
ATOM 3116 C CA . GLU B 1 147 ? -23.922 -26.766 -6.859 1 75.44 147 GLU B CA 1
ATOM 3117 C C . GLU B 1 147 ? -22.734 -26.469 -5.945 1 75.44 147 GLU B C 1
ATOM 3119 O O . GLU B 1 147 ? -22.047 -27.391 -5.512 1 75.44 147 GLU B O 1
ATOM 3124 N N . VAL B 1 148 ? -22.641 -25.219 -5.594 1 72.44 148 VAL B N 1
ATOM 3125 C CA . VAL B 1 148 ? -21.422 -24.828 -4.906 1 72.44 148 VAL B CA 1
ATOM 3126 C C . VAL B 1 148 ? -21.75 -24.281 -3.525 1 72.44 148 VAL B C 1
ATOM 3128 O O . VAL B 1 148 ? -21.031 -24.531 -2.555 1 72.44 148 VAL B O 1
ATOM 3131 N N . ASN B 1 149 ? -22.891 -23.562 -3.467 1 76.56 149 ASN B N 1
ATOM 3132 C CA . ASN B 1 149 ? -23.219 -22.828 -2.242 1 76.56 149 ASN B CA 1
ATOM 3133 C C . ASN B 1 149 ? -24.609 -23.172 -1.739 1 76.56 149 ASN B C 1
ATOM 3135 O O . ASN B 1 149 ? -25.438 -23.719 -2.482 1 76.56 149 ASN B O 1
ATOM 3139 N N . GLY B 1 150 ? -24.812 -22.938 -0.48 1 80.94 150 GLY B N 1
ATOM 3140 C CA . GLY B 1 150 ? -26.156 -23.031 0.056 1 80.94 150 GLY B CA 1
ATOM 3141 C C . GLY B 1 150 ? -26.969 -21.75 -0.088 1 80.94 150 GLY B C 1
ATOM 3142 O O . GLY B 1 150 ? -26.406 -20.703 -0.387 1 80.94 150 GLY B O 1
ATOM 3143 N N . ARG B 1 151 ? -28.203 -21.906 0.131 1 88.69 151 ARG B N 1
ATOM 3144 C CA . ARG B 1 151 ? -29.094 -20.766 0.003 1 88.69 151 ARG B CA 1
ATOM 3145 C C . ARG B 1 151 ? -28.891 -19.766 1.141 1 88.69 151 ARG B C 1
ATOM 3147 O O . ARG B 1 151 ? -29.078 -18.562 0.964 1 88.69 151 ARG B O 1
ATOM 3154 N N . HIS B 1 152 ? -28.469 -20.203 2.232 1 91.69 152 HIS B N 1
ATOM 3155 C CA . HIS B 1 152 ? -28.297 -19.344 3.402 1 91.69 152 HIS B CA 1
ATOM 3156 C C . HIS B 1 152 ? -27.219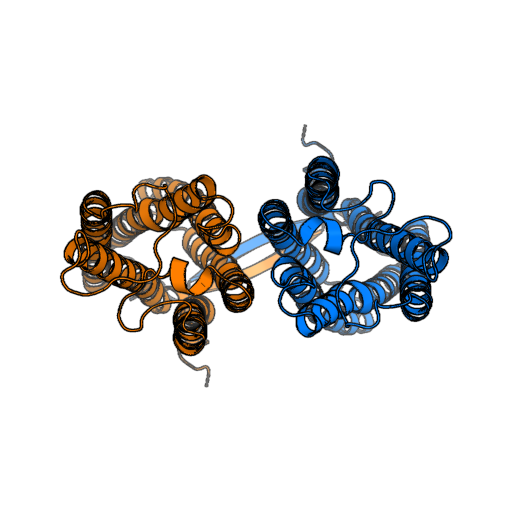 -18.297 3.16 1 91.69 152 HIS B C 1
ATOM 3158 O O . HIS B 1 152 ? -27.359 -17.156 3.596 1 91.69 152 HIS B O 1
ATOM 3164 N N . ILE B 1 153 ? -26.219 -18.672 2.445 1 93.19 153 ILE B N 1
ATOM 3165 C CA . ILE B 1 153 ? -25.141 -17.719 2.201 1 93.19 153 ILE B CA 1
ATOM 3166 C C . ILE B 1 153 ? -25.609 -16.672 1.195 1 93.19 153 ILE B C 1
ATOM 3168 O O . ILE B 1 153 ? -25.203 -15.508 1.274 1 93.19 153 ILE B O 1
ATOM 3172 N N . VAL B 1 154 ? -26.406 -17.047 0.263 1 94.38 154 VAL B N 1
ATOM 3173 C CA . VAL B 1 154 ? -26.969 -16.094 -0.693 1 94.38 154 VAL B CA 1
ATOM 3174 C C . VAL B 1 154 ? -27.766 -15.031 0.046 1 94.38 154 VAL B C 1
ATOM 3176 O O . VAL B 1 154 ? -27.578 -13.828 -0.183 1 94.38 154 VAL B O 1
ATOM 3179 N N . TYR B 1 155 ? -28.594 -15.5 0.982 1 96.44 155 TYR B N 1
ATOM 3180 C CA . TYR B 1 155 ? -29.422 -14.57 1.739 1 96.44 155 TYR B CA 1
ATOM 3181 C C . TYR B 1 155 ? -28.562 -13.68 2.631 1 96.44 155 TYR B C 1
ATOM 3183 O O . TYR B 1 155 ? -28.828 -12.477 2.742 1 96.44 155 TYR B O 1
ATOM 3191 N N . ALA B 1 156 ? -27.625 -14.242 3.271 1 96.56 156 ALA B N 1
ATOM 3192 C CA . ALA B 1 156 ? -26.75 -13.461 4.148 1 96.56 156 ALA B CA 1
ATOM 3193 C C . ALA B 1 156 ? -26.047 -12.352 3.375 1 96.56 156 ALA B C 1
ATOM 3195 O O . ALA B 1 156 ? -26.031 -11.203 3.805 1 96.56 156 ALA B O 1
ATOM 3196 N N . ARG B 1 157 ? -25.516 -12.68 2.199 1 97.38 157 ARG B N 1
ATOM 3197 C CA . ARG B 1 157 ? -24.812 -11.703 1.374 1 97.38 157 ARG B CA 1
ATOM 3198 C C . ARG B 1 157 ? -25.766 -10.656 0.821 1 97.38 157 ARG B C 1
ATOM 3200 O O . ARG B 1 157 ? -25.406 -9.484 0.693 1 97.38 157 ARG B O 1
ATOM 3207 N N . LEU B 1 158 ? -26.938 -11.109 0.533 1 98.12 158 LEU B N 1
ATOM 3208 C CA . LEU B 1 158 ? -27.938 -10.172 0.038 1 98.12 158 LEU B CA 1
ATOM 3209 C C . LEU B 1 158 ? -28.312 -9.164 1.117 1 98.12 158 LEU B C 1
ATOM 3211 O O . LEU B 1 158 ? -28.391 -7.961 0.848 1 98.12 158 LEU B O 1
ATOM 3215 N N . VAL B 1 159 ? -28.578 -9.633 2.279 1 98.44 159 VAL B N 1
ATOM 3216 C CA . VAL B 1 159 ? -28.953 -8.758 3.389 1 98.44 159 VAL B CA 1
ATOM 3217 C C . VAL B 1 159 ? -27.828 -7.742 3.639 1 98.44 159 VAL B C 1
ATOM 3219 O O . VAL B 1 159 ? -28.094 -6.547 3.773 1 98.44 159 VAL B O 1
ATOM 3222 N N . VAL B 1 160 ? -26.609 -8.156 3.668 1 98.5 160 VAL B N 1
ATOM 3223 C CA . VAL B 1 160 ? -25.469 -7.277 3.904 1 98.5 160 VAL B CA 1
ATOM 3224 C C . VAL B 1 160 ? -25.344 -6.258 2.771 1 98.5 160 VAL B C 1
ATOM 3226 O O . VAL B 1 160 ? -25.062 -5.082 3.014 1 98.5 160 VAL B O 1
ATOM 3229 N N . SER B 1 161 ? -25.578 -6.703 1.538 1 98.69 161 SER B N 1
ATOM 3230 C CA . SER B 1 161 ? -25.484 -5.812 0.386 1 98.69 161 SER B CA 1
ATOM 3231 C C . SER B 1 161 ? -26.562 -4.723 0.451 1 98.69 161 SER B C 1
ATOM 3233 O O . SER B 1 161 ? -26.281 -3.555 0.173 1 98.69 161 SER B O 1
ATOM 3235 N N . ILE B 1 162 ? -27.719 -5.102 0.829 1 98.62 162 ILE B N 1
ATOM 3236 C CA . ILE B 1 162 ? -28.812 -4.141 0.949 1 98.62 162 ILE B CA 1
ATOM 3237 C C . ILE B 1 162 ? -28.5 -3.154 2.076 1 98.62 162 ILE B C 1
ATOM 3239 O O . ILE B 1 162 ? -28.734 -1.95 1.935 1 98.62 162 ILE B O 1
ATOM 3243 N N . PHE B 1 163 ? -28.031 -3.715 3.174 1 98.38 163 PHE B N 1
ATOM 3244 C CA . PHE B 1 163 ? -27.625 -2.871 4.297 1 98.38 163 PHE B CA 1
ATOM 3245 C C . PHE B 1 163 ? -26.547 -1.878 3.871 1 98.38 163 PHE B C 1
ATOM 3247 O O . PHE B 1 163 ? -26.625 -0.698 4.223 1 98.38 163 PHE B O 1
ATOM 3254 N N . ALA B 1 164 ? -25.594 -2.279 3.098 1 98.62 164 ALA B N 1
ATOM 3255 C CA . ALA B 1 164 ? -24.516 -1.418 2.596 1 98.62 164 ALA B CA 1
ATOM 3256 C C . ALA B 1 164 ? -25.078 -0.322 1.693 1 98.62 164 ALA B C 1
ATOM 3258 O O . ALA B 1 164 ? -24.703 0.844 1.813 1 98.62 164 ALA B O 1
ATOM 3259 N N . LEU B 1 165 ? -25.969 -0.7 0.834 1 98.69 165 LEU B N 1
ATOM 3260 C CA . LEU B 1 165 ? -26.562 0.274 -0.072 1 98.69 165 LEU B CA 1
ATOM 3261 C C . LEU B 1 165 ? -27.344 1.333 0.703 1 98.69 165 LEU B C 1
ATOM 3263 O O . LEU B 1 165 ? -27.234 2.527 0.413 1 98.69 165 LEU B O 1
ATOM 3267 N N . THR B 1 166 ? -28.125 0.914 1.667 1 98.62 166 THR B N 1
ATOM 3268 C CA . THR B 1 166 ? -28.906 1.829 2.48 1 98.62 166 THR B CA 1
ATOM 3269 C C . THR B 1 166 ? -28 2.771 3.27 1 98.62 166 THR B C 1
ATOM 3271 O O . THR B 1 166 ? -28.25 3.977 3.326 1 98.62 166 THR B O 1
ATOM 3274 N N . ALA B 1 167 ? -26.984 2.207 3.834 1 98.62 167 ALA B N 1
ATOM 3275 C CA . ALA B 1 167 ? -26.031 3.027 4.582 1 98.62 167 ALA B CA 1
ATOM 3276 C C . ALA B 1 167 ? -25.328 4.016 3.666 1 98.62 167 ALA B C 1
ATOM 3278 O O . ALA B 1 167 ? -25.109 5.172 4.035 1 98.62 167 ALA B O 1
ATOM 3279 N N . PHE B 1 168 ? -24.969 3.582 2.51 1 98.44 168 PHE B N 1
ATOM 3280 C CA . PHE B 1 168 ? -24.266 4.434 1.549 1 98.44 168 PHE B CA 1
ATOM 3281 C C . PHE B 1 168 ? -25.156 5.602 1.128 1 98.44 168 PHE B C 1
ATOM 3283 O O . PHE B 1 168 ? -24.75 6.762 1.229 1 98.44 168 PHE B O 1
ATOM 3290 N N . LEU B 1 169 ? -26.344 5.297 0.679 1 98.06 169 LEU B N 1
ATOM 3291 C CA . LEU B 1 169 ? -27.266 6.328 0.221 1 98.06 169 LEU B CA 1
ATOM 3292 C C . LEU B 1 169 ? -27.688 7.23 1.376 1 98.06 169 LEU B C 1
ATOM 3294 O O . LEU B 1 169 ? -27.75 8.453 1.226 1 98.06 169 LEU B O 1
ATOM 3298 N N . GLY B 1 170 ? -28.047 6.66 2.508 1 97.62 170 GLY B N 1
ATOM 3299 C CA . GLY B 1 170 ? -28.391 7.445 3.682 1 97.62 170 GLY B CA 1
ATOM 3300 C C . GLY B 1 170 ? -27.297 8.398 4.113 1 97.62 170 GLY B C 1
ATOM 3301 O O . GLY B 1 170 ? -27.562 9.555 4.426 1 97.62 170 GLY B O 1
ATOM 3302 N N . GLY B 1 171 ? -26.047 7.871 4.168 1 96.62 171 GLY B N 1
ATOM 3303 C CA . GLY B 1 171 ? -24.922 8.727 4.516 1 96.62 171 GLY B CA 1
ATOM 3304 C C . GLY B 1 171 ? -24.734 9.875 3.545 1 96.62 171 GLY B C 1
ATOM 3305 O O . GLY B 1 171 ? -24.453 11 3.959 1 96.62 171 GLY B O 1
ATOM 3306 N N . PHE B 1 172 ? -24.859 9.531 2.285 1 94.38 172 PHE B N 1
ATOM 3307 C CA . PHE B 1 172 ? -24.703 10.547 1.25 1 94.38 172 PHE B CA 1
ATOM 3308 C C . PHE B 1 172 ? -25.766 11.625 1.387 1 94.38 172 PHE B C 1
ATOM 3310 O O . PHE B 1 172 ? -25.469 12.82 1.336 1 94.38 172 PHE B O 1
ATOM 3317 N N . ILE B 1 173 ? -26.969 11.281 1.595 1 95.44 173 ILE B N 1
ATOM 3318 C CA . ILE B 1 173 ? -28.078 12.211 1.752 1 95.44 173 ILE B CA 1
ATOM 3319 C C . ILE B 1 173 ? -27.891 13.039 3.021 1 95.44 173 ILE B C 1
ATOM 3321 O O . ILE B 1 173 ? -28.047 14.258 3.008 1 95.44 173 ILE B O 1
ATOM 3325 N N . ALA B 1 174 ? -27.5 12.414 4.09 1 95.62 174 ALA B N 1
ATOM 3326 C CA . ALA B 1 174 ? -27.281 13.117 5.355 1 95.62 174 ALA B CA 1
ATOM 3327 C C . ALA B 1 174 ? -26.172 14.141 5.234 1 95.62 174 ALA B C 1
ATOM 3329 O O . ALA B 1 174 ? -26.266 15.242 5.785 1 95.62 174 ALA B O 1
ATOM 3330 N N . THR B 1 175 ? -25.125 13.758 4.562 1 91.75 175 THR B N 1
ATOM 3331 C CA . THR B 1 175 ? -24 14.664 4.383 1 91.75 175 THR B CA 1
ATOM 3332 C C . THR B 1 175 ? -24.438 15.945 3.686 1 91.75 175 THR B C 1
ATOM 3334 O O . THR B 1 175 ? -23.938 17.031 3.992 1 91.75 175 THR B O 1
ATOM 3337 N N . ALA B 1 176 ? -25.359 15.867 2.764 1 89.19 176 ALA B N 1
ATOM 3338 C CA . ALA B 1 176 ? -25.844 17.016 2.006 1 89.19 176 ALA B CA 1
ATOM 3339 C C . ALA B 1 176 ? -26.547 18.016 2.918 1 89.19 176 ALA B C 1
ATOM 3341 O O . ALA B 1 176 ? -26.656 19.203 2.578 1 89.19 176 ALA B O 1
ATOM 3342 N N . PHE B 1 177 ? -26.938 17.594 4.102 1 90.12 177 PHE B N 1
ATOM 3343 C CA . PHE B 1 177 ? -27.656 18.469 5.016 1 90.12 177 PHE B CA 1
ATOM 3344 C C . PHE B 1 177 ? -26.75 18.984 6.121 1 90.12 177 PHE B C 1
ATOM 3346 O O . PHE B 1 177 ? -27.188 19.672 7.043 1 90.12 177 PHE B O 1
ATOM 3353 N N . THR B 1 178 ? -25.5 18.547 6.031 1 87.12 178 THR B N 1
ATOM 3354 C CA . THR B 1 178 ? -24.547 19.078 6.992 1 87.12 178 THR B CA 1
ATOM 3355 C C . THR B 1 178 ? -24.125 20.5 6.602 1 87.12 178 THR B C 1
ATOM 3357 O O . THR B 1 178 ? -24.031 20.812 5.414 1 87.12 178 THR B O 1
ATOM 3360 N N . THR B 1 179 ? -24.219 21.422 7.543 1 71.06 179 THR B N 1
ATOM 3361 C CA . THR B 1 179 ? -23.828 22.781 7.238 1 71.06 179 THR B CA 1
ATOM 3362 C C . THR B 1 179 ? -22.297 22.922 7.223 1 71.06 179 THR B C 1
ATOM 3364 O O . THR B 1 179 ? -21.609 22.391 8.086 1 71.06 179 THR B O 1
ATOM 3367 N N . GLN B 1 180 ? -21.719 22.969 6.035 1 60.53 180 GLN B N 1
ATOM 3368 C CA . GLN B 1 180 ? -20.297 23.266 6.004 1 60.53 180 GLN B CA 1
ATOM 3369 C C . GLN B 1 180 ? -20.016 24.672 6.543 1 60.53 180 GLN B C 1
ATOM 3371 O O . GLN B 1 180 ? -20.859 25.562 6.402 1 60.53 180 GLN B O 1
ATOM 3376 N N . ASP B 1 181 ? -19.188 24.734 7.57 1 56.25 181 ASP B N 1
ATOM 3377 C CA . ASP B 1 181 ? -18.781 26.078 7.965 1 56.25 181 ASP B CA 1
ATOM 3378 C C . ASP B 1 181 ? -18.594 26.969 6.738 1 56.25 181 ASP B C 1
ATOM 3380 O O . ASP B 1 181 ? -18.266 26.484 5.656 1 56.25 181 ASP B O 1
ATOM 3384 N N . SER B 1 182 ? -19.203 28.219 6.75 1 52.09 182 SER B N 1
ATOM 3385 C CA . SER B 1 182 ? -19.203 29.234 5.703 1 52.09 182 SER B CA 1
ATOM 3386 C C . SER B 1 182 ? -17.844 29.328 5.027 1 52.09 182 SER B C 1
ATOM 3388 O O . SER B 1 182 ? -17.734 29.797 3.891 1 52.09 182 SER B O 1
ATOM 3390 N N . ALA B 1 183 ? -16.719 29.203 5.746 1 53.84 183 ALA B N 1
ATOM 3391 C CA . ALA B 1 183 ? -15.398 29.469 5.199 1 53.84 183 ALA B CA 1
ATOM 3392 C C . ALA B 1 183 ? -14.836 28.234 4.492 1 53.84 183 ALA B C 1
ATOM 3394 O O . ALA B 1 183 ? -13.711 28.25 4 1 53.84 183 ALA B O 1
ATOM 3395 N N . GLY B 1 184 ? -15.703 27.109 4.289 1 60.5 184 GLY B N 1
ATOM 3396 C CA . GLY B 1 184 ? -15.258 25.969 3.492 1 60.5 184 GLY B CA 1
ATOM 3397 C C . GLY B 1 184 ? -14.312 25.047 4.246 1 60.5 184 GLY B C 1
ATOM 3398 O O . GLY B 1 184 ? -13.617 24.234 3.637 1 60.5 184 GLY B O 1
ATOM 3399 N N . HIS B 1 185 ? -14.195 25.234 5.516 1 72.94 185 HIS B N 1
ATOM 3400 C CA . HIS B 1 185 ? -13.234 24.453 6.297 1 72.94 185 HIS B CA 1
ATOM 3401 C C . HIS B 1 185 ? -13.859 23.172 6.809 1 72.94 185 HIS B C 1
ATOM 3403 O O . HIS B 1 185 ? -15.062 23.109 7.066 1 72.94 185 HIS B O 1
ATOM 3409 N N . ILE B 1 186 ? -13.102 22.125 6.809 1 81.38 186 ILE B N 1
ATOM 3410 C CA . ILE B 1 186 ? -13.516 20.828 7.344 1 81.38 186 ILE B CA 1
ATOM 3411 C C . ILE B 1 186 ? -13.734 20.953 8.852 1 81.38 186 ILE B C 1
ATOM 3413 O O . ILE B 1 186 ? -12.867 21.438 9.578 1 81.38 186 ILE B O 1
ATOM 3417 N N . LYS B 1 187 ? -14.93 20.703 9.266 1 87.19 187 LYS B N 1
ATOM 3418 C CA . LYS B 1 187 ? -15.305 20.766 10.672 1 87.19 187 LYS B CA 1
ATOM 3419 C C . LYS B 1 187 ? -15.109 19.422 11.367 1 87.19 187 LYS B C 1
ATOM 3421 O O . LYS B 1 187 ? -15.703 18.422 10.961 1 87.19 187 LYS B O 1
ATOM 3426 N N . PHE B 1 188 ? -14.375 19.422 12.508 1 90.44 188 PHE B N 1
ATOM 3427 C CA . PHE B 1 188 ? -14.039 18.188 13.203 1 90.44 188 PHE B CA 1
ATOM 3428 C C . PHE B 1 188 ? -14.812 18.078 14.516 1 90.44 188 PHE B C 1
ATOM 3430 O O . PHE B 1 188 ? -14.891 16.984 15.102 1 90.44 188 PHE B O 1
ATOM 3437 N N . HIS B 1 189 ? -15.336 19.172 15 1 92.25 189 HIS B N 1
ATOM 3438 C CA . HIS B 1 189 ? -16.031 19.203 16.281 1 92.25 189 HIS B CA 1
ATOM 3439 C C . HIS B 1 189 ? -17.469 19.688 16.125 1 92.25 189 HIS B C 1
ATOM 3441 O O . HIS B 1 189 ? -17.703 20.781 15.602 1 92.25 189 HIS B O 1
ATOM 3447 N N . TRP B 1 190 ? -18.359 18.812 16.562 1 90.62 190 TRP B N 1
ATOM 3448 C CA . TRP B 1 190 ? -19.781 19.078 16.438 1 90.62 190 TRP B CA 1
ATOM 3449 C C . TRP B 1 190 ? -20.453 19.078 17.812 1 90.62 190 TRP B C 1
ATOM 3451 O O . TRP B 1 190 ? -20.234 18.172 18.625 1 90.62 190 TRP B O 1
ATOM 3461 N N . LYS B 1 191 ? -21.188 20.125 18.109 1 90.12 191 LYS B N 1
ATOM 3462 C CA . LYS B 1 191 ? -21.922 20.219 19.375 1 90.12 191 LYS B CA 1
ATOM 3463 C C . LYS B 1 191 ? -23.422 19.969 19.172 1 90.12 191 LYS B C 1
ATOM 3465 O O . LYS B 1 191 ? -24.016 20.5 18.234 1 90.12 191 LYS B O 1
ATOM 3470 N N . PRO B 1 192 ? -23.922 19.156 20.094 1 91.56 192 PRO B N 1
ATOM 3471 C CA . PRO B 1 192 ? -25.359 18.953 19.984 1 91.56 192 PRO B CA 1
ATOM 3472 C C . PRO B 1 192 ? -26.156 20.266 19.953 1 91.56 192 PRO B C 1
ATOM 3474 O O . PRO B 1 192 ? -25.828 21.203 20.703 1 91.56 192 PRO B O 1
ATOM 3477 N N . GLY B 1 193 ? -27.078 20.422 19.047 1 90.31 193 GLY B N 1
ATOM 3478 C CA . GLY B 1 193 ? -27.922 21.609 18.969 1 90.31 193 GLY B CA 1
ATOM 3479 C C . GLY B 1 193 ? -27.484 22.562 17.875 1 90.31 193 GLY B C 1
ATOM 3480 O O . GLY B 1 193 ? -28.266 23.438 17.453 1 90.31 193 GLY B O 1
ATOM 3481 N N . GLU B 1 194 ? -26.266 22.469 17.438 1 88.75 194 GLU B N 1
ATOM 3482 C CA . GLU B 1 194 ? -25.828 23.359 16.375 1 88.75 194 GLU B CA 1
ATOM 3483 C C . GLU B 1 194 ? -26.391 22.922 15.016 1 88.75 194 GLU B C 1
ATOM 3485 O O . GLU B 1 194 ? -26.734 21.75 14.828 1 88.75 194 GLU B O 1
ATOM 3490 N N . PRO B 1 195 ? -26.531 23.938 14.219 1 88.62 195 PRO B N 1
ATOM 3491 C CA . PRO B 1 195 ? -27.031 23.594 12.891 1 88.62 195 PRO B CA 1
ATOM 3492 C C . PRO B 1 195 ? -26.203 22.531 12.195 1 88.62 195 PRO B C 1
ATOM 3494 O O . PRO B 1 195 ? -24.969 22.609 12.172 1 88.62 195 PRO B O 1
ATOM 3497 N N . GLY B 1 196 ? -26.906 21.422 11.742 1 91.44 196 GLY B N 1
ATOM 3498 C CA . GLY B 1 196 ? -26.25 20.391 10.977 1 91.44 196 GLY B CA 1
ATOM 3499 C C . GLY B 1 196 ? -25.766 19.219 11.828 1 91.44 196 GLY B C 1
ATOM 3500 O O . GLY B 1 196 ? -25.312 18.203 11.297 1 91.44 196 GLY B O 1
ATOM 3501 N N . TYR B 1 197 ? -25.859 19.375 13.07 1 93 197 TYR B N 1
ATOM 3502 C CA . TYR B 1 197 ? -25.344 18.359 13.977 1 93 197 TYR B CA 1
ATOM 3503 C C . TYR B 1 197 ? -26.047 17.031 13.75 1 93 197 TYR B C 1
ATOM 3505 O O . TYR B 1 197 ? -25.391 15.984 13.648 1 93 197 TYR B O 1
ATOM 3513 N N . ALA B 1 198 ? -27.391 17.109 13.719 1 94.38 198 ALA B N 1
ATOM 3514 C CA . ALA B 1 198 ? -28.141 15.883 13.547 1 94.38 198 ALA B CA 1
ATOM 3515 C C . ALA B 1 198 ? -27.797 15.203 12.227 1 94.38 198 ALA B C 1
ATOM 3517 O O . ALA B 1 198 ? -27.672 13.984 12.164 1 94.38 198 ALA B O 1
ATOM 3518 N N . ALA B 1 199 ? -27.656 15.969 11.203 1 95 199 ALA B N 1
ATOM 3519 C CA . ALA B 1 199 ? -27.266 15.438 9.898 1 95 199 ALA B CA 1
ATOM 3520 C C . ALA B 1 199 ? -25.875 14.836 9.945 1 95 199 ALA B C 1
ATOM 3522 O O . ALA B 1 199 ? -25.625 13.773 9.367 1 95 199 ALA B O 1
ATOM 3523 N N . HIS B 1 200 ? -24.984 15.523 10.586 1 94.56 200 HIS B N 1
ATOM 3524 C CA . HIS B 1 200 ? -23.625 15.023 10.75 1 94.56 200 HIS B CA 1
ATOM 3525 C C . HIS B 1 200 ? -23.609 13.695 11.492 1 94.56 200 HIS B C 1
ATOM 3527 O O . HIS B 1 200 ? -22.953 12.742 11.07 1 94.56 200 HIS B O 1
ATOM 3533 N N . LEU B 1 201 ? -24.375 13.672 12.555 1 95.75 201 LEU B N 1
ATOM 3534 C CA . LEU B 1 201 ? -24.438 12.453 13.352 1 95.75 201 LEU B CA 1
ATOM 3535 C C . LEU B 1 201 ? -25 11.297 12.531 1 95.75 201 LEU B C 1
ATOM 3537 O O . LEU B 1 201 ? -24.453 10.195 12.562 1 95.75 201 LEU B O 1
ATOM 3541 N N . ALA B 1 202 ? -26.047 11.555 11.836 1 97 202 ALA B N 1
ATOM 3542 C CA . ALA B 1 202 ? -26.625 10.523 10.984 1 97 202 ALA B CA 1
ATOM 3543 C C . ALA B 1 202 ? -25.625 10.062 9.93 1 97 202 ALA B C 1
ATOM 3545 O O . ALA B 1 202 ? -25.453 8.859 9.719 1 97 202 ALA B O 1
ATOM 3546 N N . SER B 1 203 ? -24.984 10.984 9.305 1 96.75 203 SER B N 1
ATOM 3547 C CA . SER B 1 203 ? -24.016 10.664 8.258 1 96.75 203 SER B CA 1
ATOM 3548 C C . SER B 1 203 ? -22.891 9.805 8.789 1 96.75 203 SER B C 1
ATOM 3550 O O . SER B 1 203 ? -22.484 8.828 8.148 1 96.75 203 SER B O 1
ATOM 3552 N N . THR B 1 204 ? -22.406 10.117 9.93 1 97.12 204 THR B N 1
ATOM 3553 C CA . THR B 1 204 ? -21.281 9.383 10.508 1 97.12 204 THR B CA 1
ATOM 3554 C C . THR B 1 204 ? -21.719 7.98 10.93 1 97.12 204 THR B C 1
ATOM 3556 O O . THR B 1 204 ? -20.984 7.008 10.734 1 97.12 204 THR B O 1
ATOM 3559 N N . ILE B 1 205 ? -22.906 7.848 11.492 1 97.81 205 ILE B N 1
ATOM 3560 C CA . ILE B 1 205 ? -23.422 6.531 11.852 1 97.81 205 ILE B CA 1
ATOM 3561 C C . ILE B 1 205 ? -23.547 5.66 10.602 1 97.81 205 ILE B C 1
ATOM 3563 O O . ILE B 1 205 ? -23.125 4.504 10.602 1 97.81 205 ILE B O 1
ATOM 3567 N N . PHE B 1 206 ? -24.047 6.242 9.547 1 98.12 206 PHE B N 1
ATOM 3568 C CA . PHE B 1 206 ? -24.172 5.52 8.289 1 98.12 206 PHE B CA 1
ATOM 3569 C C . PHE B 1 206 ? -22.797 5.102 7.77 1 98.12 206 PHE B C 1
ATOM 3571 O O . PHE B 1 206 ? -22.641 4.008 7.223 1 98.12 206 PHE B O 1
ATOM 3578 N N . GLU B 1 207 ? -21.891 5.926 7.922 1 97.69 207 GLU B N 1
ATOM 3579 C CA . GLU B 1 207 ? -20.547 5.609 7.461 1 97.69 207 GLU B CA 1
ATOM 3580 C C . GLU B 1 207 ? -19.969 4.406 8.203 1 97.69 207 GLU B C 1
ATOM 3582 O O . GLU B 1 207 ? -19.406 3.5 7.59 1 97.69 207 GLU B O 1
ATOM 3587 N N . TRP B 1 208 ? -20.062 4.418 9.5 1 98 208 TRP B N 1
ATOM 3588 C CA . TRP B 1 208 ? -19.562 3.318 10.312 1 98 208 TRP B CA 1
ATOM 3589 C C . TRP B 1 208 ? -20.297 2.021 9.992 1 98 208 TRP B C 1
ATOM 3591 O O . TRP B 1 208 ? -19.688 0.953 9.922 1 98 208 TRP B O 1
ATOM 3601 N N . LEU B 1 209 ? -21.578 2.166 9.797 1 97.88 209 LEU B N 1
ATOM 3602 C CA . LEU B 1 209 ? -22.375 0.999 9.414 1 97.88 209 LEU B CA 1
ATOM 3603 C C . LEU B 1 209 ? -21.953 0.478 8.047 1 97.88 209 LEU B C 1
ATOM 3605 O O . LEU B 1 209 ? -21.891 -0.734 7.832 1 97.88 209 LEU B O 1
ATOM 3609 N N . LEU B 1 210 ? -21.719 1.364 7.16 1 98.38 210 LEU B N 1
ATOM 3610 C CA . LEU B 1 210 ? -21.266 0.999 5.824 1 98.38 210 LEU B CA 1
ATOM 3611 C C . LEU B 1 210 ? -19.938 0.251 5.887 1 98.38 210 LEU B C 1
ATOM 3613 O O . LEU B 1 210 ? -19.797 -0.821 5.293 1 98.38 210 LEU B O 1
ATOM 3617 N N . ALA B 1 211 ? -19 0.797 6.59 1 98.06 211 ALA B N 1
ATOM 3618 C CA . ALA B 1 211 ? -17.703 0.13 6.773 1 98.06 211 ALA B CA 1
ATOM 3619 C C . ALA B 1 211 ? -17.891 -1.254 7.391 1 98.06 211 ALA B C 1
ATOM 3621 O O . ALA B 1 211 ? -17.281 -2.227 6.938 1 98.06 211 ALA B O 1
ATOM 3622 N N . GLY B 1 212 ? -18.75 -1.349 8.406 1 98.06 212 GLY B N 1
ATOM 3623 C CA . GLY B 1 212 ? -19.031 -2.629 9.031 1 98.06 212 GLY B CA 1
ATOM 3624 C C . GLY B 1 212 ? -19.625 -3.641 8.07 1 98.06 212 GLY B C 1
ATOM 3625 O O . GLY B 1 212 ? -19.344 -4.836 8.156 1 98.06 212 GLY B O 1
ATOM 3626 N N . SER B 1 213 ? -20.453 -3.18 7.199 1 98.19 213 SER B N 1
ATOM 3627 C CA . SER B 1 213 ? -21.078 -4.062 6.219 1 98.19 213 SER B CA 1
ATOM 3628 C C . SER B 1 213 ? -20.031 -4.664 5.281 1 98.19 213 SER B C 1
ATOM 3630 O O . SER B 1 213 ? -20.094 -5.852 4.961 1 98.19 213 SER B O 1
ATOM 3632 N N . PHE B 1 214 ? -19.094 -3.9 4.852 1 98.12 214 PHE B N 1
ATOM 3633 C CA . PHE B 1 214 ? -18.047 -4.41 3.971 1 98.12 214 PHE B CA 1
ATOM 3634 C C . PHE B 1 214 ? -17.203 -5.453 4.688 1 98.12 214 PHE B C 1
ATOM 3636 O O . PHE B 1 214 ? -16.844 -6.48 4.105 1 98.12 214 PHE B O 1
ATOM 3643 N N . LEU B 1 215 ? -16.891 -5.16 5.898 1 98.12 215 LEU B N 1
ATOM 3644 C CA . LEU B 1 215 ? -16.094 -6.121 6.66 1 98.12 215 LEU B CA 1
ATOM 3645 C C . LEU B 1 215 ? -16.875 -7.41 6.895 1 98.12 215 LEU B C 1
ATOM 3647 O O . LEU B 1 215 ? -16.312 -8.5 6.848 1 98.12 215 LEU B O 1
ATOM 3651 N N . ALA B 1 216 ? -18.172 -7.246 7.156 1 97.81 216 ALA B N 1
ATOM 3652 C CA . ALA B 1 216 ? -19.031 -8.422 7.281 1 97.81 216 ALA B CA 1
ATOM 3653 C C . ALA B 1 216 ? -19.062 -9.219 5.98 1 97.81 216 ALA B C 1
ATOM 3655 O O . ALA B 1 216 ? -19.094 -10.453 6 1 97.81 216 ALA B O 1
ATOM 3656 N N . PHE B 1 217 ? -19.094 -8.547 4.902 1 97.69 217 PHE B N 1
ATOM 3657 C CA . PHE B 1 217 ? -19.094 -9.227 3.617 1 97.69 217 PHE B CA 1
ATOM 3658 C C . PHE B 1 217 ? -17.812 -10.039 3.438 1 97.69 217 PHE B C 1
ATOM 3660 O O . PHE B 1 217 ? -17.859 -11.195 3.006 1 97.69 217 PHE B O 1
ATOM 3667 N N . PHE B 1 218 ? -16.672 -9.461 3.752 1 97 218 PHE B N 1
ATOM 3668 C CA . PHE B 1 218 ? -15.414 -10.188 3.686 1 97 218 PHE B CA 1
ATOM 3669 C C . PHE B 1 218 ? -15.422 -11.367 4.656 1 97 218 PHE B C 1
ATOM 3671 O O . PHE B 1 218 ? -14.82 -12.406 4.379 1 97 218 PHE B O 1
ATOM 3678 N N . PHE B 1 219 ? -16.047 -11.133 5.797 1 95.06 219 PHE B N 1
ATOM 3679 C CA . PHE B 1 219 ? -16.188 -12.227 6.758 1 95.06 219 PHE B CA 1
ATOM 3680 C C . PHE B 1 219 ? -16.891 -13.414 6.129 1 95.06 219 PHE B C 1
ATOM 3682 O O . PHE B 1 219 ? -16.547 -14.57 6.398 1 95.06 219 PHE B O 1
ATOM 3689 N N . SER B 1 220 ? -17.797 -13.211 5.266 1 94.25 220 SER B N 1
ATOM 3690 C CA . SER B 1 220 ? -18.547 -14.281 4.621 1 94.25 220 SER B CA 1
ATOM 3691 C C . SER B 1 220 ? -17.672 -15.078 3.66 1 94.25 220 SER B C 1
ATOM 3693 O O . SER B 1 220 ? -18.031 -16.172 3.25 1 94.25 220 SER B O 1
ATOM 3695 N N . PHE B 1 221 ? -16.547 -14.516 3.273 1 92.94 221 PHE B N 1
ATOM 3696 C CA . PHE B 1 221 ? -15.648 -15.195 2.344 1 92.94 221 PHE B CA 1
ATOM 3697 C C . PHE B 1 221 ? -14.828 -16.266 3.064 1 92.94 221 PHE B C 1
ATOM 3699 O O . PHE B 1 221 ? -14.211 -17.125 2.424 1 92.94 221 PHE B O 1
ATOM 3706 N N . ILE B 1 222 ? -14.797 -16.25 4.383 1 91.62 222 ILE B N 1
ATOM 3707 C CA . ILE B 1 222 ? -13.875 -17.078 5.148 1 91.62 222 ILE B CA 1
ATOM 3708 C C . ILE B 1 222 ? -14.133 -18.547 4.848 1 91.62 222 ILE B C 1
ATOM 3710 O O . ILE B 1 222 ? -13.203 -19.297 4.559 1 91.62 222 ILE B O 1
ATOM 3714 N N . ARG B 1 223 ? -15.344 -18.938 4.867 1 87.44 223 ARG B N 1
ATOM 3715 C CA . ARG B 1 223 ? -15.664 -20.344 4.613 1 87.44 223 ARG B CA 1
ATOM 3716 C C . ARG B 1 223 ? -15.312 -20.734 3.18 1 87.44 223 ARG B C 1
ATOM 3718 O O . ARG B 1 223 ? -14.844 -21.844 2.928 1 87.44 223 ARG B O 1
ATOM 3725 N N . ASP B 1 224 ? -15.578 -19.859 2.248 1 87.62 224 ASP B N 1
ATOM 3726 C CA . ASP B 1 224 ? -15.203 -20.109 0.859 1 87.62 224 ASP B CA 1
ATOM 3727 C C . ASP B 1 224 ? -13.695 -20.312 0.729 1 87.62 224 ASP B C 1
ATOM 3729 O O . ASP B 1 224 ? -13.242 -21.203 0.002 1 87.62 224 ASP B O 1
ATOM 3733 N N . PHE B 1 225 ? -12.961 -19.562 1.46 1 89.56 225 PHE B N 1
ATOM 3734 C CA . PHE B 1 225 ? -11.508 -19.531 1.319 1 89.56 225 PHE B CA 1
ATOM 3735 C C . PHE B 1 225 ? -10.867 -20.734 2.02 1 89.56 225 PHE B C 1
ATOM 3737 O O . PHE B 1 225 ? -9.711 -21.062 1.755 1 89.56 225 PHE B O 1
ATOM 3744 N N . GLN B 1 226 ? -11.594 -21.344 2.965 1 87.25 226 GLN B N 1
ATOM 3745 C CA . GLN B 1 226 ? -11.094 -22.531 3.641 1 87.25 226 GLN B CA 1
ATOM 3746 C C . GLN B 1 226 ? -10.922 -23.688 2.658 1 87.25 226 GLN B C 1
ATOM 3748 O O . GLN B 1 226 ? -10.156 -24.609 2.912 1 87.25 226 GLN B O 1
ATOM 3753 N N . GLN B 1 227 ? -11.57 -23.562 1.536 1 83.88 227 GLN B N 1
ATOM 3754 C CA . GLN B 1 227 ? -11.578 -24.656 0.577 1 83.88 227 GLN B CA 1
ATOM 3755 C C . GLN B 1 227 ? -10.656 -24.375 -0.601 1 83.88 227 GLN B C 1
ATOM 3757 O O . GLN B 1 227 ? -10.641 -25.109 -1.584 1 83.88 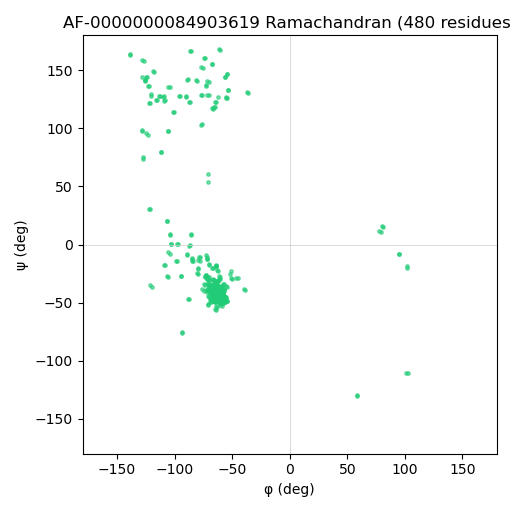227 GLN B O 1
ATOM 3762 N N . ILE B 1 228 ? -9.914 -23.359 -0.507 1 83.19 228 ILE B N 1
ATOM 3763 C CA . ILE B 1 228 ? -9.102 -22.938 -1.645 1 83.19 228 ILE B CA 1
ATOM 3764 C C . ILE B 1 228 ? -7.633 -22.906 -1.246 1 83.19 228 ILE B C 1
ATOM 3766 O O . ILE B 1 228 ? -7.289 -22.469 -0.145 1 83.19 228 ILE B O 1
ATOM 3770 N N . SER B 1 229 ? -6.82 -23.406 -2.094 1 83.56 229 SER B N 1
ATOM 3771 C CA . SER B 1 229 ? -5.375 -23.219 -2.008 1 83.56 229 SER B CA 1
ATOM 3772 C C . SER B 1 229 ? -4.816 -22.641 -3.305 1 83.56 229 SER B C 1
ATOM 3774 O O . SER B 1 229 ? -5.34 -22.906 -4.387 1 83.56 229 SER B O 1
ATOM 3776 N N . ILE B 1 230 ? -3.867 -21.75 -3.057 1 79.75 230 ILE B N 1
ATOM 3777 C CA . ILE B 1 230 ? -3.256 -21.141 -4.238 1 79.75 230 ILE B CA 1
ATOM 3778 C C . ILE B 1 230 ? -1.798 -21.578 -4.344 1 79.75 230 ILE B C 1
ATOM 3780 O O . ILE B 1 230 ? -1.091 -21.656 -3.336 1 79.75 230 ILE B O 1
ATOM 3784 N N . GLN B 1 231 ? -1.45 -22.078 -5.488 1 78.88 231 GLN B N 1
ATOM 3785 C CA . GLN B 1 231 ? -0.066 -22.406 -5.805 1 78.88 231 GLN B CA 1
ATOM 3786 C C . GLN B 1 231 ? 0.466 -21.531 -6.938 1 78.88 231 GLN B C 1
ATOM 3788 O O . GLN B 1 231 ? -0.19 -21.375 -7.969 1 78.88 231 GLN B O 1
ATOM 3793 N N . ALA B 1 232 ? 1.59 -20.859 -6.586 1 76.88 232 ALA B N 1
ATOM 3794 C CA . ALA B 1 232 ? 2.264 -20.078 -7.617 1 76.88 232 ALA B CA 1
ATOM 3795 C C . ALA B 1 232 ? 3.48 -20.812 -8.164 1 76.88 232 ALA B C 1
ATOM 3797 O O . ALA B 1 232 ? 4.414 -21.125 -7.422 1 76.88 232 ALA B O 1
ATOM 3798 N N . ASN B 1 233 ? 3.375 -21.156 -9.391 1 78.38 233 ASN B N 1
ATOM 3799 C CA . ASN B 1 233 ? 4.473 -21.859 -10.055 1 78.38 233 ASN B CA 1
ATOM 3800 C C . ASN B 1 233 ? 5.16 -20.969 -11.086 1 78.38 233 ASN B C 1
ATOM 3802 O O . ASN B 1 233 ? 4.492 -20.266 -11.844 1 78.38 233 ASN B O 1
ATOM 3806 N N . THR B 1 234 ? 6.477 -20.906 -10.898 1 76.62 234 THR B N 1
ATOM 3807 C CA . THR B 1 234 ? 7.262 -20.172 -11.875 1 76.62 234 THR B CA 1
ATOM 3808 C C . THR B 1 234 ? 7.828 -21.109 -12.938 1 76.62 234 THR B C 1
ATOM 3810 O O . THR B 1 234 ? 8.281 -22.203 -12.617 1 76.62 234 THR B O 1
ATOM 3813 N N . HIS B 1 235 ? 7.578 -20.75 -14.156 1 78.81 235 HIS B N 1
ATOM 3814 C CA . HIS B 1 235 ? 8.102 -21.516 -15.273 1 78.81 235 HIS B CA 1
ATOM 3815 C C . HIS B 1 235 ? 9.203 -20.766 -16 1 78.81 235 HIS B C 1
ATOM 3817 O O . HIS B 1 235 ? 9.039 -19.594 -16.344 1 78.81 235 HIS B O 1
ATOM 3823 N N . LEU B 1 236 ? 10.344 -21.438 -16.078 1 75.62 236 LEU B N 1
ATOM 3824 C CA . LEU B 1 236 ? 11.453 -20.875 -16.828 1 75.62 236 LEU B CA 1
ATOM 3825 C C . LEU B 1 236 ? 11.352 -21.25 -18.312 1 75.62 236 LEU B C 1
ATOM 3827 O O . LEU B 1 236 ? 11.219 -22.438 -18.641 1 75.62 236 LEU B O 1
ATOM 3831 N N . HIS B 1 237 ? 11.312 -20.281 -19.109 1 75.62 237 HIS B N 1
ATOM 3832 C CA . HIS B 1 237 ? 11.117 -20.547 -20.531 1 75.62 237 HIS B CA 1
ATOM 3833 C C . HIS B 1 237 ? 12.352 -21.172 -21.156 1 75.62 237 HIS B C 1
ATOM 3835 O O . HIS B 1 237 ? 12.242 -22 -22.062 1 75.62 237 HIS B O 1
ATOM 3841 N N . PHE B 1 238 ? 13.484 -20.656 -20.688 1 67.5 238 PHE B N 1
ATOM 3842 C CA . PHE B 1 238 ? 14.711 -21.203 -21.266 1 67.5 238 PHE B CA 1
ATOM 3843 C C . PHE B 1 238 ? 15.664 -21.656 -20.156 1 67.5 238 PHE B C 1
ATOM 3845 O O . PHE B 1 238 ? 15.539 -21.219 -19.016 1 67.5 238 PHE B O 1
ATOM 3852 N N . GLY B 1 239 ? 16.391 -22.703 -20.328 1 59.81 239 GLY B N 1
ATOM 3853 C CA . GLY B 1 239 ? 17.312 -23.281 -19.375 1 59.81 239 GLY B CA 1
ATOM 3854 C C . GLY B 1 239 ? 18.312 -22.281 -18.812 1 59.81 239 GLY B C 1
ATOM 3855 O O . GLY B 1 239 ? 18.969 -22.547 -17.797 1 59.81 239 GLY B O 1
ATOM 3856 N N . THR B 1 240 ? 18.578 -21.203 -19.609 1 60.94 240 THR B N 1
ATOM 3857 C CA . THR B 1 240 ? 19.547 -20.219 -19.141 1 60.94 240 THR B CA 1
ATOM 3858 C C . THR B 1 240 ? 18.922 -18.828 -19.109 1 60.94 240 THR B C 1
ATOM 3860 O O . THR B 1 240 ? 18 -18.531 -19.891 1 60.94 240 THR B O 1
ATOM 3863 N N . LEU B 1 241 ? 19.266 -18.016 -18.172 1 64.5 241 LEU B N 1
ATOM 3864 C CA . LEU B 1 241 ? 18.781 -16.641 -18.109 1 64.5 241 LEU B CA 1
ATOM 3865 C C . LEU B 1 241 ? 19.562 -15.742 -19.062 1 64.5 241 LEU B C 1
ATOM 3867 O O . LEU B 1 241 ? 19.078 -14.68 -19.453 1 64.5 241 LEU B O 1
ATOM 3871 N N . TYR B 1 242 ? 20.734 -16.141 -19.344 1 64.31 242 TYR B N 1
ATOM 3872 C CA . TYR B 1 242 ? 21.594 -15.391 -20.25 1 64.31 242 TYR B CA 1
ATOM 3873 C C . TYR B 1 242 ? 22.156 -16.297 -21.344 1 64.31 242 TYR B C 1
ATOM 3875 O O . TYR B 1 242 ? 22.375 -17.5 -21.109 1 64.31 242 TYR B O 1
#

InterPro domains:
  IPR019402 CWH43-like, N-terminal domain [PF10277] (9-227)
  IPR050911 DRAM/TMEM150 Autophagy Modulator [PTHR21324] (5-234)

Solvent-accessible surface area (backbone atoms only — not comparable to full-atom values): 23776 Å² total; per-residue (Å²): 131,80,52,79,52,59,31,52,47,10,42,51,37,50,47,34,41,54,52,45,51,47,34,56,49,53,15,39,52,49,22,38,74,72,62,65,30,52,78,89,60,53,47,74,66,62,24,27,48,48,79,53,31,18,27,52,27,17,45,45,37,37,51,33,20,51,44,46,39,53,48,48,48,54,56,52,55,59,68,56,84,89,35,63,71,50,48,56,52,40,53,52,46,44,56,48,40,55,47,20,27,48,10,38,30,33,40,28,33,24,27,64,83,55,40,45,69,56,14,51,50,9,46,44,28,30,53,53,49,39,38,52,43,40,46,51,54,27,50,45,46,49,67,41,42,71,69,33,33,53,69,66,58,31,51,52,40,43,52,39,30,51,52,24,45,50,21,48,52,49,19,54,55,23,47,70,55,32,60,65,52,91,86,72,50,88,80,58,72,78,53,90,86,43,84,27,30,69,26,41,46,49,18,19,50,19,46,54,50,26,54,49,29,54,40,51,53,42,53,66,41,27,59,55,25,39,36,29,41,77,46,78,45,65,45,68,74,50,88,42,62,97,131,79,51,79,52,58,30,51,47,11,40,52,37,50,47,35,42,53,51,47,51,47,33,56,48,52,15,38,52,49,21,38,73,71,61,66,31,52,77,89,59,52,47,72,67,62,25,27,48,48,80,53,30,19,27,54,27,17,45,45,35,37,52,34,20,51,42,46,40,52,47,47,48,53,56,50,54,59,68,56,85,90,36,63,73,52,48,56,52,39,52,52,46,45,57,49,41,55,47,20,27,49,10,37,30,33,40,27,33,24,28,63,82,55,41,43,67,58,14,50,50,9,46,43,29,30,53,53,48,39,37,52,44,39,46,51,53,24,51,44,46,48,68,40,41,69,70,32,33,53,70,66,57,32,51,52,40,43,53,39,29,50,51,24,45,50,21,48,54,50,17,54,58,23,49,72,54,32,63,65,52,91,85,73,50,89,80,58,73,81,52,90,87,43,84,28,31,69,26,42,46,50,16,18,49,19,46,54,50,26,55,49,30,54,41,50,53,41,53,64,42,28,61,55,26,38,37,29,41,78,46,79,46,64,44,69,75,50,88,43,63,99

Secondary structure (DSSP, 8-state):
---GGGSTTTHHHHHHHHHHHHHHHHHHHHHHHTTSS-SSS--TGGGGSSTTHHHHHHHHHHHHHHHHHHHHHHHHHS--TT-HHHHHHHHHHHHHHHHHHHHHHHHHHS-TTT-HHHHHHHHIIIIIIHHHHHHHHHHHHHHHTTTT--HHHHHHHHHHHHHHHHHHHHHHHHHHTS---TT-PPP----TTSTTHHHHHHHHHHHHHHHHHHHHHHHTHHHHHTTEEEEEEEEESSS---/---GGGSTTTHHHHHHHHHHHHHHHHHHHHHHHTTSS-SSS--TGGGGSSTTHHHHHHHHHHHHHHHHHHHHHHHHHS--TT-HHHHHHHHHHHHHHHHHHHHHHHHHHS-TTT-HHHHHHHHIIIIIIHHHHHHHHHHHHHHHTTTT--HHHHHHHHHHHHHHHHHHHHHHHHHHTS---TT-PPP----TTSTTHHHHHHHHHHHHHHHHHHHHHHHTHHHHHTTEEEEEEEEESSS---

Radius of gyration: 24.51 Å; Cα contacts (8 Å, |Δi|>4): 747; chains: 2; bounding box: 59×60×54 Å

Sequence (484 aa):
MEFWFQRGMAFLPVFLVVWTYLTFTVSYIIAVSRGDVDPGFPYISDTGARRPESSIFGQMLNISAVAALACLYIRYKQQWEKFNTVNRLNKFAMFLSVLICLGISLVANFQETSVFSVHILGAMLAFGLGTLYAFIQTFITYKMHPEVNGRHIVYARLVVSIFALTAFLGGFIATAFTTQDSAGHIKFHWKPGEPGYAAHLASTIFEWLLAGSFLAFFFSFIRDFQQISIQANTHLHFGTLYMEFWFQRGMAFLPVFLVVWTYLTFTVSYIIAVSRGDVDPGFPYISDTGARRPESSIFGQMLNISAVAALACLYIRYKQQWEKFNTVNRLNKFAMFLSVLICLGISLVANFQETSVFSVHILGAMLAFGLGTLYAFIQTFITYKMHPEVNGRHIVYARLVVSIFALTAFLGGFIATAFTTQDSAGHIKFHWKPGEPGYAAHLASTIFEWLLAGSFLAFFFSFIRDFQQISIQANTHLHFGTLY

Organism: Ciona savignyi (NCBI:txid51511)

Foldseek 3Di:
DQPLCRFFPLVLLVCLLVLVVVLQVVLLVVCCVVVQFPPDFFASLSSLQDPPNLVSSLVSLLVSLVSQLVLLVLVLVVDDPVDPVLNVLSVVLNVLSNQLSVLSNQCSVARCQRPVVSNVSSVCSNLVSLLVSLVSVLVSQVVCPPVPDDPVLSVVSVVLSVLLVCLVVQLVVLVVQADQDPVNDDDRYDDPPDRSRVSSNRNRVSNVSNVVSSSVSSVSCSVVSSPHHDDDDDDDPDPDPD/DQPLCRFFPLVLLVCLLVLVVVLQVVLLVVCCVVVQFPPDFFASLSSLQDPPNLVSSLVSLLVSLVSQLVLLVLVLVVDDPVDPVLNVLSVVLNVLSVQLSVLSNQCSVARCQRPVVSNVSSVCSNLVSLLVSLVSVLVSQVVCPPVPDDPVLSVVSVVLSVLLVCLVVQLVVLVVQADQDPVNDDDRYDDPPDRSRVSSNRNRVSNVSNVVSSSVSSVSCSVVSSPHHDDDDDDDPDPDPD